Protein AF-0000000084372751 (afdb_homodimer)

Nearest PDB structures (foldseek):
  1y44-assembly1_A  TM=7.273E-01  e=3.756E-15  Bacillus subtilis
  4gcw-assembly1_A  TM=7.376E-01  e=7.370E-14  Bacillus subtilis subsp. subtilis str. 168
  9ey0-assembly1_E  TM=6.404E-01  e=5.253E-10  Homo sapiens
  9ey2-assembly1_E  TM=6.285E-01  e=7.263E-09  Homo sapiens
  9ey1-assembly1_E  TM=6.258E-01  e=6.851E-09  Homo sapiens

Sequence (546 aa):
MKLHFLGTGASEGIPNPFCRCEHCLKARELAEKNIRTHSSAIVDELMLIDVSPTFSYQLMRDNMDATLFESLLFTHTHPDHFNVGELFSRMEGYGFEINHPLHIFGNDRAINGCIEVLPGYSKERFAFHCLIPFITVERNGYKITPLLANHAKWELCYVYHIEKDGKAIFYGHDSGWFPELTWKWLENKPLDIVVFECTYGLNGQDRTNNHMSLETVFAAKEKLQQQGCLHQDTQIAVSHISHSGKLLHHELEAVCAPHNIRVAYDGLTIETNMKLHFLGTGASEGIPNPFCRCEHCLKARELAEKNIRTHSSAIVDELMLIDVSPTFSYQLMRDNMDATLFESLLFTHTHPDHFNVGELFSRMEGYGFEINHPLHIFGNDRAINGCIEVLPGYSKERFAFHCLIPFITVERNGYKITPLLANHAKWELCYVYHIEKDGKAIFYGHDSGWFPELTWKWLENKPLDIVVFECTYGLNGQDRTNNHMSLETVFAAKEKLQQQGCLHQDTQIAVSHISHSGKLLHHELEAVCAPHNIRVAYDGLTIETN

Foldseek 3Di:
DKKWWLFFAAQQWQPRPVDDPPLSVVCVVVPDQQGTAQTKMADPLAEIEFQAPCNVVSCVVQVRDCLRHAEYEYQDCPRRRQVLLVLLCQAPPRDPPRAAEYEYEYAPVNQVVNCVNNDPGDNRHYHYDHADAQDWDDDPQKTKHWHAAQADPPDRGTWIWIDGPLAIETRAPWHFQGDPVRLVSLQQAAHQEYEFEAAQEDDPDLTDGNHYHPNVVLVVVVSCVVRNHYDPNRAAEYGNYYVNNVAGQVRVCVVCVVVRYHYDGRGDMDDGD/DKKWWLFFAAQQWAPRPVDDPPLSVVCVVVPDQQGTAQTKMADPLAEIEFQAPCNVVSCVVQVRDCLRHAEYEYQDCPRRRQVLLVLLCQAPPRDPPRAAEYEYEYAPVNQVVNCVNNDPGDNRHYHYDHADAQDWDDDPQKTKHWHAAQADPPDRGTWIWIDGPLAIETRAEFHFQGDPVRLVSLQQAAHQEYEFEAAQEDDPDLTDGNHYHVNVVLVVVVSCVVRNHYDPNHAAEYGNYYCNNVAGQVRVCVVCVVVRYHYDGRGDMDDGD

Radius of gyration: 24.27 Å; Cα contacts (8 Å, |Δi|>4): 1368; chains: 2; bounding box: 49×75×51 Å

Secondary structure (DSSP, 8-state):
-EEEEEE-B-TT-BS-TT---HHHHHHHHH-GGG-B-B-EEEETTTEEE-B-TTHHHHHHHTT--GGG--EEE-----TTTB-GGGGGGGSBTTB-S--S-EEEEE-HHHHHHHHHHSTT--TTTEEEEEPPTT--EEETTEEEEEEE-SS-TTS--EEEEEEETTEEEEEE-S-SSPPHHHHHHHTT--EEEEEEEETT-S-S-SS-SSS--HHHHHHHHHHHHHTT-EEEEEEEEEEEE-GGG---HHHHHHHHGGGT-EE--TT-EEE--/-EEEEEE-B-TT-BS-TT--SHHHHHHHHH-GGG-B-B-EEEETTTEEE-B-TTHHHHHHHTT--GGG--EEE-----TTTB-GGGGGGGSBTTB-S--S-EEEEE-HHHHHHHHHHSTT--TTTEEEEEPPTT--EEETTEEEEEEE-SS-TTS--EEEEEEETTEEEEEE-S-SSPPHHHHHHHTT--EEEEEEEETT-S-S-SS-SSS--HHHHHHHHHHHHHTT-EEEEEEEEEEEE-GGG---HHHHHHHHGGGT-EE--TT-EEE--

Structure (mmCIF, N/CA/C/O backbone):
data_AF-0000000084372751-model_v1
#
loop_
_entity.id
_entity.type
_entity.pdbx_description
1 polymer 'Beta-lactamase superfamily I metal-dependent hydrolase'
#
loop_
_atom_site.group_PDB
_atom_site.id
_atom_site.type_symbol
_atom_site.label_atom_id
_atom_site.label_alt_id
_atom_site.label_comp_id
_atom_site.label_asym_id
_atom_site.label_entity_id
_atom_site.label_seq_id
_atom_site.pdbx_PDB_ins_code
_atom_site.Cartn_x
_atom_site.Cartn_y
_atom_site.Cartn_z
_atom_site.occupancy
_atom_site.B_iso_or_equiv
_atom_site.auth_seq_id
_atom_site.auth_comp_id
_atom_site.auth_asym_id
_atom_site.auth_atom_id
_atom_site.pdbx_PDB_model_num
ATOM 1 N N . MET A 1 1 ? -11.398 18.078 18.844 1 97.62 1 MET A N 1
ATOM 2 C CA . MET A 1 1 ? -10.992 17.219 17.734 1 97.62 1 MET A CA 1
ATOM 3 C C . MET A 1 1 ? -9.812 16.344 18.141 1 97.62 1 MET A C 1
ATOM 5 O O . MET A 1 1 ? -8.984 16.75 18.969 1 97.62 1 MET A O 1
ATOM 9 N N . LYS A 1 2 ? -9.875 15.141 17.609 1 98.12 2 LYS A N 1
ATOM 10 C CA . LYS A 1 2 ? -8.805 14.18 17.828 1 98.12 2 LYS A CA 1
ATOM 11 C C . LYS A 1 2 ? -8.039 13.906 16.531 1 98.12 2 LYS A C 1
ATOM 13 O O . LYS A 1 2 ? -8.633 13.57 15.508 1 98.12 2 LYS A O 1
ATOM 18 N N . LEU A 1 3 ? -6.703 14.164 16.609 1 98.56 3 LEU A N 1
ATOM 19 C CA . LEU A 1 3 ? -5.836 13.859 15.477 1 98.56 3 LEU A CA 1
ATOM 20 C C . LEU A 1 3 ? -5.055 12.57 15.727 1 98.56 3 LEU A C 1
ATOM 22 O O . LEU A 1 3 ? -4.309 12.477 16.703 1 98.56 3 LEU A O 1
ATOM 26 N N . HIS A 1 4 ? -5.285 11.625 14.883 1 98.62 4 HIS A N 1
ATOM 27 C CA . HIS A 1 4 ? -4.625 10.328 14.945 1 98.62 4 HIS A CA 1
ATOM 28 C C . HIS A 1 4 ? -3.646 10.148 13.789 1 98.62 4 HIS A C 1
ATOM 30 O O . HIS A 1 4 ? -4.051 10.117 12.625 1 98.62 4 HIS A O 1
ATOM 36 N N . PHE A 1 5 ? -2.334 10.07 14.133 1 98.69 5 PHE A N 1
ATOM 37 C CA . PHE A 1 5 ? -1.318 9.875 13.102 1 98.69 5 PHE A CA 1
ATOM 38 C C . PHE A 1 5 ? -1.262 8.414 12.672 1 98.69 5 PHE A C 1
ATOM 40 O O . PHE A 1 5 ? -0.755 7.562 13.406 1 98.69 5 PHE A O 1
ATOM 47 N N . LEU A 1 6 ? -1.707 8.141 11.445 1 97.56 6 LEU A N 1
ATOM 48 C CA . LEU A 1 6 ? -1.632 6.781 10.922 1 97.56 6 LEU A CA 1
ATOM 49 C C . LEU A 1 6 ? -0.207 6.438 10.508 1 97.56 6 LEU A C 1
ATOM 51 O O . LEU A 1 6 ? 0.286 5.348 10.805 1 97.56 6 LEU A O 1
ATOM 55 N N . GLY A 1 7 ? 0.394 7.309 9.859 1 97.62 7 GLY A N 1
ATOM 56 C CA . GLY A 1 7 ? 1.786 7.199 9.453 1 97.62 7 GLY A CA 1
ATOM 57 C C . GLY A 1 7 ? 2.555 8.5 9.586 1 97.62 7 GLY A C 1
ATOM 58 O O . GLY A 1 7 ? 1.973 9.578 9.484 1 97.62 7 GLY A O 1
ATOM 59 N N . THR A 1 8 ? 3.914 8.344 9.766 1 98.5 8 THR A N 1
ATOM 60 C CA . THR A 1 8 ? 4.691 9.539 10.078 1 98.5 8 THR A CA 1
ATOM 61 C C . THR A 1 8 ? 6.004 9.555 9.297 1 98.5 8 THR A C 1
ATOM 63 O O . THR A 1 8 ? 6.926 10.305 9.633 1 98.5 8 THR A O 1
ATOM 66 N N . GLY A 1 9 ? 6.117 8.711 8.297 1 96.88 9 GLY A N 1
ATOM 67 C CA . GLY A 1 9 ? 7.316 8.641 7.48 1 96.88 9 GLY A CA 1
ATOM 68 C C . GLY A 1 9 ? 7.211 9.422 6.188 1 96.88 9 GLY A C 1
ATOM 69 O O . GLY A 1 9 ? 6.105 9.695 5.707 1 96.88 9 GLY A O 1
ATOM 70 N N . ALA A 1 10 ? 8.367 9.836 5.738 1 95.69 10 ALA A N 1
ATOM 71 C CA . ALA A 1 10 ? 8.445 10.367 4.379 1 95.69 10 ALA A CA 1
ATOM 72 C C . ALA A 1 10 ? 8.227 9.266 3.348 1 95.69 10 ALA A C 1
ATOM 74 O O . ALA A 1 10 ? 7.801 8.156 3.693 1 95.69 10 ALA A O 1
ATOM 75 N N . SER A 1 11 ? 8.43 9.586 2.086 1 91.5 11 SER A N 1
ATOM 76 C CA . SER A 1 11 ? 7.996 8.742 0.978 1 91.5 11 SER A CA 1
ATOM 77 C C . SER A 1 11 ? 8.672 7.375 1.025 1 91.5 11 SER A C 1
ATOM 79 O O . SER A 1 11 ? 8.109 6.383 0.561 1 91.5 11 SER A O 1
ATOM 81 N N . GLU A 1 12 ? 9.867 7.32 1.612 1 89.81 12 GLU A N 1
ATOM 82 C CA . GLU A 1 12 ? 10.609 6.066 1.596 1 89.81 12 GLU A CA 1
ATOM 83 C C . GLU A 1 12 ? 10.211 5.168 2.76 1 89.81 12 GLU A C 1
ATOM 85 O O . GLU A 1 12 ? 10.531 3.977 2.773 1 89.81 12 GLU A O 1
ATOM 90 N N . GLY A 1 13 ? 9.453 5.727 3.721 1 92.19 13 GLY A N 1
ATOM 91 C CA . GLY A 1 13 ? 9.227 4.98 4.949 1 92.19 13 GLY A CA 1
ATOM 92 C C . GLY A 1 13 ? 10.508 4.711 5.723 1 92.19 13 GLY A C 1
ATOM 93 O O . GLY A 1 13 ? 11.609 4.891 5.199 1 92.19 13 GLY A O 1
ATOM 94 N N . ILE A 1 14 ? 10.297 4.379 6.973 1 94.56 14 ILE A N 1
ATOM 95 C CA . ILE A 1 14 ? 11.414 3.943 7.801 1 94.56 14 ILE A CA 1
ATOM 96 C C . ILE A 1 14 ? 11.055 2.635 8.508 1 94.56 14 ILE A C 1
ATOM 98 O O . ILE A 1 14 ? 10.156 2.602 9.344 1 94.56 14 ILE A O 1
ATOM 102 N N . PRO A 1 15 ? 11.773 1.546 8.305 1 93 15 PRO A N 1
ATOM 103 C CA . PRO A 1 15 ? 12.836 1.45 7.305 1 93 15 PRO A CA 1
ATOM 104 C C . PRO A 1 15 ? 12.312 1.467 5.871 1 93 15 PRO A C 1
ATOM 106 O O . PRO A 1 15 ? 11.188 1.025 5.621 1 93 15 PRO A O 1
ATOM 109 N N . ASN A 1 16 ? 13.062 2.047 5.027 1 92.56 16 ASN A N 1
ATOM 110 C CA . ASN A 1 16 ? 12.891 1.76 3.6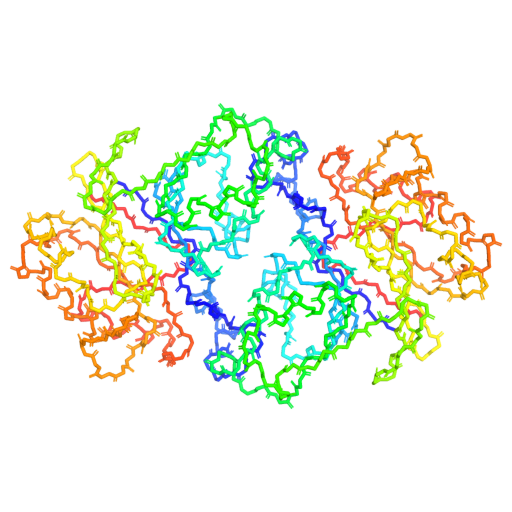09 1 92.56 16 ASN A CA 1
ATOM 111 C C . ASN A 1 16 ? 13.172 0.294 3.295 1 92.56 16 ASN A C 1
ATOM 113 O O . ASN A 1 16 ? 14.242 -0.223 3.631 1 92.56 16 ASN A O 1
ATOM 117 N N . PRO A 1 17 ? 12.242 -0.366 2.697 1 89.38 17 PRO A N 1
ATOM 118 C CA . PRO A 1 17 ? 12.367 -1.816 2.531 1 89.38 17 PRO A CA 1
ATOM 119 C C . PRO A 1 17 ? 13.625 -2.211 1.759 1 89.38 17 PRO A C 1
ATOM 121 O O . PRO A 1 17 ? 14.172 -3.295 1.978 1 89.38 17 PRO A O 1
ATOM 124 N N . PHE A 1 18 ? 14.133 -1.346 0.924 1 91.81 18 PHE A N 1
ATOM 125 C CA . PHE A 1 18 ? 15.242 -1.698 0.05 1 91.81 18 PHE A CA 1
ATOM 126 C C . PHE A 1 18 ? 16.547 -1.095 0.561 1 91.81 18 PHE A C 1
ATOM 128 O O . PHE A 1 18 ? 17.594 -1.236 -0.075 1 91.81 18 PHE A O 1
ATOM 135 N N . CYS A 1 19 ? 16.5 -0.455 1.675 1 92.56 19 CYS A N 1
ATOM 136 C CA . CYS A 1 19 ? 17.625 0.342 2.131 1 92.56 19 CYS A CA 1
ATOM 137 C C . CYS A 1 19 ? 18.375 -0.362 3.26 1 92.56 19 CYS A C 1
ATOM 139 O O . CYS A 1 19 ? 17.75 -0.981 4.125 1 92.56 19 CYS A O 1
ATOM 141 N N . ARG A 1 20 ? 19.688 -0.288 3.234 1 91.25 20 ARG A N 1
ATOM 142 C CA . ARG A 1 20 ? 20.516 -0.848 4.297 1 91.25 20 ARG A CA 1
ATOM 143 C C . ARG A 1 20 ? 21.375 0.229 4.941 1 91.25 20 ARG A C 1
ATOM 145 O O . ARG A 1 20 ? 22.469 -0.063 5.453 1 91.25 20 ARG A O 1
ATOM 152 N N . CYS A 1 21 ? 20.938 1.484 4.801 1 93.62 21 CYS A N 1
ATOM 153 C CA . CYS A 1 21 ? 21.688 2.523 5.5 1 93.62 21 CYS A CA 1
ATOM 154 C C . CYS A 1 21 ? 21.656 2.297 7.008 1 93.62 21 CYS A C 1
ATOM 156 O O . CYS A 1 21 ? 20.812 1.54 7.508 1 93.62 21 CYS A O 1
ATOM 158 N N . GLU A 1 22 ? 22.547 2.891 7.668 1 94.94 22 GLU A N 1
ATOM 159 C CA . GLU A 1 22 ? 22.688 2.707 9.109 1 94.94 22 GLU A CA 1
ATOM 160 C C . GLU A 1 22 ? 21.375 3.031 9.828 1 94.94 22 GLU A C 1
ATOM 162 O O . GLU A 1 22 ? 20.984 2.32 10.758 1 94.94 22 GLU A O 1
ATOM 167 N N . HIS A 1 23 ? 20.719 4.055 9.391 1 94.94 23 HIS A N 1
ATOM 168 C CA . HIS A 1 23 ? 19.484 4.484 10.039 1 94.94 23 HIS A CA 1
ATOM 169 C C . HIS A 1 23 ? 18.375 3.443 9.859 1 94.94 23 HIS A C 1
ATOM 171 O O . HIS A 1 23 ? 17.688 3.1 10.82 1 94.94 23 HIS A O 1
ATOM 177 N N . CYS A 1 24 ? 18.141 2.961 8.68 1 93.75 24 CYS A N 1
ATOM 178 C CA . CYS A 1 24 ? 17.141 1.937 8.422 1 93.75 24 CYS A CA 1
ATOM 179 C C . CYS A 1 24 ? 17.453 0.653 9.18 1 93.75 24 CYS A C 1
ATOM 181 O O . CYS A 1 24 ? 16.562 -0.001 9.711 1 93.75 24 CYS A O 1
ATOM 183 N N . LEU A 1 25 ? 18.734 0.33 9.234 1 92.94 25 LEU A N 1
ATOM 184 C CA . LEU A 1 25 ? 19.125 -0.867 9.969 1 92.94 25 LEU A CA 1
ATOM 185 C C . LEU A 1 25 ? 18.828 -0.718 11.461 1 92.94 25 LEU A C 1
ATOM 187 O O . LEU A 1 25 ? 18.312 -1.643 12.086 1 92.94 25 LEU A O 1
ATOM 191 N N . LYS A 1 26 ? 19.188 0.428 11.984 1 94.94 26 LYS A N 1
ATOM 192 C CA . LYS A 1 26 ? 18.891 0.69 13.391 1 94.94 26 LYS A CA 1
ATOM 193 C C . LYS A 1 26 ? 17.391 0.676 13.664 1 94.94 26 LYS A C 1
ATOM 195 O O . LYS A 1 26 ? 16.953 0.183 14.695 1 94.94 26 LYS A O 1
ATOM 200 N N . ALA A 1 27 ? 16.625 1.228 12.727 1 93.25 27 ALA A N 1
ATOM 201 C CA . ALA A 1 27 ? 15.172 1.239 12.875 1 93.25 27 ALA A CA 1
ATOM 202 C C . ALA A 1 27 ? 14.617 -0.181 12.93 1 93.25 27 ALA A C 1
ATOM 204 O O . ALA A 1 27 ? 13.695 -0.466 13.703 1 93.25 27 ALA A O 1
ATOM 205 N N . ARG A 1 28 ? 15.133 -1.102 12.062 1 89.31 28 ARG A N 1
ATOM 206 C CA . ARG A 1 28 ? 14.703 -2.496 12.07 1 89.31 28 ARG A CA 1
ATOM 207 C C . ARG A 1 28 ? 15.008 -3.158 13.406 1 89.31 28 ARG A C 1
ATOM 209 O O . ARG A 1 28 ? 14.227 -3.975 13.898 1 89.31 28 ARG A O 1
ATOM 216 N N . GLU A 1 29 ? 16.109 -2.764 13.984 1 91.56 29 GLU A N 1
ATOM 217 C CA . GLU A 1 29 ? 16.562 -3.357 15.242 1 91.56 29 GLU A CA 1
ATOM 218 C C . GLU A 1 29 ? 15.766 -2.809 16.422 1 91.56 29 GLU A C 1
ATOM 220 O O . GLU A 1 29 ? 15.289 -3.57 17.266 1 91.56 29 GLU A O 1
ATOM 225 N N . LEU A 1 30 ? 15.625 -1.529 16.5 1 93.5 30 LEU A N 1
ATOM 226 C CA . LEU A 1 30 ? 15.023 -0.863 17.641 1 93.5 30 LEU A CA 1
ATOM 227 C C . LEU A 1 30 ? 13.5 -0.929 17.578 1 93.5 30 LEU A C 1
ATOM 229 O O . LEU A 1 30 ? 12.828 -0.927 18.609 1 93.5 30 LEU A O 1
ATOM 233 N N . ALA A 1 31 ? 12.945 -0.952 16.344 1 91.56 31 ALA A N 1
ATOM 234 C CA . ALA A 1 31 ? 11.516 -1.067 16.062 1 91.56 31 ALA A CA 1
ATOM 235 C C . ALA A 1 31 ? 10.727 0.031 16.766 1 91.56 31 ALA A C 1
ATOM 237 O O . ALA A 1 31 ? 11.156 1.188 16.797 1 91.56 31 ALA A O 1
ATOM 238 N N . GLU A 1 32 ? 9.523 -0.212 17.156 1 92.94 32 GLU A N 1
ATOM 239 C CA . GLU A 1 32 ? 8.656 0.695 17.906 1 92.94 32 GLU A CA 1
ATOM 240 C C . GLU A 1 32 ? 8.531 2.043 17.203 1 92.94 32 GLU A C 1
ATOM 242 O O . GLU A 1 32 ? 8.203 2.1 16.016 1 92.94 32 GLU A O 1
ATOM 247 N N . LYS A 1 33 ? 8.891 3.154 17.875 1 96.94 33 LYS A N 1
ATOM 248 C CA . LYS A 1 33 ? 8.633 4.492 17.359 1 96.94 33 LYS A CA 1
ATOM 249 C C . LYS A 1 33 ? 9.57 4.82 16.203 1 96.94 33 LYS A C 1
ATOM 251 O O . LYS A 1 33 ? 9.359 5.797 15.477 1 96.94 33 LYS A O 1
ATOM 256 N N . ASN A 1 34 ? 10.547 3.977 15.984 1 96.5 34 ASN A N 1
ATOM 257 C CA . ASN A 1 34 ? 11.484 4.211 14.891 1 96.5 34 ASN A CA 1
ATOM 258 C C . ASN A 1 34 ? 10.961 3.646 13.57 1 96.5 34 ASN A C 1
ATOM 260 O O . ASN A 1 34 ? 11.492 3.949 12.5 1 96.5 34 ASN A O 1
ATOM 264 N N . ILE A 1 35 ? 9.961 2.807 13.656 1 94.94 35 ILE A N 1
ATOM 265 C CA . ILE A 1 35 ? 9.281 2.344 12.453 1 94.94 35 ILE A CA 1
ATOM 266 C C . ILE A 1 35 ? 8.234 3.373 12.023 1 94.94 35 ILE A C 1
ATOM 268 O O . ILE A 1 35 ? 7.348 3.727 12.805 1 94.94 35 ILE A O 1
ATOM 272 N N . ARG A 1 36 ? 8.406 3.859 10.82 1 96.56 36 ARG A N 1
ATOM 273 C CA . ARG A 1 36 ? 7.508 4.895 10.32 1 96.56 36 ARG A CA 1
ATOM 274 C C . ARG A 1 36 ? 6.941 4.52 8.961 1 96.56 36 ARG A C 1
ATOM 276 O O . ARG A 1 36 ? 7.691 4.359 7.992 1 96.56 36 ARG A O 1
ATOM 283 N N . THR A 1 37 ? 5.625 4.375 8.922 1 94.81 37 THR A N 1
ATOM 284 C CA . THR A 1 37 ? 4.941 4.152 7.652 1 94.81 37 THR A CA 1
ATOM 285 C C . THR A 1 37 ? 4.609 5.477 6.98 1 94.81 37 THR A C 1
ATOM 287 O O . THR A 1 37 ? 4.898 6.547 7.523 1 94.81 37 THR A O 1
ATOM 290 N N . HIS A 1 38 ? 4.09 5.426 5.766 1 94.44 38 HIS A N 1
ATOM 291 C CA . HIS A 1 38 ? 3.861 6.621 4.969 1 94.44 38 HIS A CA 1
ATOM 292 C C . HIS A 1 38 ? 2.854 7.551 5.637 1 94.44 38 HIS A C 1
ATOM 294 O O . HIS A 1 38 ? 1.864 7.09 6.211 1 94.44 38 HIS A O 1
ATOM 300 N N . S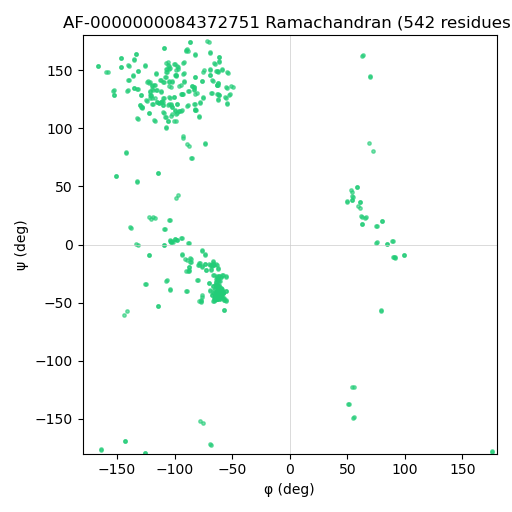ER A 1 39 ? 3.006 8.781 5.426 1 97.19 39 SER A N 1
ATOM 301 C CA . SER A 1 39 ? 2.279 9.812 6.156 1 97.19 39 SER A CA 1
ATOM 302 C C . SER A 1 39 ? 0.792 9.781 5.82 1 97.19 39 SER A C 1
ATOM 304 O O . SER A 1 39 ? 0.416 9.734 4.648 1 97.19 39 SER A O 1
ATOM 306 N N . SER A 1 40 ? -0.016 9.781 6.781 1 97.94 40 SER A N 1
ATOM 307 C CA . SER A 1 40 ? -1.472 9.883 6.773 1 97.94 40 SER A CA 1
ATOM 308 C C . SER A 1 40 ? -2.012 10.164 8.172 1 97.94 40 SER A C 1
ATOM 310 O O . SER A 1 40 ? -1.329 9.914 9.172 1 97.94 40 SER A O 1
ATOM 312 N N . ALA A 1 41 ? -3.152 10.789 8.312 1 98.5 41 ALA A N 1
ATOM 313 C CA . ALA A 1 41 ? -3.77 11.07 9.602 1 98.5 41 ALA A CA 1
ATOM 314 C C . ALA A 1 41 ? -5.289 11.031 9.508 1 98.5 41 ALA A C 1
ATOM 316 O O . ALA A 1 41 ? -5.848 11.078 8.406 1 98.5 41 ALA A O 1
ATOM 317 N N . ILE A 1 42 ? -5.902 10.883 10.617 1 98.38 42 ILE A N 1
ATOM 318 C CA . ILE A 1 42 ? -7.363 10.898 10.648 1 98.38 42 ILE A CA 1
ATOM 319 C C . ILE A 1 42 ? -7.844 11.812 11.781 1 98.38 42 ILE A C 1
ATOM 321 O O . ILE A 1 42 ? -7.273 11.812 12.875 1 98.38 42 ILE A O 1
ATOM 325 N N . VAL A 1 43 ? -8.812 12.664 11.453 1 98.56 43 VAL A N 1
ATOM 326 C CA . VAL A 1 43 ? -9.422 13.562 12.422 1 98.56 43 VAL A CA 1
ATOM 327 C C . VAL A 1 43 ? -10.734 12.953 12.93 1 98.56 43 VAL A C 1
ATOM 329 O O . VAL A 1 43 ? -11.633 12.656 12.133 1 98.56 43 VAL A O 1
ATOM 332 N N . ASP A 1 44 ? -10.891 12.719 14.188 1 98.06 44 ASP A N 1
ATOM 333 C CA . ASP A 1 44 ? -12.102 12.297 14.891 1 98.06 44 ASP A CA 1
ATOM 334 C C . ASP A 1 44 ? -12.586 10.945 14.391 1 98.06 44 ASP A C 1
ATOM 336 O O . ASP A 1 44 ? -13.789 10.688 14.344 1 98.06 44 ASP A O 1
ATOM 340 N N . GLU A 1 45 ? -11.68 10.141 13.828 1 95.56 45 GLU A N 1
ATOM 341 C CA . GLU A 1 45 ? -11.992 8.812 13.297 1 95.56 45 GLU A CA 1
ATOM 342 C C . GLU A 1 45 ? -12.992 8.906 12.141 1 95.56 45 GLU A C 1
ATOM 344 O O . GLU A 1 45 ? -13.625 7.91 11.781 1 95.56 45 GLU A O 1
ATOM 349 N N . LEU A 1 46 ? -13.133 10.141 11.547 1 97.31 46 LEU A N 1
ATOM 350 C CA . LEU A 1 46 ? -14.148 10.367 10.523 1 97.31 46 LEU A CA 1
ATOM 351 C C . LEU A 1 46 ? -13.516 10.93 9.25 1 97.31 46 LEU A C 1
ATOM 353 O O . LEU A 1 46 ? -14 10.672 8.148 1 97.31 46 LEU A O 1
ATOM 357 N N . MET A 1 47 ? -12.492 11.734 9.414 1 98.31 47 MET A N 1
ATOM 358 C CA . MET A 1 47 ? -11.906 12.461 8.289 1 98.31 47 MET A CA 1
ATOM 359 C C . MET A 1 47 ? -10.469 12.031 8.055 1 98.31 47 MET A C 1
ATOM 361 O O . MET A 1 47 ? -9.578 12.383 8.828 1 98.31 47 MET A O 1
ATOM 365 N N . LEU A 1 48 ? -10.305 11.289 7.004 1 98.31 48 LEU A N 1
ATOM 366 C CA . LEU A 1 48 ? -8.969 10.82 6.629 1 98.31 48 LEU A CA 1
ATOM 367 C C . LEU A 1 48 ? -8.227 11.883 5.836 1 98.31 48 LEU A C 1
ATOM 369 O O . LEU A 1 48 ? -8.812 12.555 4.98 1 98.31 48 LEU A O 1
ATOM 373 N N . ILE A 1 49 ? -6.945 12.109 6.164 1 98.69 49 ILE A N 1
ATOM 374 C CA . ILE A 1 49 ? -6.07 12.961 5.363 1 98.69 49 ILE A CA 1
ATOM 375 C C . ILE A 1 49 ? -5.051 12.102 4.621 1 98.69 49 ILE A C 1
ATOM 377 O O . ILE A 1 49 ? -4.168 11.5 5.238 1 98.69 49 ILE A O 1
ATOM 381 N N . ASP A 1 50 ? -5.191 12 3.332 1 97.94 50 ASP A N 1
ATOM 382 C CA . ASP A 1 50 ? -4.359 11.25 2.398 1 97.94 50 ASP A CA 1
ATOM 383 C C . ASP A 1 50 ? -4.539 9.742 2.594 1 97.94 50 ASP A C 1
ATOM 385 O O . ASP A 1 50 ? -4.754 9.281 3.715 1 97.94 50 ASP A O 1
ATOM 389 N N . VAL A 1 51 ? -4.477 9.039 1.518 1 94.94 51 VAL A N 1
ATOM 390 C CA . VAL A 1 51 ? -4.434 7.582 1.514 1 94.94 51 VAL A CA 1
ATOM 391 C C . VAL A 1 51 ? -3.027 7.102 1.169 1 94.94 51 VAL A C 1
ATOM 393 O O . VAL A 1 51 ? -2.615 7.152 0.007 1 94.94 51 VAL A O 1
ATOM 396 N N . SER A 1 52 ? -2.385 6.629 2.174 1 91.81 52 SER A N 1
ATOM 397 C CA . SER A 1 52 ? -1.007 6.195 1.978 1 91.81 52 SER A CA 1
ATOM 398 C C . SER A 1 52 ? -0.95 4.785 1.4 1 91.81 52 SER A C 1
ATOM 400 O O . SER A 1 52 ? -1.936 4.043 1.455 1 91.81 52 SER A O 1
ATOM 402 N N . PRO A 1 53 ? 0.234 4.391 0.853 1 85.75 53 PRO A N 1
ATOM 403 C CA . PRO A 1 53 ? 0.408 3.01 0.397 1 85.75 53 PRO A CA 1
ATOM 404 C C . PRO A 1 53 ? 0.316 1.996 1.537 1 85.75 53 PRO A C 1
ATOM 406 O O . PRO A 1 53 ? 0.095 0.807 1.295 1 85.75 53 PRO A O 1
ATOM 409 N N . THR A 1 54 ? 0.441 2.451 2.729 1 88.06 54 THR A N 1
ATOM 410 C CA . THR A 1 54 ? 0.43 1.555 3.877 1 88.06 54 THR A CA 1
ATOM 411 C C . THR A 1 54 ? -0.902 1.64 4.617 1 88.06 54 THR A C 1
ATOM 413 O O . THR A 1 54 ? -1.002 1.229 5.777 1 88.06 54 THR A O 1
ATOM 416 N N . PHE A 1 55 ? -1.952 2.123 3.916 1 90.19 55 PHE A N 1
ATOM 417 C CA . PHE A 1 55 ? -3.262 2.438 4.477 1 90.19 55 PHE A CA 1
ATOM 418 C C . PHE A 1 55 ? -3.859 1.22 5.168 1 90.19 55 PHE A C 1
ATOM 420 O O . PHE A 1 55 ? -4.211 1.282 6.352 1 90.19 55 PHE A O 1
ATOM 427 N N . SER A 1 56 ? -3.998 0.084 4.457 1 84.06 56 SER A N 1
ATOM 428 C CA . SER A 1 56 ? -4.629 -1.108 5.016 1 84.06 56 SER A CA 1
ATOM 429 C C . SER A 1 56 ? -3.891 -1.592 6.262 1 84.06 56 SER A C 1
ATOM 431 O O . SER A 1 56 ? -4.516 -2.002 7.242 1 84.06 56 SER A O 1
ATOM 433 N N . TYR A 1 57 ? -2.561 -1.495 6.199 1 83.5 57 TYR A N 1
ATOM 434 C CA . TYR A 1 57 ? -1.751 -1.875 7.352 1 83.5 57 TYR A CA 1
ATOM 435 C C . TYR A 1 57 ? -2.014 -0.948 8.531 1 83.5 57 TYR A C 1
ATOM 437 O O . TYR A 1 57 ? -2.15 -1.405 9.672 1 83.5 57 TYR A O 1
ATOM 445 N N . GLN A 1 58 ? -2.029 0.298 8.242 1 93.06 58 GLN A N 1
ATOM 446 C CA . GLN A 1 58 ? -2.236 1.299 9.281 1 93.06 58 GLN A CA 1
ATOM 447 C C . GLN A 1 58 ? -3.564 1.078 10 1 93.06 58 GLN A C 1
ATOM 449 O O . GLN A 1 58 ? -3.631 1.15 11.234 1 93.06 58 GLN A O 1
ATOM 454 N N . LEU A 1 59 ? -4.602 0.759 9.234 1 90.44 59 LEU A N 1
ATOM 455 C CA . LEU A 1 59 ? -5.922 0.503 9.805 1 90.44 59 LEU A CA 1
ATOM 456 C C . LEU A 1 59 ? -5.891 -0.712 10.727 1 90.44 59 LEU A C 1
ATOM 458 O O . LEU A 1 59 ? -6.441 -0.675 11.828 1 90.44 59 LEU A O 1
ATOM 462 N N . MET A 1 60 ? -5.266 -1.746 10.211 1 83.5 60 MET A N 1
ATOM 463 C CA . MET A 1 60 ? -5.184 -2.979 10.992 1 83.5 60 MET A CA 1
ATOM 464 C C . MET A 1 60 ? -4.367 -2.766 12.258 1 83.5 60 MET A C 1
ATOM 466 O O . MET A 1 60 ? -4.773 -3.189 13.344 1 83.5 60 MET A O 1
ATOM 470 N N . ARG A 1 61 ? -3.229 -2.096 12.125 1 86.69 61 ARG A N 1
ATOM 471 C CA . ARG A 1 61 ? -2.334 -1.837 13.25 1 86.69 61 ARG A CA 1
ATOM 472 C C . ARG A 1 61 ? -3.053 -1.072 14.352 1 86.69 61 ARG A C 1
ATOM 474 O O . ARG A 1 61 ? -2.906 -1.394 15.539 1 86.69 61 ARG A O 1
ATOM 481 N N . ASP A 1 62 ? -3.854 -0.097 13.961 1 93.81 62 ASP A N 1
ATOM 482 C CA . ASP A 1 62 ? -4.473 0.799 14.93 1 93.81 62 ASP A CA 1
ATOM 483 C C . ASP A 1 62 ? -5.914 0.386 15.219 1 93.81 62 ASP A C 1
ATOM 485 O O . ASP A 1 62 ? -6.648 1.102 15.906 1 93.81 62 ASP A O 1
ATOM 489 N N . ASN A 1 63 ? -6.348 -0.733 14.664 1 88.75 63 ASN A N 1
ATOM 490 C CA . ASN A 1 63 ? -7.711 -1.228 14.82 1 88.75 63 ASN A CA 1
ATOM 491 C C . ASN A 1 63 ? -8.742 -0.168 14.438 1 88.75 63 ASN A C 1
ATOM 493 O O . ASN A 1 63 ? -9.656 0.121 15.211 1 88.75 63 ASN A O 1
ATOM 497 N N . MET A 1 64 ? -8.523 0.444 13.336 1 91.12 64 MET A N 1
ATOM 498 C CA . MET A 1 64 ? -9.406 1.49 12.836 1 91.12 64 MET A CA 1
ATOM 499 C C . MET A 1 64 ? -10.461 0.907 11.898 1 91.12 64 MET A C 1
ATOM 501 O O . MET A 1 64 ? -10.18 -0.019 11.141 1 91.12 64 MET A O 1
ATOM 505 N N . ASP A 1 65 ? -11.648 1.515 11.922 1 89.81 65 ASP A N 1
ATOM 506 C CA . ASP A 1 65 ? -12.773 1.079 11.094 1 89.81 65 ASP A CA 1
ATOM 507 C C . ASP A 1 65 ? -13.031 2.061 9.953 1 89.81 65 ASP A C 1
ATOM 509 O O . ASP A 1 65 ? -13.75 3.047 10.125 1 89.81 65 ASP A O 1
ATOM 513 N N . ALA A 1 66 ? -12.578 1.739 8.758 1 93.44 66 ALA A N 1
ATOM 514 C CA . ALA A 1 66 ? -12.656 2.637 7.609 1 93.44 66 ALA A CA 1
ATOM 515 C C . ALA A 1 66 ? -14.102 2.793 7.141 1 93.44 66 ALA A C 1
ATOM 517 O O . ALA A 1 66 ? -14.406 3.693 6.355 1 93.44 66 ALA A O 1
ATOM 518 N N . THR A 1 67 ? -14.977 1.907 7.543 1 90.44 67 THR A N 1
ATOM 519 C CA . THR A 1 67 ? -16.375 2.01 7.137 1 90.44 67 THR A CA 1
ATOM 520 C C . THR A 1 67 ? -17.031 3.248 7.746 1 90.44 67 THR A C 1
ATOM 522 O O . THR A 1 67 ? -18.094 3.67 7.312 1 90.44 67 THR A O 1
ATOM 525 N N . LEU A 1 68 ? -16.359 3.828 8.758 1 92 68 LEU A N 1
ATOM 526 C CA . LEU A 1 68 ? -16.891 4.992 9.453 1 92 68 LEU A CA 1
ATOM 527 C C . LEU A 1 68 ? -16.438 6.285 8.781 1 92 68 LEU A C 1
ATOM 529 O O . LEU A 1 68 ? -16.969 7.359 9.07 1 92 68 LEU A O 1
ATOM 533 N N . PHE A 1 69 ? -15.445 6.227 7.883 1 95.94 69 PHE A N 1
ATOM 534 C CA . PHE A 1 69 ? -14.883 7.43 7.273 1 95.94 69 PHE A CA 1
ATOM 535 C C . PHE A 1 69 ? -15.938 8.172 6.461 1 95.94 69 PHE A C 1
ATOM 537 O O . PHE A 1 69 ? -16.641 7.566 5.648 1 95.94 69 PHE A O 1
ATOM 544 N N . GLU A 1 70 ? -16.016 9.438 6.738 1 97.12 70 GLU A N 1
ATOM 545 C CA . GLU A 1 70 ? -17 10.258 6.055 1 97.12 70 GLU A CA 1
ATOM 546 C C . GLU A 1 70 ? -16.344 11.18 5.031 1 97.12 70 GLU A C 1
ATOM 548 O O . GLU A 1 70 ? -16.969 11.547 4.027 1 97.12 70 GLU A O 1
ATOM 553 N N . SER A 1 71 ? -15.141 11.555 5.352 1 98.38 71 SER A N 1
ATOM 554 C CA . SER A 1 71 ? -14.43 12.508 4.5 1 98.38 71 SER A CA 1
ATOM 555 C C . SER A 1 71 ? -12.984 12.086 4.277 1 98.38 71 SER A C 1
ATOM 557 O O . SER A 1 71 ? -12.383 11.438 5.137 1 98.38 71 SER A O 1
ATOM 559 N N . LEU A 1 72 ? -12.523 12.367 3.131 1 98.56 72 LEU A N 1
ATOM 560 C CA . LEU A 1 72 ? -11.133 12.18 2.734 1 98.56 72 LEU A CA 1
ATOM 561 C C . LEU A 1 72 ? -10.555 13.453 2.139 1 98.56 72 LEU A C 1
ATOM 563 O O . LEU A 1 72 ? -11.094 13.992 1.169 1 98.56 72 LEU A O 1
ATOM 567 N N . LEU A 1 73 ? -9.508 14.008 2.771 1 98.81 73 LEU A N 1
ATOM 568 C CA . LEU A 1 73 ? -8.797 15.18 2.268 1 98.81 73 LEU A CA 1
ATOM 569 C C . LEU A 1 73 ? -7.477 14.781 1.627 1 98.81 73 LEU A C 1
ATOM 571 O O . LEU A 1 73 ? -6.625 14.172 2.279 1 98.81 73 LEU A O 1
ATOM 575 N N . PHE A 1 74 ? -7.289 15.086 0.351 1 98.56 74 PHE A N 1
ATOM 576 C CA . PHE A 1 74 ? -5.98 14.906 -0.271 1 98.56 74 PHE A CA 1
ATOM 577 C C . PHE A 1 74 ? -5.168 16.203 -0.198 1 98.56 74 PHE A C 1
ATOM 579 O O . PHE A 1 74 ? -5.656 17.266 -0.568 1 98.56 74 PHE A O 1
ATOM 586 N N . THR A 1 75 ? -3.951 16.078 0.282 1 98.62 75 THR A N 1
ATOM 587 C CA . THR A 1 75 ? -3.039 17.203 0.272 1 98.62 75 THR A CA 1
ATOM 588 C C . THR A 1 75 ? -2.457 17.422 -1.122 1 98.62 75 THR A C 1
ATOM 590 O O . THR A 1 75 ? -2.434 18.547 -1.624 1 98.62 75 THR A O 1
ATOM 593 N N . HIS A 1 76 ? -1.97 16.375 -1.713 1 97.69 76 HIS A N 1
ATOM 594 C CA . HIS A 1 76 ? -1.403 16.406 -3.057 1 97.69 76 HIS A CA 1
ATOM 595 C C . HIS A 1 76 ? -1.283 14.992 -3.631 1 97.69 76 HIS A C 1
ATOM 597 O O . HIS A 1 76 ? -1.701 14.023 -2.996 1 97.69 76 HIS A O 1
ATOM 603 N N . THR A 1 77 ? -0.678 14.906 -4.898 1 95.12 77 THR A N 1
ATOM 604 C CA . THR A 1 77 ? -0.874 13.656 -5.625 1 95.12 77 THR A CA 1
ATOM 605 C C . THR A 1 77 ? 0.419 12.852 -5.672 1 95.12 77 THR A C 1
ATOM 607 O O . THR A 1 77 ? 0.55 11.922 -6.477 1 95.12 77 THR A O 1
ATOM 610 N N . HIS A 1 78 ? 1.431 13.242 -4.828 1 92 78 HIS A N 1
ATOM 611 C CA . HIS A 1 78 ? 2.584 12.352 -4.754 1 92 78 HIS A CA 1
ATOM 612 C C . HIS A 1 78 ? 2.174 10.953 -4.289 1 92 78 HIS A C 1
ATOM 614 O O . HIS A 1 78 ? 1.259 10.812 -3.475 1 92 78 HIS A O 1
ATOM 620 N N . PRO A 1 79 ? 2.879 9.906 -4.711 1 86.56 79 PRO A N 1
ATOM 621 C CA . PRO A 1 79 ? 2.439 8.523 -4.52 1 86.56 79 PRO A CA 1
ATOM 622 C C . PRO A 1 79 ? 2.352 8.133 -3.047 1 86.56 79 PRO A C 1
ATOM 624 O O . PRO A 1 79 ? 1.531 7.285 -2.676 1 86.56 79 PRO A O 1
ATOM 627 N N . ASP A 1 80 ? 3.16 8.719 -2.246 1 90.31 80 ASP A N 1
ATOM 628 C CA . ASP A 1 80 ? 3.143 8.336 -0.836 1 90.31 80 ASP A CA 1
ATOM 629 C C . ASP A 1 80 ? 1.938 8.945 -0.119 1 90.31 80 ASP A C 1
ATOM 631 O O . ASP A 1 80 ? 1.625 8.562 1.011 1 90.31 80 ASP A O 1
ATOM 635 N N . HIS A 1 81 ? 1.158 9.789 -0.789 1 94.88 81 HIS A N 1
ATOM 636 C CA . HIS A 1 81 ? -0.019 10.422 -0.204 1 94.88 81 HIS A CA 1
ATOM 637 C C . HIS A 1 81 ? -1.275 10.102 -1.005 1 94.88 81 HIS A C 1
ATOM 639 O O . HIS A 1 81 ? -2.391 10.391 -0.564 1 94.88 81 HIS A O 1
ATOM 645 N N . PHE A 1 82 ? -1.155 9.523 -2.109 1 93.12 82 PHE A N 1
ATOM 646 C CA . PHE A 1 82 ? -2.227 9.469 -3.098 1 93.12 82 PHE A CA 1
ATOM 647 C C . PHE A 1 82 ? -2.408 8.055 -3.627 1 93.12 82 PHE A C 1
ATOM 649 O O . PHE A 1 82 ? -2.389 7.832 -4.84 1 93.12 82 PHE A O 1
ATOM 656 N N . ASN A 1 83 ? -2.594 7.145 -2.773 1 88.69 83 ASN A N 1
ATOM 657 C CA . ASN A 1 83 ? -2.871 5.762 -3.145 1 88.69 83 ASN A CA 1
ATOM 658 C C . ASN A 1 83 ? -4.359 5.535 -3.396 1 88.69 83 ASN A C 1
ATOM 660 O O . ASN A 1 83 ? -5.004 4.758 -2.688 1 88.69 83 ASN A O 1
ATOM 664 N N . VAL A 1 84 ? -4.867 5.992 -4.492 1 88.38 84 VAL A N 1
ATOM 665 C CA . VAL A 1 84 ? -6.297 6.043 -4.777 1 88.38 84 VAL A CA 1
ATOM 666 C C . VAL A 1 84 ? -6.789 4.664 -5.215 1 88.38 84 VAL A C 1
ATOM 668 O O . VAL A 1 84 ? -7.992 4.395 -5.199 1 88.38 84 VAL A O 1
ATOM 671 N N . GLY A 1 85 ? -5.875 3.812 -5.602 1 83.75 85 GLY A N 1
ATOM 672 C CA . GLY A 1 85 ? -6.262 2.449 -5.926 1 83.75 85 GLY A CA 1
ATOM 673 C C . GLY A 1 85 ? -6.996 1.753 -4.793 1 83.75 85 GLY A C 1
ATOM 674 O O . GLY A 1 85 ? -7.867 0.915 -5.031 1 83.75 85 GLY A O 1
ATOM 675 N N . GLU A 1 86 ? -6.707 2.164 -3.631 1 86.06 86 GLU A N 1
ATOM 676 C CA . GLU A 1 86 ? -7.352 1.589 -2.453 1 86.06 86 GLU A CA 1
ATOM 677 C C . GLU A 1 86 ? -8.844 1.911 -2.426 1 86.06 86 GLU A C 1
ATOM 679 O O . GLU A 1 86 ? -9.633 1.157 -1.859 1 86.06 86 GLU A O 1
ATOM 684 N N . LEU A 1 87 ? -9.172 2.98 -3.047 1 91.38 87 LEU A N 1
ATOM 685 C CA . LEU A 1 87 ? -10.562 3.42 -3.029 1 91.38 87 LEU A CA 1
ATOM 686 C C . LEU A 1 87 ? -11.43 2.533 -3.924 1 91.38 87 LEU A C 1
ATOM 688 O O . LEU A 1 87 ? -12.656 2.551 -3.822 1 91.38 87 LEU A O 1
ATOM 692 N N . PHE A 1 88 ? -10.797 1.79 -4.781 1 88.19 88 PHE A N 1
ATOM 693 C CA . PHE A 1 88 ? -11.523 0.844 -5.621 1 88.19 88 PHE A CA 1
ATOM 694 C C . PHE A 1 88 ? -12.273 -0.173 -4.77 1 88.19 88 PHE A C 1
ATOM 696 O O . PHE A 1 88 ? -13.336 -0.654 -5.164 1 88.19 88 PHE A O 1
ATOM 703 N N . SER A 1 89 ? -11.781 -0.416 -3.656 1 89.12 89 SER A N 1
ATOM 704 C CA . SER A 1 89 ? -12.375 -1.374 -2.732 1 89.12 89 SER A CA 1
ATOM 705 C C . SER A 1 89 ? -13.734 -0.893 -2.238 1 89.12 89 SER A C 1
ATOM 707 O O . SER A 1 89 ? -14.516 -1.676 -1.692 1 89.12 89 SER A O 1
ATOM 709 N N . ARG A 1 90 ? -13.992 0.33 -2.396 1 92.44 90 ARG A N 1
ATOM 710 C CA . ARG A 1 90 ? -15.266 0.897 -1.965 1 92.44 90 ARG A CA 1
ATOM 711 C C . ARG A 1 90 ? -16.281 0.917 -3.109 1 92.44 90 ARG A C 1
ATOM 713 O O . ARG A 1 90 ? -17.453 1.205 -2.9 1 92.44 90 ARG A O 1
ATOM 720 N N . MET A 1 91 ? -15.875 0.621 -4.293 1 92.56 91 MET A N 1
ATOM 721 C CA . MET A 1 91 ? -16.75 0.655 -5.457 1 92.56 91 MET A CA 1
ATOM 722 C C . MET A 1 91 ? -17.859 -0.395 -5.344 1 92.56 91 MET A C 1
ATOM 724 O O . MET A 1 91 ? -17.719 -1.362 -4.594 1 92.56 91 MET A O 1
ATOM 728 N N . GLU A 1 92 ? -18.938 -0.061 -6.074 1 91.44 92 GLU A N 1
ATOM 729 C CA . GLU A 1 92 ? -19.984 -1.066 -6.172 1 91.44 92 GLU A CA 1
ATOM 730 C C . GLU A 1 92 ? -19.438 -2.395 -6.688 1 91.44 92 GLU A C 1
ATOM 732 O O . GLU A 1 92 ? -18.641 -2.418 -7.617 1 91.44 92 GLU A O 1
ATOM 737 N N . GLY A 1 93 ? -19.875 -3.482 -5.996 1 88.62 93 GLY A N 1
ATOM 738 C CA . GLY A 1 93 ? -19.422 -4.801 -6.395 1 88.62 93 GLY A CA 1
ATOM 739 C C . GLY A 1 93 ? -18.156 -5.234 -5.672 1 88.62 93 GLY A C 1
ATOM 740 O O . GLY A 1 93 ? -17.797 -6.414 -5.691 1 88.62 93 GLY A O 1
ATOM 741 N N . TYR A 1 94 ? -17.547 -4.309 -4.992 1 89.31 94 TYR A N 1
ATOM 742 C CA . TYR A 1 94 ? -16.328 -4.625 -4.266 1 89.31 94 TYR A CA 1
ATOM 743 C C . TYR A 1 94 ? -16.531 -4.492 -2.762 1 89.31 94 TYR A C 1
ATOM 745 O O . TYR A 1 94 ? -16.156 -5.391 -1.999 1 89.31 94 TYR A O 1
ATOM 753 N N . GLY A 1 95 ? -17.016 -3.379 -2.398 1 90.81 95 GLY A N 1
ATOM 754 C CA . GLY A 1 95 ? -17.438 -3.191 -1.021 1 90.81 95 GLY A CA 1
ATOM 755 C C . GLY A 1 95 ? -18.922 -3.357 -0.831 1 90.81 95 GLY A C 1
ATOM 756 O O . GLY A 1 95 ? -19.719 -2.979 -1.7 1 90.81 95 GLY A O 1
ATOM 757 N N . PHE A 1 96 ? -19.281 -3.904 0.368 1 92.19 96 PHE A N 1
ATOM 758 C CA . PHE A 1 96 ? -20.703 -4.184 0.603 1 92.19 96 PHE A CA 1
ATOM 759 C C . PHE A 1 96 ? -21.172 -3.512 1.884 1 92.19 96 PHE A C 1
ATOM 761 O O . PHE A 1 96 ? -20.375 -3.193 2.764 1 92.19 96 PHE A O 1
ATOM 768 N N . GLU A 1 97 ? -22.453 -3.223 1.961 1 93 97 GLU A N 1
ATOM 769 C CA . GLU A 1 97 ? -23.125 -2.637 3.117 1 93 97 GLU A CA 1
ATOM 770 C C . GLU A 1 97 ? -22.547 -1.268 3.457 1 93 97 GLU A C 1
ATOM 772 O O . GLU A 1 97 ? -22.25 -0.988 4.621 1 93 97 GLU A O 1
ATOM 777 N N . ILE A 1 98 ? -22.203 -0.539 2.402 1 91.44 98 ILE A N 1
ATOM 778 C CA . ILE A 1 98 ? -21.766 0.846 2.543 1 91.44 98 ILE A CA 1
ATOM 779 C C . ILE A 1 98 ? -22.969 1.778 2.465 1 91.44 98 ILE A C 1
ATOM 781 O O . ILE A 1 98 ? -23.688 1.798 1.461 1 91.44 98 ILE A O 1
ATOM 785 N N . ASN A 1 99 ? -23.188 2.5 3.488 1 91.19 99 ASN A N 1
ATOM 786 C CA . ASN A 1 99 ? -24.469 3.199 3.609 1 91.19 99 ASN A CA 1
ATOM 787 C C . ASN A 1 99 ? -24.297 4.707 3.422 1 91.19 99 ASN A C 1
ATOM 789 O O . ASN A 1 99 ? -25.25 5.469 3.635 1 91.19 99 ASN A O 1
ATOM 793 N N . HIS A 1 100 ? -23.188 5.23 3.207 1 94.94 100 HIS A N 1
ATOM 794 C CA . HIS A 1 100 ? -22.969 6.645 2.934 1 94.94 100 HIS A CA 1
ATOM 795 C C . HIS A 1 100 ? -21.797 6.844 1.965 1 94.94 100 HIS A C 1
ATOM 797 O O . HIS A 1 100 ? -20.906 6.004 1.893 1 94.94 100 HIS A O 1
ATOM 803 N N . PRO A 1 101 ? -21.812 7.918 1.221 1 97.19 101 PRO A N 1
ATOM 804 C CA . PRO A 1 101 ? -20.688 8.195 0.341 1 97.19 101 PRO A CA 1
ATOM 805 C C . PRO A 1 101 ? -19.453 8.703 1.102 1 97.19 101 PRO A C 1
ATOM 807 O O . PRO A 1 101 ? -19.594 9.266 2.193 1 97.19 101 PRO A O 1
ATOM 810 N N . LEU A 1 102 ? -18.297 8.383 0.58 1 97.81 102 LEU A N 1
ATOM 811 C CA . LEU A 1 102 ? -17.062 9.055 1.006 1 97.81 102 LEU A CA 1
ATOM 812 C C . LEU A 1 102 ? -16.891 10.391 0.287 1 97.81 102 LEU A C 1
ATOM 814 O O . LEU A 1 102 ? -16.812 10.43 -0.943 1 97.81 102 LEU A O 1
ATOM 818 N N . HIS A 1 103 ? -16.922 11.477 1.028 1 98.5 103 HIS A N 1
ATOM 819 C CA . HIS A 1 103 ? -16.688 12.789 0.443 1 98.5 103 HIS A CA 1
ATOM 820 C C . HIS A 1 103 ? -15.195 13.062 0.293 1 98.5 103 HIS A C 1
ATOM 822 O O . HIS A 1 103 ? -14.469 13.109 1.286 1 98.5 103 HIS A O 1
ATOM 828 N N . ILE A 1 104 ? -14.773 13.188 -0.937 1 98.56 104 ILE A N 1
ATOM 829 C CA . ILE A 1 104 ? -13.352 13.328 -1.241 1 98.56 104 ILE A CA 1
ATOM 830 C C . ILE A 1 104 ? -13.055 14.773 -1.628 1 98.56 104 ILE A C 1
ATOM 832 O O . ILE A 1 104 ? -13.641 15.305 -2.574 1 98.56 104 ILE A O 1
ATOM 836 N N . PHE A 1 105 ? -12.172 15.414 -0.873 1 98.81 105 PHE A N 1
ATOM 837 C CA . PHE A 1 105 ? -11.773 16.797 -1.077 1 98.81 105 PHE A CA 1
ATOM 838 C C . PHE A 1 105 ? -10.32 16.891 -1.541 1 98.81 105 PHE A C 1
ATOM 840 O O . PHE A 1 105 ? -9.469 16.141 -1.065 1 98.81 105 PHE A O 1
ATOM 847 N N . GLY A 1 106 ? -9.969 17.719 -2.383 1 98.69 106 GLY A N 1
ATOM 848 C CA . GLY A 1 106 ? -8.609 17.938 -2.838 1 98.69 106 GLY A CA 1
ATOM 849 C C . GLY A 1 106 ? -8.508 18.953 -3.953 1 98.69 106 GLY A C 1
ATOM 850 O O . GLY A 1 106 ? -9.484 19.641 -4.266 1 98.69 106 GLY A O 1
ATOM 851 N N . ASN A 1 107 ? -7.316 19.188 -4.438 1 98.12 107 ASN A N 1
ATOM 852 C CA . ASN A 1 107 ? -7.125 20.031 -5.605 1 98.12 107 ASN A CA 1
ATOM 853 C C . ASN A 1 107 ? -7.633 19.375 -6.879 1 98.12 107 ASN A C 1
ATOM 855 O O . ASN A 1 107 ? -8.156 18.25 -6.836 1 98.12 107 ASN A O 1
ATOM 859 N N . ASP A 1 108 ? -7.602 20.109 -7.973 1 97.38 108 ASP A N 1
ATOM 860 C CA . ASP A 1 108 ? -8.156 19.609 -9.227 1 97.38 108 ASP A CA 1
ATOM 861 C C . ASP A 1 108 ? -7.406 18.359 -9.703 1 97.38 108 ASP A C 1
ATOM 863 O O . ASP A 1 108 ? -8.016 17.422 -10.219 1 97.38 108 ASP A O 1
ATOM 867 N N . ARG A 1 109 ? -6.113 18.312 -9.5 1 96.62 109 ARG A N 1
ATOM 868 C CA . ARG A 1 109 ? -5.324 17.156 -9.906 1 96.62 109 ARG A CA 1
ATOM 869 C C . ARG A 1 109 ? -5.734 15.914 -9.125 1 96.62 109 ARG A C 1
ATOM 871 O O . ARG A 1 109 ? -5.879 14.836 -9.703 1 96.62 109 ARG A O 1
ATOM 878 N N . ALA A 1 110 ? -5.891 16.109 -7.859 1 97.5 110 ALA A N 1
ATOM 879 C CA . ALA A 1 110 ? -6.273 14.992 -7.004 1 97.5 110 ALA A CA 1
ATOM 880 C C . ALA A 1 110 ? -7.668 14.484 -7.355 1 97.5 110 ALA A C 1
ATOM 882 O O . ALA A 1 110 ? -7.879 13.273 -7.48 1 97.5 110 ALA A O 1
ATOM 883 N N . ILE A 1 111 ? -8.602 15.383 -7.547 1 97.38 111 ILE A N 1
ATOM 884 C CA . ILE A 1 111 ? -9.977 14.992 -7.828 1 97.38 111 ILE A CA 1
ATOM 885 C C . ILE A 1 111 ? -10.047 14.273 -9.172 1 97.38 111 ILE A C 1
ATOM 887 O O . ILE A 1 111 ? -10.617 13.188 -9.273 1 97.38 111 ILE A O 1
ATOM 891 N N . ASN A 1 112 ? -9.43 14.844 -10.164 1 94.81 112 ASN A N 1
ATOM 892 C CA . ASN A 1 112 ? -9.43 14.203 -11.469 1 94.81 112 ASN A CA 1
ATOM 893 C C . ASN A 1 112 ? -8.688 12.867 -11.445 1 94.81 112 ASN A C 1
ATOM 895 O O . ASN A 1 112 ? -9.102 11.906 -12.102 1 94.81 112 ASN A O 1
ATOM 899 N N . GLY A 1 113 ? -7.594 12.852 -10.688 1 93.38 113 GLY A N 1
ATOM 900 C CA . GLY A 1 113 ? -6.883 11.594 -10.516 1 93.38 113 GLY A CA 1
ATOM 901 C C . GLY A 1 113 ? -7.742 10.5 -9.906 1 93.38 113 GLY A C 1
ATOM 902 O O . GLY A 1 113 ? -7.676 9.344 -10.328 1 93.38 113 GLY A O 1
ATOM 903 N N . CYS A 1 114 ? -8.547 10.797 -8.961 1 93.94 114 CYS A N 1
ATOM 904 C CA . CYS A 1 114 ? -9.477 9.844 -8.359 1 93.94 114 CYS A CA 1
ATOM 905 C C . CYS A 1 114 ? -10.5 9.359 -9.383 1 93.94 114 CYS A C 1
ATOM 907 O O . CYS A 1 114 ? -10.719 8.156 -9.523 1 93.94 114 CYS A O 1
ATOM 909 N N . ILE A 1 115 ? -11.055 10.297 -10.094 1 92.62 115 ILE A N 1
ATOM 910 C CA . ILE A 1 115 ? -12.102 9.977 -11.055 1 92.62 115 ILE A CA 1
ATOM 911 C C . ILE A 1 115 ? -11.555 9.047 -12.133 1 92.62 115 ILE A C 1
ATOM 913 O O . ILE A 1 115 ? -12.242 8.125 -12.578 1 92.62 115 ILE A O 1
ATOM 917 N N . GLU A 1 116 ? -10.344 9.281 -12.453 1 88.88 116 GLU A N 1
ATOM 918 C CA . GLU A 1 116 ? -9.703 8.461 -13.477 1 88.88 116 GLU A CA 1
ATOM 919 C C . GLU A 1 116 ? -9.531 7.023 -13.008 1 88.88 116 GLU A C 1
ATOM 921 O O . GLU A 1 116 ? -9.641 6.086 -13.797 1 88.88 116 GLU A O 1
ATOM 926 N N . VAL A 1 117 ? -9.266 6.859 -11.805 1 86.81 117 VAL A N 1
ATOM 927 C CA . VAL A 1 117 ? -8.969 5.543 -11.25 1 86.81 117 VAL A CA 1
ATOM 928 C C . VAL A 1 117 ? -10.266 4.852 -10.836 1 86.81 117 VAL A C 1
ATOM 930 O O . VAL A 1 117 ? -10.297 3.631 -10.648 1 86.81 117 VAL A O 1
ATOM 933 N N . LEU A 1 118 ? -11.312 5.555 -10.648 1 91.06 118 LEU A N 1
ATOM 934 C CA . LEU A 1 118 ? -12.602 5.027 -10.195 1 91.06 118 LEU A CA 1
ATOM 935 C C . LEU A 1 118 ? -13.656 5.172 -11.289 1 91.06 118 LEU A C 1
ATOM 937 O O . LEU A 1 118 ? -14.695 5.801 -11.07 1 91.06 118 LEU A O 1
ATOM 941 N N . PRO A 1 119 ? -13.352 4.5 -12.398 1 85.5 119 PRO A N 1
ATOM 942 C CA . PRO A 1 119 ? -14.352 4.633 -13.461 1 85.5 119 PRO A CA 1
ATOM 943 C C . PRO A 1 119 ? -15.711 4.059 -13.07 1 85.5 119 PRO A C 1
ATOM 945 O O . PRO A 1 119 ? -15.781 2.988 -12.461 1 85.5 119 PRO A O 1
ATOM 948 N N . GLY A 1 120 ? -16.797 4.828 -13.43 1 89.81 120 GLY A N 1
ATOM 949 C CA . GLY A 1 120 ? -18.141 4.363 -13.188 1 89.81 120 GLY A CA 1
ATOM 950 C C . GLY A 1 120 ? -18.562 4.441 -11.727 1 89.81 120 GLY A C 1
ATOM 951 O O . GLY A 1 120 ? -19.453 3.713 -11.289 1 89.81 120 GLY A O 1
ATOM 952 N N . TYR A 1 121 ? -17.828 5.184 -10.977 1 90.19 121 TYR A N 1
ATOM 953 C CA . TYR A 1 121 ? -18.219 5.34 -9.578 1 90.19 121 TYR A CA 1
ATOM 954 C C . TYR A 1 121 ? -19.656 5.82 -9.461 1 90.19 121 TYR A C 1
ATOM 956 O O . TYR A 1 121 ? -20.172 6.5 -10.352 1 90.19 121 TYR A O 1
ATOM 964 N N . SER A 1 122 ? -20.328 5.391 -8.367 1 94.25 122 SER A N 1
ATOM 965 C CA . SER A 1 122 ? -21.672 5.863 -8.086 1 94.25 122 SER A CA 1
ATOM 966 C C . SER A 1 122 ? -21.672 6.965 -7.031 1 94.25 122 SER A C 1
ATOM 968 O O . SER A 1 122 ? -20.766 7.023 -6.195 1 94.25 122 SER A O 1
ATOM 970 N N . LYS A 1 123 ? -22.719 7.812 -7.051 1 93.69 123 LYS A N 1
ATOM 971 C CA . LYS A 1 123 ? -22.859 8.891 -6.074 1 93.69 123 LYS A CA 1
ATOM 972 C C . LYS A 1 123 ? -23.109 8.336 -4.676 1 93.69 123 LYS A C 1
ATOM 974 O O . LYS A 1 123 ? -22.922 9.047 -3.68 1 93.69 123 LYS A O 1
ATOM 979 N N . GLU A 1 124 ? -23.531 7.098 -4.617 1 94.12 124 GLU A N 1
ATOM 980 C CA . GLU A 1 124 ? -23.766 6.438 -3.336 1 94.12 124 GLU A CA 1
ATOM 981 C C . GLU A 1 124 ? -22.438 6.031 -2.686 1 94.12 124 GLU A C 1
ATOM 983 O O . GLU A 1 124 ? -22.375 5.812 -1.474 1 94.12 124 GLU A O 1
ATOM 988 N N . ARG A 1 125 ? -21.359 5.957 -3.52 1 96.25 125 ARG A N 1
ATOM 989 C CA . ARG A 1 125 ? -20.078 5.492 -3.004 1 96.25 125 ARG A CA 1
ATOM 990 C C . ARG A 1 125 ? -19.109 6.656 -2.787 1 96.25 125 ARG A C 1
ATOM 992 O O . ARG A 1 125 ? -18.344 6.66 -1.825 1 96.25 125 ARG A O 1
ATOM 999 N N . PHE A 1 126 ? -19.188 7.625 -3.75 1 97.5 126 PHE A N 1
ATOM 1000 C CA . PHE A 1 126 ? -18.219 8.711 -3.686 1 97.5 126 PHE A CA 1
ATOM 1001 C C . PHE A 1 126 ? -18.875 10.047 -4.027 1 97.5 126 PHE A C 1
ATOM 1003 O O . PHE A 1 126 ? -19.766 10.102 -4.871 1 97.5 126 PHE A O 1
ATOM 1010 N N . ALA A 1 127 ? -18.531 11.094 -3.379 1 97.94 127 ALA A N 1
ATOM 1011 C CA . ALA A 1 127 ? -18.812 12.484 -3.713 1 97.94 127 ALA A CA 1
ATOM 1012 C C . ALA A 1 127 ? -17.531 13.312 -3.801 1 97.94 127 ALA A C 1
ATOM 1014 O O . ALA A 1 127 ? -16.75 13.352 -2.848 1 97.94 127 ALA A O 1
ATOM 1015 N N . PHE A 1 128 ? -17.281 13.961 -4.926 1 97.94 128 PHE A N 1
ATOM 1016 C CA . PHE A 1 128 ? -16.031 14.656 -5.18 1 97.94 128 PHE A CA 1
ATOM 1017 C C . PHE A 1 128 ? -16.203 16.156 -5.02 1 97.94 128 PHE A C 1
ATOM 1019 O O . PHE A 1 128 ? -17.219 16.719 -5.438 1 97.94 128 PHE A O 1
ATOM 1026 N N . HIS A 1 129 ? -15.25 16.75 -4.355 1 98.25 129 HIS A N 1
ATOM 1027 C CA . HIS A 1 129 ? -15.273 18.188 -4.098 1 98.25 129 HIS A CA 1
ATOM 1028 C C . HIS A 1 129 ? -13.93 18.828 -4.43 1 98.25 129 HIS A C 1
ATOM 1030 O O . HIS A 1 129 ? -12.953 18.641 -3.697 1 98.25 129 HIS A O 1
ATOM 1036 N N . CYS A 1 130 ? -13.93 19.578 -5.492 1 98.12 130 CYS A N 1
ATOM 1037 C CA . CYS A 1 130 ? -12.734 20.344 -5.828 1 98.12 130 CYS A CA 1
ATOM 1038 C C . CYS A 1 130 ? -12.617 21.594 -4.965 1 98.12 130 CYS A C 1
ATOM 1040 O O . CYS A 1 130 ? -13.516 22.438 -4.977 1 98.12 130 CYS A O 1
ATOM 1042 N N . LEU A 1 131 ? -11.523 21.688 -4.262 1 98.56 131 LEU A N 1
ATOM 1043 C CA . LEU A 1 131 ? -11.359 22.797 -3.326 1 98.56 131 LEU A CA 1
ATOM 1044 C C . LEU A 1 131 ? -10.594 23.953 -3.977 1 98.56 131 LEU A C 1
ATOM 1046 O O . LEU A 1 131 ? -9.625 23.719 -4.711 1 98.56 131 LEU A O 1
ATOM 1050 N N . ILE A 1 132 ? -11.062 25.141 -3.738 1 97.62 132 ILE A N 1
ATOM 1051 C CA . ILE A 1 132 ? -10.367 26.344 -4.141 1 97.62 132 ILE A CA 1
ATOM 1052 C C . ILE A 1 132 ? -9.508 26.859 -2.986 1 97.62 132 ILE A C 1
ATOM 1054 O O . ILE A 1 132 ? -9.984 26.984 -1.857 1 97.62 132 ILE A O 1
ATOM 1058 N N . PRO A 1 133 ? -8.234 27.125 -3.258 1 98.12 133 PRO A N 1
ATOM 1059 C CA . PRO A 1 133 ? -7.383 27.625 -2.174 1 98.12 133 PRO A CA 1
ATOM 1060 C C . PRO A 1 133 ? -8.008 28.781 -1.41 1 98.12 133 PRO A C 1
ATOM 1062 O O . PRO A 1 133 ? -8.617 29.672 -2.018 1 98.12 133 PRO A O 1
ATOM 1065 N N . PHE A 1 134 ? -7.938 28.75 -0.12 1 98.5 134 PHE A N 1
ATOM 1066 C CA . PHE A 1 134 ? -8.273 29.812 0.819 1 98.5 134 PHE A CA 1
ATOM 1067 C C . PHE A 1 134 ? -9.781 29.953 0.952 1 98.5 134 PHE A C 1
ATOM 1069 O O . PHE A 1 134 ? -10.258 30.844 1.657 1 98.5 134 PHE A O 1
ATOM 1076 N N . ILE A 1 135 ? -10.547 29.125 0.28 1 98.5 135 ILE A N 1
ATOM 1077 C CA . ILE A 1 135 ? -12 29.156 0.432 1 98.5 135 ILE A CA 1
ATOM 1078 C C . ILE A 1 135 ? -12.438 28.031 1.37 1 98.5 135 ILE A C 1
ATOM 1080 O O . ILE A 1 135 ? -12.117 26.859 1.143 1 98.5 135 ILE A O 1
ATOM 1084 N N . THR A 1 136 ? -13.18 28.422 2.359 1 98.69 136 THR A N 1
ATOM 1085 C CA . THR A 1 136 ? -13.641 27.469 3.369 1 98.69 136 THR A CA 1
ATOM 1086 C C . THR A 1 136 ? -14.883 26.734 2.891 1 98.69 136 THR A C 1
ATOM 1088 O O . THR A 1 136 ? -15.797 27.344 2.332 1 98.69 136 THR A O 1
ATOM 1091 N N . VAL A 1 137 ? -14.883 25.406 3.057 1 98.5 137 VAL A N 1
ATOM 1092 C CA . VAL A 1 137 ? -16.078 24.594 2.846 1 98.5 137 VAL A CA 1
ATOM 1093 C C . VAL A 1 137 ? -16.5 23.938 4.16 1 98.5 137 VAL A C 1
ATOM 1095 O O . VAL A 1 137 ? -15.664 23.688 5.023 1 98.5 137 VAL A O 1
ATOM 1098 N N . GLU A 1 138 ? -17.797 23.781 4.305 1 98 138 GLU A N 1
ATOM 1099 C CA . GLU A 1 138 ? -18.297 23.203 5.547 1 98 138 GLU A CA 1
ATOM 1100 C C . GLU A 1 138 ? -19.016 21.891 5.293 1 98 138 GLU A C 1
ATOM 1102 O O . GLU A 1 138 ? -19.75 21.75 4.316 1 98 138 GLU A O 1
ATOM 1107 N N . ARG A 1 139 ? -18.734 20.922 6.18 1 96.25 139 ARG A N 1
ATOM 1108 C CA . ARG A 1 139 ? -19.422 19.641 6.148 1 96.25 139 ARG A CA 1
ATOM 1109 C C . ARG A 1 139 ? -19.469 19 7.539 1 96.25 139 ARG A C 1
ATOM 1111 O O . ARG A 1 139 ? -18.422 18.828 8.172 1 96.25 139 ARG A O 1
ATOM 1118 N N . ASN A 1 140 ? -20.656 18.609 7.953 1 95.38 140 ASN A N 1
ATOM 1119 C CA . ASN A 1 140 ? -20.859 17.906 9.211 1 95.38 140 ASN A CA 1
ATOM 1120 C C . ASN A 1 140 ? -20.172 18.609 10.375 1 95.38 140 ASN A C 1
ATOM 1122 O O . ASN A 1 140 ? -19.5 17.969 11.188 1 95.38 140 ASN A O 1
ATOM 1126 N N . GLY A 1 141 ? -20.156 19.891 10.391 1 97.44 141 GLY A N 1
ATOM 1127 C CA . GLY A 1 141 ? -19.625 20.688 11.492 1 97.44 141 GLY A CA 1
ATOM 1128 C C . GLY A 1 141 ? -18.156 21.047 11.328 1 97.44 141 GLY A C 1
ATOM 1129 O O . GLY A 1 141 ? -17.625 21.844 12.094 1 97.44 141 GLY A O 1
ATOM 1130 N N . TYR A 1 142 ? -17.516 20.422 10.375 1 98.5 142 TYR A N 1
ATOM 1131 C CA . TYR A 1 142 ? -16.125 20.766 10.086 1 98.5 142 TYR A CA 1
ATOM 1132 C C . TYR A 1 142 ? -16.047 21.922 9.094 1 98.5 142 TYR A C 1
ATOM 1134 O O . TYR A 1 142 ? -16.781 21.953 8.102 1 98.5 142 TYR A O 1
ATOM 1142 N N . LYS A 1 143 ? -15.234 22.891 9.414 1 98.75 143 LYS A N 1
ATOM 1143 C CA . LYS A 1 143 ? -14.805 23.891 8.445 1 98.75 143 LYS A CA 1
ATOM 1144 C C . LYS A 1 143 ? -13.414 23.562 7.902 1 98.75 143 LYS A C 1
ATOM 1146 O O . LYS A 1 143 ? -12.438 23.547 8.656 1 98.75 143 LYS A O 1
ATOM 1151 N N . ILE A 1 144 ? -13.391 23.281 6.637 1 98.81 144 ILE A N 1
ATOM 1152 C CA . ILE A 1 144 ? -12.164 22.859 5.977 1 98.81 144 ILE A CA 1
ATOM 1153 C C . ILE A 1 144 ? -11.664 23.953 5.039 1 98.81 144 ILE A C 1
ATOM 1155 O O . ILE A 1 144 ? -12.375 24.359 4.117 1 98.81 144 ILE A O 1
ATOM 1159 N N . THR A 1 145 ? -10.461 24.453 5.258 1 98.88 145 THR A N 1
ATOM 1160 C CA . THR A 1 145 ? -9.859 25.453 4.387 1 98.88 145 THR A CA 1
ATOM 1161 C C . THR A 1 145 ? -8.531 24.953 3.824 1 98.88 145 THR A C 1
ATOM 1163 O O . THR A 1 145 ? -7.574 24.75 4.574 1 98.88 145 THR A O 1
ATOM 1166 N N . PRO A 1 146 ? -8.531 24.734 2.508 1 98.81 146 PRO A N 1
ATOM 1167 C CA . PRO A 1 146 ? -7.23 24.422 1.904 1 98.81 146 PRO A CA 1
ATOM 1168 C C . PRO A 1 146 ? -6.34 25.656 1.762 1 98.81 146 PRO A C 1
ATOM 1170 O O . PRO A 1 146 ? -6.789 26.688 1.273 1 98.81 146 PRO A O 1
ATOM 1173 N N . LEU A 1 147 ? -5.145 25.594 2.268 1 98.75 147 LEU A N 1
ATOM 1174 C CA . LEU A 1 147 ? -4.125 26.609 2.039 1 98.75 147 LEU A CA 1
ATOM 1175 C C . LEU A 1 147 ? -3.014 26.078 1.142 1 98.75 147 LEU A C 1
ATOM 1177 O O . LEU A 1 147 ? -2.939 24.859 0.894 1 98.75 147 LEU A O 1
ATOM 1181 N N . LEU A 1 148 ? -2.182 26.938 0.692 1 98.12 148 LEU A N 1
ATOM 1182 C CA . LEU A 1 148 ? -1.175 26.516 -0.277 1 98.12 148 LEU A CA 1
ATOM 1183 C C . LEU A 1 148 ? 0.114 26.094 0.425 1 98.12 148 LEU A C 1
ATOM 1185 O O . LEU A 1 148 ? 0.531 26.734 1.395 1 98.12 148 LEU A O 1
ATOM 1189 N N . ALA A 1 149 ? 0.712 25.047 -0.082 1 98.44 149 ALA A N 1
ATOM 1190 C CA . ALA A 1 149 ? 2.037 24.594 0.338 1 98.44 149 ALA A CA 1
ATOM 1191 C C . ALA A 1 149 ? 3.094 24.953 -0.704 1 98.44 149 ALA A C 1
ATOM 1193 O O . ALA A 1 149 ? 2.777 25.141 -1.882 1 98.44 149 ALA A O 1
ATOM 1194 N N . ASN A 1 150 ? 4.316 25.156 -0.258 1 97.88 150 ASN A N 1
ATOM 1195 C CA . ASN A 1 150 ? 5.504 25.203 -1.103 1 97.88 150 ASN A CA 1
ATOM 1196 C C . ASN A 1 150 ? 6.102 23.797 -1.3 1 97.88 150 ASN A C 1
ATOM 1198 O O . ASN A 1 150 ? 7.062 23.438 -0.625 1 97.88 150 ASN A O 1
ATOM 1202 N N . HIS A 1 151 ? 5.648 22.953 -2.27 1 96.31 151 HIS A N 1
ATOM 1203 C CA . HIS A 1 151 ? 6.059 21.562 -2.27 1 96.31 151 HIS A CA 1
ATOM 1204 C C . HIS A 1 151 ? 6.309 21.062 -3.689 1 96.31 151 HIS A C 1
ATOM 1206 O O . HIS A 1 151 ? 7.395 20.562 -3.994 1 96.31 151 HIS A O 1
ATOM 1212 N N . ALA A 1 152 ? 5.277 21.141 -4.633 1 91.19 152 ALA A N 1
ATOM 1213 C CA . ALA A 1 152 ? 5.418 20.703 -6.02 1 91.19 152 ALA A CA 1
ATOM 1214 C C . ALA A 1 152 ? 5.16 21.859 -6.988 1 91.19 152 ALA A C 1
ATOM 1216 O O . ALA A 1 152 ? 4.098 22.484 -6.949 1 91.19 152 ALA A O 1
ATOM 1217 N N . LYS A 1 153 ? 6.086 22.062 -7.883 1 87.06 153 LYS A N 1
ATOM 1218 C CA . LYS A 1 153 ? 6.098 23.25 -8.75 1 87.06 153 LYS A CA 1
ATOM 1219 C C . LYS A 1 153 ? 4.848 23.297 -9.625 1 87.06 153 LYS A C 1
ATOM 1221 O O . LYS A 1 153 ? 4.301 24.375 -9.875 1 87.06 153 LYS A O 1
ATOM 1226 N N . TRP A 1 154 ? 4.32 22.172 -9.984 1 89.44 154 TRP A N 1
ATOM 1227 C CA . TRP A 1 154 ? 3.256 22.188 -10.984 1 89.44 154 TRP A CA 1
ATOM 1228 C C . TRP A 1 154 ? 1.961 21.625 -10.406 1 89.44 154 TRP A C 1
ATOM 1230 O O . TRP A 1 154 ? 1.095 21.156 -11.148 1 89.44 154 TRP A O 1
ATOM 1240 N N . GLU A 1 155 ? 1.861 21.703 -9.094 1 94.56 155 GLU A N 1
ATOM 1241 C CA . GLU A 1 155 ? 0.646 21.281 -8.398 1 94.56 155 GLU A CA 1
ATOM 1242 C C . GLU A 1 155 ? 0.329 22.219 -7.234 1 94.56 155 GLU A C 1
ATOM 1244 O O . GLU A 1 155 ? 1.227 22.625 -6.492 1 94.56 155 GLU A O 1
ATOM 1249 N N . LEU A 1 156 ? -0.901 22.625 -7.172 1 95.88 156 LEU A N 1
ATOM 1250 C CA . LEU A 1 156 ? -1.336 23.344 -5.973 1 95.88 156 LEU A CA 1
ATOM 1251 C C . LEU A 1 156 ? -1.479 22.375 -4.793 1 95.88 156 LEU A C 1
ATOM 1253 O O . LEU A 1 156 ? -2.564 21.859 -4.547 1 95.88 156 LEU A O 1
ATOM 1257 N N . CYS A 1 157 ? -0.414 22.188 -4.125 1 98.19 157 CYS A N 1
ATOM 1258 C CA . CYS A 1 157 ? -0.419 21.328 -2.949 1 98.19 157 CYS A CA 1
ATOM 1259 C C . CYS A 1 157 ? -1.051 22.031 -1.756 1 98.19 157 CYS A C 1
ATOM 1261 O O . CYS A 1 157 ? -0.848 23.219 -1.561 1 98.19 157 CYS A O 1
ATOM 1263 N N . TYR A 1 158 ? -1.789 21.281 -1.021 1 98.69 158 TYR A N 1
ATOM 1264 C CA . TYR A 1 158 ? -2.568 21.906 0.039 1 98.69 158 TYR A CA 1
ATOM 1265 C C . TYR A 1 158 ? -2.018 21.531 1.412 1 98.69 158 TYR A C 1
ATOM 1267 O O . TYR A 1 158 ? -1.574 20.406 1.628 1 98.69 158 TYR A O 1
ATOM 1275 N N . VAL A 1 159 ? -1.985 22.5 2.316 1 98.75 159 VAL A N 1
ATOM 1276 C CA . VAL A 1 159 ? -2.057 22.297 3.76 1 98.75 159 VAL A CA 1
ATOM 1277 C C . VAL A 1 159 ? -3.441 22.703 4.27 1 98.75 159 VAL A C 1
ATOM 1279 O O . VAL A 1 159 ? -4.156 23.453 3.609 1 98.75 159 VAL A O 1
ATOM 1282 N N . TYR A 1 160 ? -3.863 22.125 5.379 1 98.88 160 TYR A N 1
ATOM 1283 C CA . TYR A 1 160 ? -5.273 22.281 5.727 1 98.88 160 TYR A CA 1
ATOM 1284 C C . TYR A 1 160 ? -5.43 22.969 7.074 1 98.88 160 TYR A C 1
ATOM 1286 O O . TYR A 1 160 ? -4.703 22.672 8.023 1 98.88 160 TYR A O 1
ATOM 1294 N N . HIS A 1 161 ? -6.293 23.922 7.133 1 98.88 161 HIS A N 1
ATOM 1295 C CA . HIS A 1 161 ? -6.883 24.438 8.359 1 98.88 161 HIS A CA 1
ATOM 1296 C C . HIS A 1 161 ? -8.258 23.844 8.609 1 98.88 161 HIS A C 1
ATOM 1298 O O . HIS A 1 161 ? -9.18 24.016 7.805 1 98.88 161 HIS A O 1
ATOM 1304 N N . ILE A 1 162 ? -8.414 23.031 9.648 1 98.81 162 ILE A N 1
ATOM 1305 C CA . ILE A 1 162 ? -9.648 22.328 9.969 1 98.81 162 ILE A CA 1
ATOM 1306 C C . ILE A 1 162 ? -10.195 22.828 11.305 1 98.81 162 ILE A C 1
ATOM 1308 O O . ILE A 1 162 ? -9.508 22.75 12.328 1 98.81 162 ILE A O 1
ATOM 1312 N N . GLU A 1 163 ? -11.398 23.297 11.258 1 98.56 163 GLU A N 1
ATOM 1313 C CA . GLU A 1 163 ? -12.023 23.844 12.453 1 98.56 163 GLU A CA 1
ATOM 1314 C C . GLU A 1 163 ? -13.312 23.109 12.789 1 98.56 163 GLU A C 1
ATOM 1316 O O . GLU A 1 163 ? -14.086 22.766 11.898 1 98.56 163 GLU A O 1
ATOM 1321 N N . LYS A 1 164 ? -13.516 22.875 14.023 1 98.12 164 LYS A N 1
ATOM 1322 C CA . LYS A 1 164 ? -14.773 22.359 14.555 1 98.12 164 LYS A CA 1
ATOM 1323 C C . LYS A 1 164 ? -14.969 22.781 16.016 1 98.12 164 LYS A C 1
ATOM 1325 O O . LYS A 1 164 ? -14.047 22.656 16.828 1 98.12 164 LYS A O 1
ATOM 1330 N N . ASP A 1 165 ? -16.156 23.281 16.312 1 97.31 165 ASP A N 1
ATOM 1331 C CA . ASP A 1 165 ? -16.562 23.625 17.672 1 97.31 165 ASP A CA 1
ATOM 1332 C C . ASP A 1 165 ? -15.555 24.562 18.328 1 97.31 165 ASP A C 1
ATOM 1334 O O . ASP A 1 165 ? -15.156 24.359 19.484 1 97.31 165 ASP A O 1
ATOM 1338 N N . GLY A 1 166 ? -15.008 25.484 17.594 1 96.75 166 GLY A N 1
ATOM 1339 C CA . GLY A 1 166 ? -14.148 26.547 18.109 1 96.75 166 GLY A CA 1
ATOM 1340 C C . GLY A 1 166 ? -12.695 26.125 18.25 1 96.75 166 GLY A C 1
ATOM 1341 O O . GLY A 1 166 ? -11.859 26.891 18.719 1 96.75 166 GLY A O 1
ATOM 1342 N N . LYS A 1 167 ? -12.398 24.891 17.891 1 98.44 167 LYS A N 1
ATOM 1343 C CA . LYS A 1 167 ? -11.023 24.391 17.906 1 98.44 167 LYS A CA 1
ATOM 1344 C C . LYS A 1 167 ? -10.469 24.25 16.484 1 98.44 167 LYS A C 1
ATOM 1346 O O . LYS A 1 167 ? -11.227 24.047 15.539 1 98.44 167 LYS A O 1
ATOM 1351 N N . ALA A 1 168 ? -9.125 24.406 16.391 1 98.62 168 ALA A N 1
ATOM 1352 C CA . ALA A 1 168 ? -8.547 24.406 15.055 1 98.62 168 ALA A CA 1
ATOM 1353 C C . ALA A 1 168 ? -7.293 23.547 14.984 1 98.62 168 ALA A C 1
ATOM 1355 O O . ALA A 1 168 ? -6.473 23.562 15.906 1 98.62 168 ALA A O 1
ATOM 1356 N N . ILE A 1 169 ? -7.203 22.734 13.938 1 98.81 169 ILE A N 1
ATOM 1357 C CA . ILE A 1 169 ? -6.016 21.969 13.578 1 98.81 169 ILE A CA 1
ATOM 1358 C C . ILE A 1 169 ? -5.402 22.547 12.297 1 98.81 169 ILE A C 1
ATOM 1360 O O . ILE A 1 169 ? -6.105 22.766 11.312 1 98.81 169 ILE A O 1
ATOM 1364 N N . PHE A 1 170 ? -4.172 22.938 12.359 1 98.88 170 PHE A N 1
ATOM 1365 C CA . PHE A 1 170 ? -3.408 23.234 11.148 1 98.88 170 PHE A CA 1
ATOM 1366 C C . PHE A 1 170 ? -2.516 22.062 10.766 1 98.88 170 PHE A C 1
ATOM 1368 O O . PHE A 1 170 ? -1.535 21.781 11.453 1 98.88 170 PHE A O 1
ATOM 1375 N N . TYR A 1 171 ? -2.896 21.328 9.711 1 98.75 171 TYR A N 1
ATOM 1376 C CA . TYR A 1 171 ? -2.131 20.203 9.18 1 98.75 171 TYR A CA 1
ATOM 1377 C C . TYR A 1 171 ? -1.192 20.672 8.07 1 98.75 171 TYR A C 1
ATOM 1379 O O . TYR A 1 171 ? -1.559 20.656 6.891 1 98.75 171 TYR A O 1
ATOM 1387 N N . GLY A 1 172 ? 0.015 20.984 8.414 1 97.31 172 GLY A N 1
ATOM 1388 C CA . GLY A 1 172 ? 0.968 21.641 7.531 1 97.31 172 GLY A CA 1
ATOM 1389 C C . GLY A 1 172 ? 1.939 20.688 6.879 1 97.31 172 GLY A C 1
ATOM 1390 O O . GLY A 1 172 ? 3.145 20.938 6.84 1 97.31 172 GLY A O 1
ATOM 1391 N N . HIS A 1 173 ? 1.35 19.406 6.445 1 88 173 HIS A N 1
ATOM 1392 C CA . HIS A 1 173 ? 2.184 18.328 5.906 1 88 173 HIS A CA 1
ATOM 1393 C C . HIS A 1 173 ? 2.525 18.578 4.441 1 88 173 HIS A C 1
ATOM 1395 O O . HIS A 1 173 ? 1.642 18.875 3.635 1 88 173 HIS A O 1
ATOM 1401 N N . ASP A 1 174 ? 3.693 18.484 4.109 1 93.5 174 ASP A N 1
ATOM 1402 C CA . ASP A 1 174 ? 4.59 18.531 2.959 1 93.5 174 ASP A CA 1
ATOM 1403 C C . ASP A 1 174 ? 4.676 19.938 2.391 1 93.5 174 ASP A C 1
ATOM 1405 O O . ASP A 1 174 ? 3.871 20.328 1.54 1 93.5 174 ASP A O 1
ATOM 1409 N N . SER A 1 175 ? 5.508 20.688 2.881 1 97.38 175 SER A N 1
ATOM 1410 C CA . SER A 1 175 ? 5.797 22.031 2.406 1 97.38 175 SER A CA 1
ATOM 1411 C C . SER A 1 175 ? 7.188 22.484 2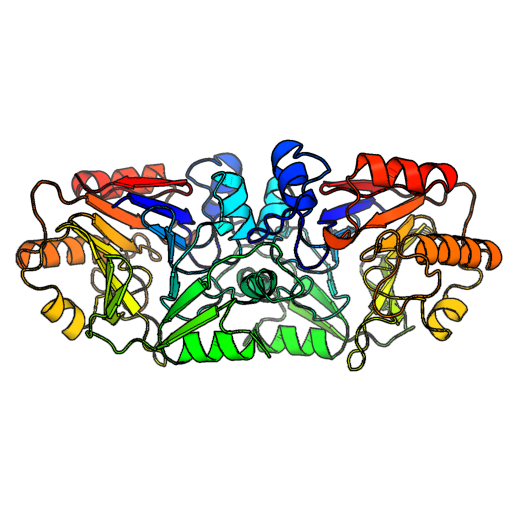.84 1 97.38 175 SER A C 1
ATOM 1413 O O . SER A 1 175 ? 7.703 22.031 3.861 1 97.38 175 SER A O 1
ATOM 1415 N N . GLY A 1 176 ? 7.824 23.281 2.072 1 97.44 176 GLY A N 1
ATOM 1416 C CA . GLY A 1 176 ? 8.875 24.125 2.627 1 97.44 176 GLY A CA 1
ATOM 1417 C C . GLY A 1 176 ? 8.344 25.297 3.432 1 97.44 176 GLY A C 1
ATOM 1418 O O . GLY A 1 176 ? 7.281 25.203 4.051 1 97.44 176 GLY A O 1
ATOM 1419 N N . TRP A 1 177 ? 9.125 26.328 3.498 1 98.31 177 TRP A N 1
ATOM 1420 C CA . TRP A 1 177 ? 8.57 27.547 4.059 1 98.31 177 TRP A CA 1
ATOM 1421 C C . TRP A 1 177 ? 7.262 27.922 3.365 1 98.31 177 TRP A C 1
ATOM 1423 O O . TRP A 1 177 ? 7.184 27.938 2.135 1 98.31 177 TRP A O 1
ATOM 1433 N N . PHE A 1 178 ? 6.246 28.172 4.137 1 98.31 178 PHE A N 1
ATOM 1434 C CA . PHE A 1 178 ? 4.926 28.359 3.549 1 98.31 178 PHE A CA 1
ATOM 1435 C C . PHE A 1 178 ? 4.914 29.594 2.646 1 98.31 178 PHE A C 1
ATOM 1437 O O . PHE A 1 178 ? 5.656 30.547 2.881 1 98.31 178 PHE A O 1
ATOM 1444 N N . PRO A 1 179 ? 4.078 29.562 1.587 1 97.62 179 PRO A N 1
ATOM 1445 C CA . PRO A 1 179 ? 3.895 30.75 0.757 1 97.62 179 PRO A CA 1
ATOM 1446 C C . PRO A 1 179 ? 3.326 31.922 1.539 1 97.62 179 PRO A C 1
ATOM 1448 O O . PRO A 1 179 ? 2.6 31.734 2.518 1 97.62 179 PRO A O 1
ATOM 1451 N N . GLU A 1 180 ? 3.551 33.062 1.032 1 97.94 180 GLU A N 1
ATOM 1452 C CA . GLU A 1 180 ? 3.15 34.312 1.712 1 97.94 180 GLU A CA 1
ATOM 1453 C C . GLU A 1 180 ? 1.642 34.344 1.938 1 97.94 180 GLU A C 1
ATOM 1455 O O . GLU A 1 180 ? 1.178 34.781 2.99 1 97.94 180 GLU A O 1
ATOM 1460 N N . LEU A 1 181 ? 0.882 33.906 0.986 1 98 181 LEU 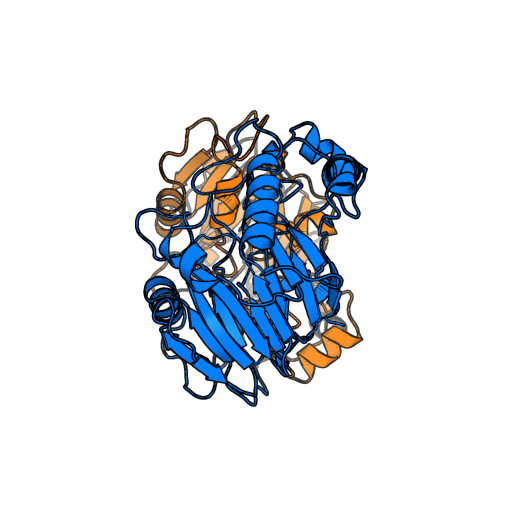A N 1
ATOM 1461 C CA . LEU A 1 181 ? -0.571 33.938 1.113 1 98 181 LEU A CA 1
ATOM 1462 C C . LEU A 1 181 ? -1.033 33.031 2.248 1 98 181 LEU A C 1
ATOM 1464 O O . LEU A 1 181 ? -2.027 33.312 2.918 1 98 181 LEU A O 1
ATOM 1468 N N . THR A 1 182 ? -0.353 31.938 2.422 1 98.62 182 THR A N 1
ATOM 1469 C CA . THR A 1 182 ? -0.667 31.016 3.516 1 98.62 182 THR A CA 1
ATOM 1470 C C . THR A 1 182 ? -0.347 31.656 4.863 1 98.62 182 THR A C 1
ATOM 1472 O O . THR A 1 182 ? -1.168 31.625 5.781 1 98.62 182 THR A O 1
ATOM 1475 N N . TRP A 1 183 ? 0.79 32.312 4.961 1 98.56 183 TRP A N 1
ATOM 1476 C CA . TRP A 1 183 ? 1.156 33 6.184 1 98.56 183 TRP A CA 1
ATOM 1477 C C . TRP A 1 183 ? 0.144 34.094 6.504 1 98.56 183 TRP A C 1
ATOM 1479 O O . TRP A 1 183 ? -0.312 34.219 7.645 1 98.56 183 TRP A O 1
ATOM 1489 N N . LYS A 1 184 ? -0.185 34.812 5.516 1 98.56 184 LYS A N 1
ATOM 1490 C CA . LYS A 1 184 ? -1.13 35.938 5.707 1 98.56 184 LYS A CA 1
ATOM 1491 C C . LYS A 1 184 ? -2.488 35.406 6.168 1 98.56 184 LYS A C 1
ATOM 1493 O O . LYS A 1 184 ? -3.119 36 7.047 1 98.56 184 LYS A O 1
ATOM 1498 N N . TRP A 1 185 ? -2.92 34.344 5.578 1 98.62 185 TRP A N 1
ATOM 1499 C CA . TRP A 1 185 ? -4.223 33.781 5.922 1 98.62 185 TRP A CA 1
ATOM 1500 C C . TRP A 1 185 ? -4.246 33.312 7.375 1 98.62 185 TRP A C 1
ATOM 1502 O O . TRP A 1 185 ? -5.27 33.438 8.055 1 98.62 185 TRP A O 1
ATOM 1512 N N . LEU A 1 186 ? -3.158 32.812 7.898 1 98.62 186 LEU A N 1
ATOM 1513 C CA . LEU A 1 186 ? -3.068 32.219 9.234 1 98.62 186 LEU A CA 1
ATOM 1514 C C . LEU A 1 186 ? -2.98 33.312 10.297 1 98.62 186 LEU A C 1
ATOM 1516 O O . LEU A 1 186 ? -3.215 33.031 11.484 1 98.62 186 LEU A O 1
ATOM 1520 N N . GLU A 1 187 ? -2.68 34.5 9.844 1 98.31 187 GLU A N 1
ATOM 1521 C CA . GLU A 1 187 ? -2.42 35.562 10.797 1 98.31 187 GLU A CA 1
ATOM 1522 C C . GLU A 1 187 ? -3.596 35.75 11.75 1 98.31 187 GLU A C 1
ATOM 1524 O O . GLU A 1 187 ? -4.746 35.844 11.32 1 98.31 187 GLU A O 1
ATOM 1529 N N . ASN A 1 188 ? -3.281 35.719 13.039 1 97.81 188 ASN A N 1
ATOM 1530 C CA . ASN A 1 188 ? -4.203 35.969 14.141 1 97.81 188 ASN A CA 1
ATOM 1531 C C . ASN A 1 188 ? -5.285 34.906 14.227 1 97.81 188 ASN A C 1
ATOM 1533 O O . ASN A 1 188 ? -6.391 35.156 14.711 1 97.81 188 ASN A O 1
ATOM 1537 N N . LYS A 1 189 ? -5.07 33.75 13.711 1 97.44 189 LYS A N 1
ATOM 1538 C CA . LYS A 1 189 ? -5.965 32.625 13.859 1 97.44 189 LYS A CA 1
ATOM 1539 C C . LYS A 1 189 ? -5.434 31.641 14.898 1 97.44 189 LYS A C 1
ATOM 1541 O O . LYS A 1 189 ? -4.434 30.953 14.664 1 97.44 189 LYS A O 1
ATOM 1546 N N . PRO A 1 190 ? -6.145 31.578 15.977 1 97.69 190 PRO A N 1
ATOM 1547 C CA . PRO A 1 190 ? -5.66 30.672 17.016 1 97.69 190 PRO A CA 1
ATOM 1548 C C . PRO A 1 190 ? -5.656 29.203 16.562 1 97.69 190 PRO A C 1
ATOM 1550 O O . PRO A 1 190 ? -6.602 28.766 15.906 1 97.69 190 PRO A O 1
ATOM 1553 N N . LEU A 1 191 ? -4.645 28.5 16.859 1 98.69 191 LEU A N 1
ATOM 1554 C CA . LEU A 1 191 ? -4.469 27.109 16.484 1 98.69 191 LEU A CA 1
ATOM 1555 C C . LEU A 1 191 ? -4.301 26.234 17.734 1 98.69 191 LEU A C 1
ATOM 1557 O O . LEU A 1 191 ? -3.488 26.547 18.609 1 98.69 191 LEU A O 1
ATOM 1561 N N . ASP A 1 192 ? -5.086 25.172 17.812 1 98.81 192 ASP A N 1
ATOM 1562 C CA . ASP A 1 192 ? -5.012 24.266 18.953 1 98.81 192 ASP A CA 1
ATOM 1563 C C . ASP A 1 192 ? -3.992 23.156 18.703 1 98.81 192 ASP A C 1
ATOM 1565 O O . ASP A 1 192 ? -3.293 22.719 19.625 1 98.81 192 ASP A O 1
ATOM 1569 N N . ILE A 1 193 ? -3.912 22.609 17.516 1 98.81 193 ILE A N 1
ATOM 1570 C CA . ILE A 1 193 ? -2.93 21.609 17.109 1 98.81 193 ILE A CA 1
ATOM 1571 C C . ILE A 1 193 ? -2.264 22.047 15.812 1 98.81 193 ILE A C 1
ATOM 1573 O O . ILE A 1 193 ? -2.939 22.469 14.867 1 98.81 193 ILE A O 1
ATOM 1577 N N . VAL A 1 194 ? -0.962 22.047 15.789 1 98.81 194 VAL A N 1
ATOM 1578 C CA . VAL A 1 194 ? -0.173 22.344 14.594 1 98.81 194 VAL A CA 1
ATOM 1579 C C . VAL A 1 194 ? 0.717 21.156 14.266 1 98.81 194 VAL A C 1
ATOM 1581 O O . VAL A 1 194 ? 1.437 20.641 15.125 1 98.81 194 VAL A O 1
ATOM 1584 N N . VAL A 1 195 ? 0.607 20.688 13.039 1 98.81 195 VAL A N 1
ATOM 1585 C CA . VAL A 1 195 ? 1.485 19.625 12.57 1 98.81 195 VAL A CA 1
ATOM 1586 C C . VAL A 1 195 ? 2.402 20.156 11.469 1 98.81 195 VAL A C 1
ATOM 1588 O O . VAL A 1 195 ? 1.932 20.688 10.461 1 98.81 195 VAL A O 1
ATOM 1591 N N . PHE A 1 196 ? 3.68 20.062 11.656 1 98.5 196 PHE A N 1
ATOM 1592 C CA . PHE A 1 196 ? 4.68 20.344 10.633 1 98.5 196 PHE A CA 1
ATOM 1593 C C . PHE A 1 196 ? 5.316 19.047 10.141 1 98.5 196 PHE A C 1
ATOM 1595 O O . PHE A 1 196 ? 5.254 18.016 10.828 1 98.5 196 PHE A O 1
ATOM 1602 N N . GLU A 1 197 ? 5.844 19.109 8.93 1 97.69 197 GLU A N 1
ATOM 1603 C CA . GLU A 1 197 ? 6.723 18.031 8.484 1 97.69 197 GLU A CA 1
ATOM 1604 C C . GLU A 1 197 ? 8.172 18.297 8.875 1 97.69 197 GLU A C 1
ATOM 1606 O O . GLU A 1 197 ? 8.508 19.422 9.289 1 97.69 197 GLU A O 1
ATOM 1611 N N . CYS A 1 198 ? 9 17.281 8.766 1 96 198 CYS A N 1
ATOM 1612 C CA . CYS A 1 198 ? 10.43 17.453 8.961 1 96 198 CYS A CA 1
ATOM 1613 C C . CYS A 1 198 ? 11.219 16.438 8.141 1 96 198 CYS A C 1
ATOM 1615 O O . CYS A 1 198 ? 12.023 15.68 8.68 1 96 198 CYS A O 1
ATOM 1617 N N . THR A 1 199 ? 11.023 16.484 6.898 1 96.62 199 THR A N 1
ATOM 1618 C CA . THR A 1 199 ? 11.625 15.531 5.977 1 96.62 199 THR A CA 1
ATOM 1619 C C . THR A 1 199 ? 13.148 15.664 5.973 1 96.62 199 THR A C 1
ATOM 1621 O O . THR A 1 199 ? 13.867 14.664 5.965 1 96.62 199 THR A O 1
ATOM 1624 N N . TYR A 1 200 ? 13.664 16.953 6.121 1 95.81 200 TYR A N 1
ATOM 1625 C CA . TYR A 1 200 ? 15.078 17.203 5.883 1 95.81 200 TYR A CA 1
ATOM 1626 C C . TYR A 1 200 ? 15.875 17.125 7.18 1 95.81 200 TYR A C 1
ATOM 1628 O O . TYR A 1 200 ? 17.078 17.375 7.191 1 95.81 200 TYR A O 1
ATOM 1636 N N . GLY A 1 201 ? 15.195 16.734 8.297 1 96.44 201 GLY A N 1
ATOM 1637 C CA . GLY A 1 201 ? 15.938 16.703 9.547 1 96.44 201 GLY A CA 1
ATOM 1638 C C . GLY A 1 201 ? 16.672 17.984 9.844 1 96.44 201 GLY A C 1
ATOM 1639 O O . GLY A 1 201 ? 16.094 19.078 9.773 1 96.44 201 GLY A O 1
ATOM 1640 N N . LEU A 1 202 ? 17.922 17.734 10.312 1 97.19 202 LEU A N 1
ATOM 1641 C CA . LEU A 1 202 ? 18.797 18.875 10.508 1 97.19 202 LEU A CA 1
ATOM 1642 C C . LEU A 1 202 ? 19.688 19.109 9.289 1 97.19 202 LEU A C 1
ATOM 1644 O O . LEU A 1 202 ? 20.438 18.219 8.883 1 97.19 202 LEU A O 1
ATOM 1648 N N . ASN A 1 203 ? 19.484 20.219 8.641 1 95.94 203 ASN A N 1
ATOM 1649 C CA . ASN A 1 203 ? 20.312 20.469 7.473 1 95.94 203 ASN A CA 1
ATOM 1650 C C . ASN A 1 203 ? 20.906 21.875 7.488 1 95.94 203 ASN A C 1
ATOM 1652 O O . ASN A 1 203 ? 21.5 22.312 6.504 1 95.94 203 ASN A O 1
ATOM 1656 N N . GLY A 1 204 ? 20.578 22.641 8.531 1 96 204 GLY A N 1
ATOM 1657 C CA . GLY A 1 204 ? 21.172 23.953 8.75 1 96 204 GLY A CA 1
ATOM 1658 C C . GLY A 1 204 ? 20.422 25.078 8.078 1 96 204 GLY A C 1
ATOM 1659 O O . GLY A 1 204 ? 20.828 26.234 8.133 1 96 204 GLY A O 1
ATOM 1660 N N . GLN A 1 205 ? 19.312 24.766 7.449 1 97.19 205 GLN A N 1
ATOM 1661 C CA . GLN A 1 205 ? 18.547 25.781 6.723 1 97.19 205 GLN A CA 1
ATOM 1662 C C . GLN A 1 205 ? 17.203 26.047 7.41 1 97.19 205 GLN A C 1
ATOM 1664 O O . GLN A 1 205 ? 16.469 25.109 7.738 1 97.19 205 GLN A O 1
ATOM 1669 N N . ASP A 1 206 ? 16.906 27.281 7.59 1 97.25 206 ASP A N 1
ATOM 1670 C CA . ASP A 1 206 ? 15.68 27.625 8.305 1 97.25 206 ASP A CA 1
ATOM 1671 C C . ASP A 1 206 ? 14.594 28.078 7.332 1 97.25 206 ASP A C 1
ATOM 1673 O O . ASP A 1 206 ? 13.508 28.469 7.754 1 97.25 206 ASP A O 1
ATOM 1677 N N . ARG A 1 207 ? 14.914 28.047 6.039 1 97.62 207 ARG A N 1
ATOM 1678 C CA . ARG A 1 207 ? 13.953 28.328 4.98 1 97.62 207 ARG A CA 1
ATOM 1679 C C . ARG A 1 207 ? 14.164 27.422 3.779 1 97.62 207 ARG A C 1
ATOM 1681 O O . ARG A 1 207 ? 14.711 27.844 2.76 1 97.62 207 ARG A O 1
ATOM 1688 N N . THR A 1 208 ? 13.672 26.281 3.971 1 97.12 208 THR A N 1
ATOM 1689 C CA . THR A 1 208 ? 13.836 25.312 2.9 1 97.12 208 THR A CA 1
ATOM 1690 C C . THR A 1 208 ? 12.641 25.344 1.951 1 97.12 208 THR A C 1
ATOM 1692 O O . THR A 1 208 ? 11.586 25.891 2.285 1 97.12 208 THR A O 1
ATOM 1695 N N . ASN A 1 209 ? 12.828 24.891 0.732 1 96.19 209 ASN A N 1
ATOM 1696 C CA . ASN A 1 209 ? 11.773 24.672 -0.245 1 96.19 209 ASN A CA 1
ATOM 1697 C C . ASN A 1 209 ? 11.367 23.203 -0.302 1 96.19 209 ASN A C 1
ATOM 1699 O O . ASN A 1 209 ? 12.172 22.312 0.003 1 96.19 209 ASN A O 1
ATOM 1703 N N . ASN A 1 210 ? 10.133 22.906 -0.633 1 96.25 210 ASN A N 1
ATOM 1704 C CA . ASN A 1 210 ? 9.578 21.578 -0.904 1 96.25 210 ASN A CA 1
ATOM 1705 C C . ASN A 1 210 ? 9.266 20.828 0.386 1 96.25 210 ASN A C 1
ATOM 1707 O O . ASN A 1 210 ? 8.141 20.375 0.587 1 96.25 210 ASN A O 1
ATOM 1711 N N . HIS A 1 211 ? 10.312 20.719 1.18 1 97.88 211 HIS A N 1
ATOM 1712 C CA . HIS A 1 211 ? 10.133 20.109 2.496 1 97.88 211 HIS A CA 1
ATOM 1713 C C . HIS A 1 211 ? 10.82 20.938 3.578 1 97.88 211 HIS A C 1
ATOM 1715 O O . HIS A 1 211 ? 11.641 21.812 3.275 1 97.88 211 HIS A O 1
ATOM 1721 N N . MET A 1 212 ? 10.484 20.703 4.793 1 98.12 212 MET A N 1
ATOM 1722 C CA . MET A 1 212 ? 11.047 21.469 5.906 1 98.12 212 MET A CA 1
ATOM 1723 C C . MET A 1 212 ? 12.18 20.688 6.578 1 98.12 212 MET A C 1
ATOM 1725 O O . MET A 1 212 ? 12.156 19.469 6.613 1 98.12 212 MET A O 1
ATOM 1729 N N . SER A 1 213 ? 13.148 21.438 7.027 1 98.06 213 SER A N 1
ATOM 1730 C CA . SER A 1 213 ? 14.094 20.984 8.039 1 98.06 213 SER A CA 1
ATOM 1731 C C . SER A 1 213 ? 13.602 21.312 9.445 1 98.06 213 SER A C 1
ATOM 1733 O O . SER A 1 213 ? 12.617 22.047 9.609 1 98.06 213 SER A O 1
ATOM 1735 N N . LEU A 1 214 ? 14.25 20.719 10.445 1 98.31 214 LEU A N 1
ATOM 1736 C CA . LEU A 1 214 ? 13.906 21.078 11.812 1 98.31 214 LEU A CA 1
ATOM 1737 C C . LEU A 1 214 ? 14.133 22.562 12.055 1 98.31 214 LEU A C 1
ATOM 1739 O O . LEU A 1 214 ? 13.344 23.219 12.75 1 98.31 214 LEU A O 1
ATOM 1743 N N . GLU A 1 215 ? 15.164 23.109 11.477 1 98.5 215 GLU A N 1
ATOM 1744 C CA . GLU A 1 215 ? 15.398 24.531 11.594 1 98.5 215 GLU A CA 1
ATOM 1745 C C . GLU A 1 215 ? 14.258 25.344 10.977 1 98.5 215 GLU A C 1
ATOM 1747 O O . GLU A 1 215 ? 13.844 26.359 11.531 1 98.5 215 GLU A O 1
ATOM 1752 N N . THR A 1 216 ? 13.773 24.875 9.828 1 98.62 216 THR A N 1
ATOM 1753 C CA . THR A 1 216 ? 12.625 25.516 9.203 1 98.62 216 THR A CA 1
ATOM 1754 C C . THR A 1 216 ? 11.391 25.406 10.094 1 98.62 216 THR A C 1
ATOM 1756 O O . THR A 1 216 ? 10.609 26.344 10.211 1 98.62 216 THR A O 1
ATOM 1759 N N . VAL A 1 217 ? 11.188 24.266 10.742 1 98.62 217 VAL A N 1
ATOM 1760 C CA . VAL A 1 217 ? 10.07 24.047 11.656 1 98.62 217 VAL A CA 1
ATOM 1761 C C . VAL A 1 217 ? 10.148 25.031 12.82 1 98.62 217 VAL A C 1
ATOM 1763 O O . VAL A 1 217 ? 9.141 25.641 13.195 1 98.62 217 VAL A O 1
ATOM 1766 N N . PHE A 1 218 ? 11.367 25.188 13.375 1 98.69 218 PHE A N 1
ATOM 1767 C CA . PHE A 1 218 ? 11.547 26.109 14.492 1 98.69 218 PHE A CA 1
ATOM 1768 C C . PHE A 1 218 ? 11.234 27.547 14.078 1 98.69 218 PHE A C 1
ATOM 1770 O O . PHE A 1 218 ? 10.57 28.281 14.812 1 98.69 218 PHE A O 1
ATOM 1777 N N . ALA A 1 219 ? 11.648 27.859 12.914 1 98.69 219 ALA A N 1
ATOM 1778 C CA . ALA A 1 219 ? 11.367 29.203 12.383 1 98.69 219 ALA A CA 1
ATOM 1779 C C . ALA A 1 219 ? 9.867 29.391 12.148 1 98.69 219 ALA A C 1
ATOM 1781 O O . ALA A 1 219 ? 9.328 30.469 12.422 1 98.69 219 ALA A O 1
ATOM 1782 N N . ALA A 1 220 ? 9.25 28.391 11.633 1 98.69 220 ALA A N 1
ATOM 1783 C CA . ALA A 1 220 ? 7.816 28.469 11.367 1 98.69 220 ALA A CA 1
ATOM 1784 C C . ALA A 1 220 ? 7.027 28.625 12.664 1 98.69 220 ALA A C 1
ATOM 1786 O O . ALA A 1 220 ? 6.066 29.391 12.719 1 98.69 220 ALA A O 1
ATOM 1787 N N . LYS A 1 221 ? 7.422 27.859 13.664 1 98.56 221 LYS A N 1
ATOM 1788 C CA . LYS A 1 221 ? 6.793 28 14.969 1 98.56 221 LYS A CA 1
ATOM 1789 C C . LYS A 1 221 ? 6.914 29.438 15.484 1 98.56 221 LYS A C 1
ATOM 1791 O O . LYS A 1 221 ? 5.941 30 15.992 1 98.56 221 LYS A O 1
ATOM 1796 N N . GLU A 1 222 ? 8.07 29.953 15.367 1 98.44 222 GLU A N 1
ATOM 1797 C CA . GLU A 1 222 ? 8.305 31.328 15.805 1 98.44 222 GLU A CA 1
ATOM 1798 C C . GLU A 1 222 ? 7.414 32.312 15.039 1 98.44 222 GLU A C 1
ATOM 1800 O O . GLU A 1 222 ? 6.848 33.219 15.633 1 98.44 222 GLU A O 1
ATOM 1805 N N . LYS A 1 223 ? 7.324 32.125 13.766 1 98.56 223 LYS A N 1
ATOM 1806 C CA . LYS A 1 223 ? 6.477 32.969 12.938 1 98.56 223 LYS A CA 1
ATOM 1807 C C . LYS A 1 223 ? 5.016 32.875 13.375 1 98.56 223 LYS A C 1
ATOM 1809 O O . LYS A 1 223 ? 4.332 33.906 13.477 1 98.56 223 LYS A O 1
ATOM 1814 N N . LEU A 1 224 ? 4.539 31.672 13.625 1 98.69 224 LEU A N 1
ATOM 1815 C CA . LEU A 1 224 ? 3.17 31.5 14.094 1 98.69 224 LEU A CA 1
ATOM 1816 C C . LEU A 1 224 ? 2.957 32.219 15.43 1 98.69 224 LEU A C 1
ATOM 1818 O O . LEU A 1 224 ? 1.893 32.781 15.664 1 98.69 224 LEU A O 1
ATOM 1822 N N . GLN A 1 225 ? 3.947 32.094 16.266 1 98.19 225 GLN A N 1
ATOM 1823 C CA . GLN A 1 225 ? 3.877 32.781 17.547 1 98.19 225 GLN A CA 1
ATOM 1824 C C . GLN A 1 225 ? 3.775 34.281 17.359 1 98.19 225 GLN A C 1
ATOM 1826 O O . GLN A 1 225 ? 2.922 34.938 17.953 1 98.19 225 GLN A O 1
ATOM 1831 N N . GLN A 1 226 ? 4.594 34.812 16.516 1 98.25 226 GLN A N 1
ATOM 1832 C CA . GLN A 1 226 ? 4.621 36.25 16.234 1 98.25 226 GLN A CA 1
ATOM 1833 C C . GLN A 1 226 ? 3.297 36.719 15.641 1 98.25 226 GLN A C 1
ATOM 1835 O O . GLN A 1 226 ? 2.865 37.844 15.883 1 98.25 226 GLN A O 1
ATOM 1840 N N . GLN A 1 227 ? 2.668 35.844 14.945 1 98.38 227 GLN A N 1
ATOM 1841 C CA . GLN A 1 227 ? 1.449 36.188 14.227 1 98.38 227 GLN A CA 1
ATOM 1842 C C . GLN A 1 227 ? 0.217 36 15.102 1 98.38 227 GLN A C 1
ATOM 1844 O O . GLN A 1 227 ? -0.91 36.25 14.664 1 98.38 227 GLN A O 1
ATOM 1849 N N . GLY A 1 228 ? 0.423 35.594 16.328 1 98.06 228 GLY A N 1
ATOM 1850 C CA . GLY A 1 228 ? -0.681 35.469 17.266 1 98.06 228 GLY A CA 1
ATOM 1851 C C . GLY A 1 228 ? -1.482 34.188 17.078 1 98.06 228 GLY A C 1
ATOM 1852 O O . GLY A 1 228 ? -2.645 34.094 17.484 1 98.06 228 GLY A O 1
ATOM 1853 N N . CYS A 1 229 ? -0.887 33.188 16.438 1 98.44 229 CYS A N 1
ATOM 1854 C CA . CYS A 1 229 ? -1.606 31.969 16.109 1 98.44 229 CYS A CA 1
ATOM 1855 C C . CYS A 1 229 ? -1.522 30.969 17.266 1 98.44 229 CYS A C 1
ATOM 1857 O O . CYS A 1 229 ? -2.34 30.047 17.344 1 98.44 229 CYS A O 1
ATOM 1859 N N . LEU A 1 230 ? -0.479 31.125 18.125 1 98.38 230 LEU A N 1
ATOM 1860 C CA . LEU A 1 230 ? -0.242 30.125 19.172 1 98.38 230 LEU A CA 1
ATOM 1861 C C . LEU A 1 230 ? -0.732 30.641 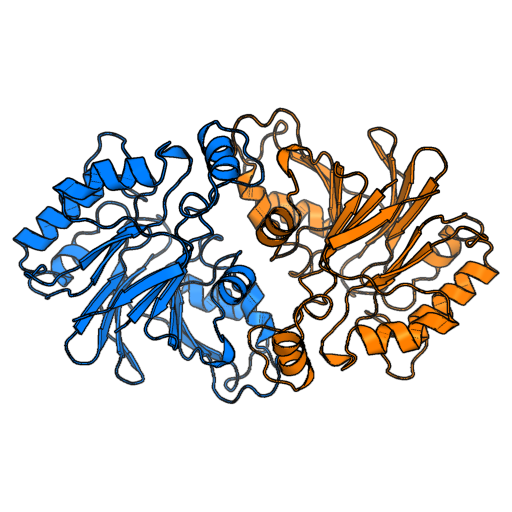20.516 1 98.38 230 LEU A C 1
ATOM 1863 O O . LEU A 1 230 ? -0.595 31.812 20.828 1 98.38 230 LEU A O 1
ATOM 1867 N N . HIS A 1 231 ? -1.312 29.781 21.281 1 97.25 231 HIS A N 1
ATOM 1868 C CA . HIS A 1 231 ? -1.707 30.062 22.656 1 97.25 231 HIS A CA 1
ATOM 1869 C C . HIS A 1 231 ? -1.13 29.031 23.609 1 97.25 231 HIS A C 1
ATOM 1871 O O . HIS A 1 231 ? -0.438 28.109 23.188 1 97.25 231 HIS A O 1
ATOM 1877 N N . GLN A 1 232 ? -1.4 29.141 24.859 1 95 232 GLN A N 1
ATOM 1878 C CA . GLN A 1 232 ? -0.747 28.375 25.906 1 95 232 GLN A CA 1
ATOM 1879 C C . GLN A 1 232 ? -1.025 26.875 25.75 1 95 232 GLN A C 1
ATOM 1881 O O . GLN A 1 232 ? -0.184 26.047 26.094 1 95 232 GLN A O 1
ATOM 1886 N N . ASP A 1 233 ? -2.164 26.531 25.156 1 96.62 233 ASP A N 1
ATOM 1887 C CA . ASP A 1 233 ? -2.58 25.141 25.078 1 96.62 233 ASP A CA 1
ATOM 1888 C C . ASP A 1 233 ? -2.297 24.547 23.703 1 96.62 233 ASP A C 1
ATOM 1890 O O . ASP A 1 233 ? -2.65 23.406 23.422 1 96.62 233 ASP A O 1
ATOM 1894 N N . THR A 1 234 ? -1.685 25.391 22.844 1 98.44 234 THR A N 1
ATOM 1895 C CA . THR A 1 234 ? -1.366 24.906 21.516 1 98.44 234 THR A CA 1
ATOM 1896 C C . THR A 1 234 ? -0.396 23.719 21.578 1 98.44 234 THR A C 1
ATOM 1898 O O . THR A 1 234 ? 0.603 23.781 22.297 1 98.44 234 THR A O 1
ATOM 1901 N N . GLN A 1 235 ? -0.741 22.656 20.906 1 98.69 235 GLN A N 1
ATOM 1902 C CA . GLN A 1 235 ? 0.138 21.5 20.766 1 98.69 235 GLN A CA 1
ATOM 1903 C C . GLN A 1 235 ? 0.75 21.438 19.359 1 98.69 235 GLN A C 1
ATOM 1905 O O . GLN A 1 235 ? 0.037 21.531 18.359 1 98.69 235 GLN A O 1
ATOM 1910 N N . ILE A 1 236 ? 2.062 21.344 19.281 1 98.69 236 ILE A N 1
ATOM 1911 C CA . ILE A 1 236 ? 2.775 21.297 18.016 1 98.69 236 ILE A CA 1
ATOM 1912 C C . ILE A 1 236 ? 3.48 19.953 17.875 1 98.69 236 ILE A C 1
ATOM 1914 O O . ILE A 1 236 ? 4.102 19.469 18.812 1 98.69 236 ILE A O 1
ATOM 1918 N N . ALA A 1 237 ? 3.35 19.312 16.703 1 98.75 237 ALA A N 1
ATOM 1919 C CA . ALA A 1 237 ? 4.016 18.047 16.422 1 98.75 237 ALA A CA 1
ATOM 1920 C C . ALA A 1 237 ? 4.719 18.078 15.07 1 98.75 237 ALA A C 1
ATOM 1922 O O . ALA A 1 237 ? 4.285 18.797 14.164 1 98.75 237 ALA A O 1
ATOM 1923 N N . VAL A 1 238 ? 5.809 17.328 14.977 1 98.69 238 VAL A N 1
ATOM 1924 C CA . VAL A 1 238 ? 6.457 17.125 13.688 1 98.69 238 VAL A CA 1
ATOM 1925 C C . VAL A 1 238 ? 6.223 15.688 13.219 1 98.69 238 VAL A C 1
ATOM 1927 O O . VAL A 1 238 ? 6.164 14.758 14.031 1 98.69 238 VAL A O 1
ATOM 1930 N N . SER A 1 239 ? 6.066 15.539 11.922 1 98.38 239 SER A N 1
ATOM 1931 C CA . SER A 1 239 ? 5.848 14.258 11.25 1 98.38 239 SER A CA 1
ATOM 1932 C C . SER A 1 239 ? 6.559 14.211 9.906 1 98.38 239 SER A C 1
ATOM 1934 O O . SER A 1 239 ? 7.492 14.977 9.664 1 98.38 239 SER A O 1
ATOM 1936 N N . HIS A 1 240 ? 6.289 13.203 9.07 1 98.38 240 HIS A N 1
ATOM 1937 C CA . HIS A 1 240 ? 6.867 13.039 7.738 1 98.38 240 HIS A CA 1
ATOM 1938 C C . HIS A 1 240 ? 8.391 12.961 7.805 1 98.38 240 HIS A C 1
ATOM 1940 O O . HIS A 1 240 ? 9.078 13.734 7.137 1 98.38 240 HIS A O 1
ATOM 1946 N N . ILE A 1 241 ? 8.875 12.172 8.617 1 97.94 241 ILE A N 1
ATOM 1947 C CA . ILE A 1 241 ? 10.289 12.039 8.945 1 97.94 241 ILE A CA 1
ATOM 1948 C C . ILE A 1 241 ? 10.977 11.117 7.938 1 97.94 241 ILE A C 1
ATOM 1950 O O . ILE A 1 241 ? 10.438 10.062 7.594 1 97.94 241 ILE A O 1
ATOM 1954 N N . SER A 1 242 ? 12.133 11.5 7.492 1 96.62 242 SER A N 1
ATOM 1955 C CA . SER A 1 242 ? 12.891 10.734 6.504 1 96.62 242 SER A CA 1
ATOM 1956 C C . SER A 1 242 ? 14.086 10.039 7.145 1 96.62 242 SER A C 1
ATOM 1958 O O . SER A 1 242 ? 14.688 10.562 8.078 1 96.62 242 SER A O 1
ATOM 1960 N N . HIS A 1 243 ? 14.445 8.867 6.586 1 95.31 243 HIS A N 1
ATOM 1961 C CA . HIS A 1 243 ? 15.664 8.195 7.035 1 95.31 243 HIS A CA 1
ATOM 1962 C C . HIS A 1 243 ? 16.906 9.008 6.668 1 95.31 243 HIS A C 1
ATOM 1964 O O . HIS A 1 243 ? 17.969 8.836 7.27 1 95.31 243 HIS A O 1
ATOM 1970 N N . SER A 1 244 ? 16.781 9.93 5.766 1 93.5 244 SER A N 1
ATOM 1971 C CA . SER A 1 244 ? 17.906 10.758 5.332 1 93.5 244 SER A CA 1
ATOM 1972 C C . SER A 1 244 ? 18.281 11.773 6.398 1 93.5 244 SER A C 1
ATOM 1974 O O . SER A 1 244 ? 19.375 12.352 6.359 1 93.5 244 SER A O 1
ATOM 1976 N N . GLY A 1 245 ? 17.328 12.062 7.281 1 93.81 245 GLY A N 1
ATOM 1977 C CA . GLY A 1 245 ? 17.641 12.945 8.398 1 93.81 245 GLY A CA 1
ATOM 1978 C C . GLY A 1 245 ? 18.594 12.32 9.398 1 93.81 245 GLY A C 1
ATOM 1979 O O . GLY A 1 245 ? 19.234 13.023 10.188 1 93.81 245 GLY A O 1
ATOM 1980 N N . LYS A 1 246 ? 18.703 11 9.43 1 94.25 246 LYS A N 1
ATOM 1981 C CA . LYS A 1 246 ? 19.641 10.219 10.219 1 94.25 246 LYS A CA 1
ATOM 1982 C C . LYS A 1 246 ? 19.469 10.484 11.711 1 94.25 246 LYS A C 1
ATOM 1984 O O . LYS A 1 246 ? 20.438 10.625 12.438 1 94.25 246 LYS A O 1
ATOM 1989 N N . LEU A 1 247 ? 18.266 10.742 12.094 1 96.81 247 LEU A N 1
ATOM 1990 C CA . LEU A 1 247 ? 17.938 10.914 13.508 1 96.81 247 LEU A CA 1
ATOM 1991 C C . LEU A 1 247 ? 16.906 9.883 13.953 1 96.81 247 LEU A C 1
ATOM 1993 O O . LEU A 1 247 ? 15.82 9.797 13.375 1 96.81 247 LEU A O 1
ATOM 1997 N N . LEU A 1 248 ? 17.297 9.109 14.914 1 97.38 248 LEU A N 1
ATOM 1998 C CA . LEU A 1 248 ? 16.344 8.195 15.523 1 97.38 248 LEU A CA 1
ATOM 1999 C C . LEU A 1 248 ? 15.289 8.969 16.328 1 97.38 248 LEU A C 1
ATOM 2001 O O . LEU A 1 248 ? 15.477 10.156 16.609 1 97.38 248 LEU A O 1
ATOM 2005 N N . HIS A 1 249 ? 14.227 8.289 16.656 1 98.38 249 HIS A N 1
ATOM 2006 C CA . HIS A 1 249 ? 13.102 8.961 17.297 1 98.38 249 HIS A CA 1
ATOM 2007 C C . HIS A 1 249 ? 13.547 9.695 18.547 1 98.38 249 HIS A C 1
ATOM 2009 O O . HIS A 1 249 ? 13.203 10.867 18.75 1 98.38 249 HIS A O 1
ATOM 2015 N N . HIS A 1 250 ? 14.328 9.008 19.422 1 98.19 250 HIS A N 1
ATOM 2016 C CA . HIS A 1 250 ? 14.742 9.625 20.672 1 98.19 250 HIS A CA 1
ATOM 2017 C C . HIS A 1 250 ? 15.641 10.828 20.422 1 98.19 250 HIS A C 1
ATOM 2019 O O . HIS A 1 250 ? 15.633 11.789 21.203 1 98.19 250 HIS A O 1
ATOM 2025 N N . GLU A 1 251 ? 16.406 10.758 19.359 1 98.31 251 GLU A N 1
ATOM 2026 C CA . GLU A 1 251 ? 17.25 11.891 19 1 98.31 251 GLU A CA 1
ATOM 2027 C C . GLU A 1 251 ? 16.422 13.078 18.516 1 98.31 251 GLU A C 1
ATOM 2029 O O . GLU A 1 251 ? 16.734 14.227 18.828 1 98.31 251 GLU A O 1
ATOM 2034 N N . LEU A 1 252 ? 15.406 12.75 17.766 1 98.56 252 LEU A N 1
ATOM 2035 C CA . LEU A 1 252 ? 14.477 13.789 17.328 1 98.56 252 LEU A CA 1
ATOM 2036 C C . LEU A 1 252 ? 13.797 14.438 18.531 1 98.56 252 LEU A C 1
ATOM 2038 O O . LEU A 1 252 ? 13.648 15.664 18.578 1 98.56 252 LEU A O 1
ATOM 2042 N N . GLU A 1 253 ? 13.383 13.625 19.484 1 98.62 253 GLU A N 1
ATOM 2043 C CA . GLU A 1 253 ? 12.75 14.148 20.703 1 98.62 253 GLU A CA 1
ATOM 2044 C C . GLU A 1 253 ? 13.688 15.086 21.453 1 98.62 253 GLU A C 1
ATOM 2046 O O . GLU A 1 253 ? 13.258 16.125 21.953 1 98.62 253 GLU A O 1
ATOM 2051 N N . ALA A 1 254 ? 14.906 14.695 21.484 1 98.56 254 ALA A N 1
ATOM 2052 C CA . ALA A 1 254 ? 15.891 15.508 22.188 1 98.56 254 ALA A CA 1
ATOM 2053 C C . ALA A 1 254 ? 16.047 16.875 21.531 1 98.56 254 ALA A C 1
ATOM 2055 O O . ALA A 1 254 ? 16.172 17.891 22.219 1 98.56 254 ALA A O 1
ATOM 2056 N N . VAL A 1 255 ? 16.078 16.875 20.219 1 98.31 255 VAL A N 1
ATOM 2057 C CA . VAL A 1 255 ? 16.266 18.109 19.469 1 98.31 255 VAL A CA 1
ATOM 2058 C C . VAL A 1 255 ? 15.016 18.984 19.594 1 98.31 255 VAL A C 1
ATOM 2060 O O . VAL A 1 255 ? 15.117 20.203 19.656 1 98.31 255 VAL A O 1
ATOM 2063 N N . CYS A 1 256 ? 13.844 18.406 19.688 1 98.56 256 CYS A N 1
ATOM 2064 C CA . CYS A 1 256 ? 12.57 19.109 19.641 1 98.56 256 CYS A CA 1
ATOM 2065 C C . CYS A 1 256 ? 12.133 19.562 21.031 1 98.56 256 CYS A C 1
ATOM 2067 O O . CYS A 1 256 ? 11.344 20.484 21.172 1 98.56 256 CYS A O 1
ATOM 2069 N N . ALA A 1 257 ? 12.617 18.938 22.062 1 98.06 257 ALA A N 1
ATOM 2070 C CA . ALA A 1 257 ? 12.156 19.125 23.438 1 98.06 257 ALA A CA 1
ATOM 2071 C C . ALA A 1 257 ? 12.273 20.594 23.859 1 98.06 257 ALA A C 1
ATOM 2073 O O . ALA A 1 257 ? 11.32 21.156 24.391 1 98.06 257 ALA A O 1
ATOM 2074 N N . PRO A 1 258 ? 13.398 21.234 23.625 1 97.94 258 PRO A N 1
ATOM 2075 C CA . PRO A 1 258 ? 13.523 22.641 24.047 1 97.94 258 PRO A CA 1
ATOM 2076 C C . PRO A 1 258 ? 12.508 23.547 23.344 1 97.94 258 PRO A C 1
ATOM 2078 O O . PRO A 1 258 ? 12.273 24.672 23.797 1 97.94 258 PRO A O 1
ATOM 2081 N N . HIS A 1 259 ? 12 23.141 22.266 1 97.88 259 HIS A N 1
ATOM 2082 C CA . HIS A 1 259 ? 11.055 23.938 21.5 1 97.88 259 HIS A CA 1
ATOM 2083 C C . HIS A 1 259 ? 9.617 23.531 21.797 1 97.88 259 HIS A C 1
ATOM 2085 O O . HIS A 1 259 ? 8.688 24.047 21.156 1 97.88 259 HIS A O 1
ATOM 2091 N N . ASN A 1 260 ? 9.391 22.641 22.703 1 97.88 260 ASN A N 1
ATOM 2092 C CA . ASN A 1 260 ? 8.07 22.141 23.062 1 97.88 260 ASN A CA 1
ATOM 2093 C C . ASN A 1 260 ? 7.332 21.594 21.844 1 97.88 260 ASN A C 1
ATOM 2095 O O . ASN A 1 260 ? 6.176 21.953 21.609 1 97.88 260 ASN A O 1
ATOM 2099 N N . ILE A 1 261 ? 8.008 20.922 21.016 1 98.62 261 ILE A N 1
ATOM 2100 C CA . ILE A 1 261 ? 7.461 20.25 19.828 1 98.62 261 ILE A CA 1
ATOM 2101 C C . ILE A 1 261 ? 7.492 18.734 20.031 1 98.62 261 ILE A C 1
ATOM 2103 O O . ILE A 1 261 ? 8.523 18.172 20.406 1 98.62 261 ILE A O 1
ATOM 2107 N N . ARG A 1 262 ? 6.395 18.172 19.859 1 98.44 262 ARG A N 1
ATOM 2108 C CA . ARG A 1 262 ? 6.309 16.719 19.953 1 98.44 262 ARG A CA 1
ATOM 2109 C C . ARG A 1 262 ? 6.742 16.062 18.641 1 98.44 262 ARG A C 1
ATOM 2111 O O . ARG A 1 262 ? 6.461 16.578 17.562 1 98.44 262 ARG A O 1
ATOM 2118 N N . VAL A 1 263 ? 7.402 14.914 18.75 1 98.75 263 VAL A N 1
ATOM 2119 C CA . VAL A 1 263 ? 7.719 14.102 17.578 1 98.75 263 VAL A CA 1
ATOM 2120 C C . VAL A 1 263 ? 6.66 13.016 17.391 1 98.75 263 VAL A C 1
ATOM 2122 O O . VAL A 1 263 ? 6.508 12.141 18.25 1 98.75 263 VAL A O 1
ATOM 2125 N N . ALA A 1 264 ? 5.941 13.094 16.328 1 98.75 264 ALA A N 1
ATOM 2126 C CA . ALA A 1 264 ? 4.883 12.125 16.078 1 98.75 264 ALA A CA 1
ATOM 2127 C C . ALA A 1 264 ? 5.461 10.742 15.781 1 98.75 264 ALA A C 1
ATOM 2129 O O . ALA A 1 264 ? 6.609 10.625 15.344 1 98.75 264 ALA A O 1
ATOM 2130 N N . TYR A 1 265 ? 4.773 9.758 16.109 1 98.69 265 TYR A N 1
ATOM 2131 C CA . TYR A 1 265 ? 5.051 8.375 15.734 1 98.69 265 TYR A CA 1
ATOM 2132 C C . TYR A 1 265 ? 3.779 7.672 15.273 1 98.69 265 TYR A C 1
ATOM 2134 O O . TYR A 1 265 ? 2.672 8.164 15.5 1 98.69 265 TYR A O 1
ATOM 2142 N N . ASP A 1 266 ? 3.926 6.621 14.531 1 98.12 266 ASP A N 1
ATOM 2143 C CA . ASP A 1 266 ? 2.768 5.891 14.023 1 98.12 266 ASP A CA 1
ATOM 2144 C C . ASP A 1 266 ? 1.836 5.48 15.164 1 98.12 266 ASP A C 1
ATOM 2146 O O . ASP A 1 266 ? 2.262 4.828 16.125 1 98.12 266 ASP A O 1
ATOM 2150 N N . GLY A 1 267 ? 0.58 5.926 15.102 1 97.94 267 GLY A N 1
ATOM 2151 C CA . GLY A 1 267 ? -0.404 5.562 16.109 1 97.94 267 GLY A CA 1
ATOM 2152 C C . GLY A 1 267 ? -0.614 6.641 17.156 1 97.94 267 GLY A C 1
ATOM 2153 O O . GLY A 1 267 ? -1.538 6.551 17.969 1 97.94 267 GLY A O 1
ATOM 2154 N N . LEU A 1 268 ? 0.185 7.66 17.172 1 98.38 268 LEU A N 1
ATOM 2155 C CA . LEU A 1 268 ? 0.036 8.742 18.141 1 98.38 268 LEU A CA 1
ATOM 2156 C C . LEU A 1 268 ? -1.307 9.445 17.969 1 98.38 268 LEU A C 1
ATOM 2158 O O . LEU A 1 268 ? -1.744 9.688 16.844 1 98.38 268 LEU A O 1
ATOM 2162 N N . THR A 1 269 ? -1.928 9.766 19.078 1 98.38 269 THR A N 1
ATOM 2163 C CA . THR A 1 269 ? -3.139 10.586 19.062 1 98.38 269 THR A CA 1
ATOM 2164 C C . THR A 1 269 ? -2.943 11.852 19.891 1 98.38 269 THR A C 1
ATOM 2166 O O . THR A 1 269 ? -2.379 11.805 20.984 1 98.38 269 THR A O 1
ATOM 2169 N N . ILE A 1 270 ? -3.32 12.969 19.297 1 98.38 270 ILE A N 1
ATOM 2170 C CA . ILE A 1 270 ? -3.352 14.266 19.969 1 98.38 270 ILE A CA 1
ATOM 2171 C C . ILE A 1 270 ? -4.773 14.82 19.953 1 98.38 270 ILE A C 1
ATOM 2173 O O . ILE A 1 270 ? -5.473 14.734 18.938 1 98.38 270 ILE A O 1
ATOM 2177 N N . GLU A 1 271 ? -5.238 15.359 21.047 1 98 271 GLU A N 1
ATOM 2178 C CA . GLU A 1 271 ? -6.598 15.875 21.141 1 98 271 GLU A CA 1
ATOM 2179 C C . GLU A 1 271 ? -6.602 17.344 21.547 1 98 271 GLU A C 1
ATOM 2181 O O . GLU A 1 271 ? -5.809 17.766 22.406 1 98 271 GLU A O 1
ATOM 2186 N N . THR A 1 272 ? -7.5 18.078 20.938 1 96.19 272 THR A N 1
ATOM 2187 C CA . THR A 1 272 ? -7.668 19.469 21.359 1 96.19 272 THR A CA 1
ATOM 2188 C C . THR A 1 272 ? -8.242 19.531 22.766 1 96.19 272 THR A C 1
ATOM 2190 O O . THR A 1 272 ? -9.047 18.688 23.156 1 96.19 272 THR A O 1
ATOM 2193 N N . ASN A 1 273 ? -7.828 20.438 23.609 1 85.88 273 ASN A N 1
ATOM 2194 C CA . ASN A 1 273 ? -8.281 20.625 24.984 1 85.88 273 ASN A CA 1
ATOM 2195 C C . ASN A 1 273 ? -9.672 21.25 25.047 1 85.88 273 ASN A C 1
ATOM 2197 O O . ASN A 1 273 ? -10.031 22.047 24.188 1 85.88 273 ASN A O 1
ATOM 2201 N N . MET B 1 1 ? 13.195 -25.484 -3.949 1 97.62 1 MET B N 1
ATOM 2202 C CA . MET B 1 1 ? 12.68 -24.109 -3.924 1 97.62 1 MET B CA 1
ATOM 2203 C C . MET B 1 1 ? 11.656 -23.938 -2.809 1 97.62 1 MET B C 1
ATOM 2205 O O . MET B 1 1 ? 10.945 -24.891 -2.461 1 97.62 1 MET B O 1
ATOM 2209 N N . LYS B 1 2 ? 11.719 -22.75 -2.24 1 98.12 2 LYS B N 1
ATOM 2210 C CA . LYS B 1 2 ? 10.773 -22.375 -1.193 1 98.12 2 LYS B CA 1
ATOM 2211 C C . LYS B 1 2 ? 9.828 -21.281 -1.676 1 98.12 2 LYS B C 1
ATOM 2213 O O . LYS B 1 2 ? 10.281 -20.234 -2.17 1 98.12 2 LYS B O 1
ATOM 2218 N N . LEU B 1 3 ? 8.508 -21.609 -1.606 1 98.56 3 LEU B N 1
ATOM 2219 C CA . LEU B 1 3 ? 7.496 -20.625 -1.943 1 98.56 3 LEU B CA 1
ATOM 2220 C C . LEU B 1 3 ? 6.863 -20.047 -0.683 1 98.56 3 LEU B C 1
ATOM 2222 O O . LEU B 1 3 ? 6.285 -20.781 0.122 1 98.56 3 LEU B O 1
ATOM 2226 N N . HIS B 1 4 ? 7.031 -18.766 -0.533 1 98.69 4 HIS B N 1
ATOM 2227 C CA . HIS B 1 4 ? 6.492 -18.016 0.604 1 98.69 4 HIS B CA 1
ATOM 2228 C C . HIS B 1 4 ? 5.355 -17.109 0.177 1 98.69 4 HIS B C 1
ATOM 2230 O O . HIS B 1 4 ? 5.562 -16.172 -0.6 1 98.69 4 HIS B O 1
ATOM 2236 N N . PHE B 1 5 ? 4.125 -17.422 0.663 1 98.69 5 PHE B N 1
ATOM 2237 C CA . PHE B 1 5 ? 2.973 -16.578 0.333 1 98.69 5 PHE B CA 1
ATOM 2238 C C . PHE B 1 5 ? 2.959 -15.32 1.181 1 98.69 5 PHE B C 1
ATOM 2240 O O . PHE B 1 5 ? 2.645 -15.367 2.371 1 98.69 5 PHE B O 1
ATOM 2247 N N . LEU B 1 6 ? 3.219 -14.172 0.542 1 97.62 6 LEU B N 1
ATOM 2248 C CA . LEU B 1 6 ? 3.164 -12.906 1.259 1 97.62 6 LEU B CA 1
ATOM 2249 C C . LEU B 1 6 ? 1.721 -12.477 1.492 1 97.62 6 LEU B C 1
ATOM 2251 O O . LEU B 1 6 ? 1.37 -12.031 2.588 1 97.62 6 LEU B O 1
ATOM 2255 N N . GLY B 1 7 ? 0.953 -12.609 0.524 1 97.69 7 GLY B N 1
ATOM 2256 C CA . GLY B 1 7 ? -0.474 -12.336 0.584 1 97.69 7 GLY B CA 1
ATOM 2257 C C . GLY B 1 7 ? -1.307 -13.336 -0.192 1 97.69 7 GLY B C 1
ATOM 2258 O O . GLY B 1 7 ? -0.836 -13.914 -1.174 1 97.69 7 GLY B O 1
ATOM 2259 N N . THR B 1 8 ? -2.617 -13.469 0.256 1 98.5 8 THR B N 1
ATOM 2260 C CA . THR B 1 8 ? -3.42 -14.539 -0.326 1 98.5 8 THR B CA 1
ATOM 2261 C C . THR B 1 8 ? -4.84 -14.055 -0.608 1 98.5 8 THR B C 1
ATOM 2263 O O . THR B 1 8 ? -5.75 -14.867 -0.807 1 98.5 8 THR B O 1
ATOM 2266 N N . GLY B 1 9 ? -5.035 -12.75 -0.593 1 97 9 GLY B N 1
ATOM 2267 C CA . GLY B 1 9 ? -6.348 -12.18 -0.852 1 97 9 GLY B CA 1
ATOM 2268 C C . GLY B 1 9 ? -6.52 -11.703 -2.281 1 97 9 GLY B C 1
ATOM 2269 O O . GLY B 1 9 ? -5.535 -11.43 -2.971 1 97 9 GLY B O 1
ATOM 2270 N N . ALA B 1 10 ? -7.773 -11.711 -2.682 1 95.81 10 ALA B N 1
ATOM 2271 C CA . ALA B 1 10 ? -8.109 -11.031 -3.928 1 95.81 10 ALA B CA 1
ATOM 2272 C C . ALA B 1 10 ? -7.977 -9.516 -3.773 1 95.81 10 ALA B C 1
ATOM 2274 O O . ALA B 1 10 ? -7.41 -9.031 -2.791 1 95.81 10 ALA B O 1
ATOM 2275 N N . SER B 1 11 ? -8.406 -8.781 -4.773 1 91.5 11 SER B N 1
ATOM 2276 C CA . SER B 1 11 ? -8.094 -7.359 -4.902 1 91.5 11 SER B CA 1
ATOM 2277 C C . SER B 1 11 ? -8.641 -6.566 -3.721 1 91.5 11 SER B C 1
ATOM 2279 O O . SER B 1 11 ? -8.086 -5.531 -3.35 1 91.5 11 SER B O 1
ATOM 2281 N N . GLU B 1 12 ? -9.719 -7.074 -3.111 1 89.75 12 GLU B N 1
ATOM 2282 C CA . GLU B 1 12 ? -10.359 -6.309 -2.047 1 89.75 12 GLU B CA 1
ATOM 2283 C C . GLU B 1 12 ? -9.688 -6.574 -0.699 1 89.75 12 GLU B C 1
ATOM 2285 O O . GLU B 1 12 ? -9.898 -5.828 0.26 1 89.75 12 GLU B O 1
ATOM 2290 N N . GLY B 1 13 ? -8.844 -7.613 -0.64 1 92.25 13 GLY B N 1
ATOM 2291 C CA . GLY B 1 13 ? -8.367 -8.047 0.664 1 92.25 13 GLY B CA 1
ATOM 2292 C C . GLY B 1 13 ? -9.469 -8.562 1.564 1 92.25 13 GLY B C 1
ATOM 2293 O O . GLY B 1 13 ? -10.656 -8.359 1.278 1 92.25 13 GLY B O 1
ATOM 2294 N N . ILE B 1 14 ? -9.039 -9.273 2.57 1 94.62 14 ILE B N 1
ATOM 2295 C CA . ILE B 1 14 ? -9.969 -9.703 3.607 1 94.62 14 ILE B CA 1
ATOM 2296 C C . ILE B 1 14 ? -9.398 -9.367 4.984 1 94.62 14 ILE B C 1
ATOM 2298 O O . ILE B 1 14 ? -8.375 -9.906 5.391 1 94.62 14 ILE B O 1
ATOM 2302 N N . PRO B 1 15 ? -10.062 -8.562 5.809 1 92.94 15 PRO B N 1
ATOM 2303 C CA . PRO B 1 15 ? -11.273 -7.828 5.426 1 92.94 15 PRO B CA 1
ATOM 2304 C C . PRO B 1 15 ? -10.984 -6.711 4.422 1 92.94 15 PRO B C 1
ATOM 2306 O O . PRO B 1 15 ? -9.891 -6.148 4.4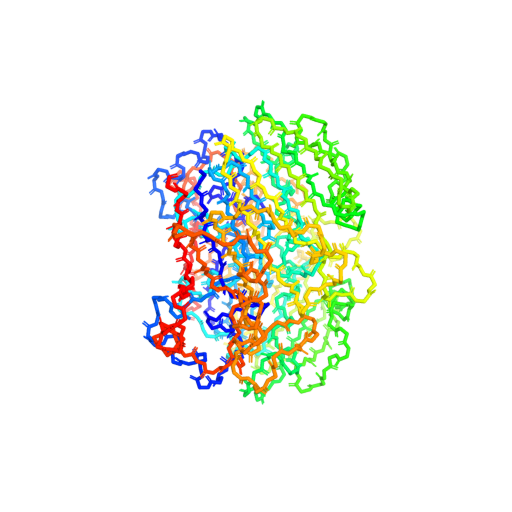18 1 92.94 15 PRO B O 1
ATOM 2309 N N . ASN B 1 16 ? -11.906 -6.508 3.57 1 92.56 16 ASN B N 1
ATOM 2310 C CA . ASN B 1 16 ? -11.938 -5.23 2.867 1 92.56 16 ASN B CA 1
ATOM 2311 C C . ASN B 1 16 ? -12.148 -4.066 3.83 1 92.56 16 ASN B C 1
ATOM 2313 O O . ASN B 1 16 ? -13.102 -4.066 4.617 1 92.56 16 ASN B O 1
ATOM 2317 N N . PRO B 1 17 ? -11.281 -3.115 3.803 1 89.44 17 PRO B N 1
ATOM 2318 C CA . PRO B 1 17 ? -11.32 -2.064 4.82 1 89.44 17 PRO B CA 1
ATOM 2319 C C . PRO B 1 17 ? -12.648 -1.317 4.855 1 89.44 17 PRO B C 1
ATOM 2321 O O . PRO B 1 17 ? -13.055 -0.828 5.91 1 89.44 17 PRO B O 1
ATOM 2324 N N . PHE B 1 18 ? -13.359 -1.272 3.758 1 91.94 18 PHE B N 1
ATOM 2325 C CA . PHE B 1 18 ? -14.57 -0.463 3.67 1 91.94 18 PHE B CA 1
ATOM 2326 C C . PHE B 1 18 ? -15.812 -1.339 3.748 1 91.94 18 PHE B C 1
ATOM 2328 O O . PHE B 1 18 ? -16.938 -0.841 3.639 1 91.94 18 PHE B O 1
ATOM 2335 N N . CYS B 1 19 ? -15.633 -2.6 3.938 1 92.56 19 CYS B N 1
ATOM 2336 C CA . CYS B 1 19 ? -16.734 -3.545 3.809 1 92.56 19 CYS B CA 1
ATOM 2337 C C . CYS B 1 19 ? -17.219 -4.008 5.176 1 92.56 19 CYS B C 1
ATOM 2339 O O . CYS B 1 19 ? -16.422 -4.223 6.086 1 92.56 19 CYS B O 1
ATOM 2341 N N . ARG B 1 20 ? -18.531 -4.145 5.32 1 91.25 20 ARG B N 1
ATOM 2342 C CA . ARG B 1 20 ? -19.109 -4.656 6.551 1 91.25 20 ARG B CA 1
ATOM 2343 C C . ARG B 1 20 ? -19.953 -5.898 6.285 1 91.25 20 ARG B C 1
ATOM 2345 O O . ARG B 1 20 ? -20.922 -6.176 7.004 1 91.25 20 ARG B O 1
ATOM 2352 N N . CYS B 1 21 ? -19.641 -6.566 5.164 1 93.56 21 CYS B N 1
ATOM 2353 C CA . CYS B 1 21 ? -20.344 -7.824 4.941 1 93.56 21 CYS B CA 1
ATOM 2354 C C . CYS B 1 21 ? -20.047 -8.82 6.055 1 93.56 21 CYS B C 1
ATOM 2356 O O . CYS B 1 21 ? -19.094 -8.648 6.805 1 93.56 21 CYS B O 1
ATOM 2358 N N . GLU B 1 22 ? -20.859 -9.773 6.168 1 95 22 GLU B N 1
ATOM 2359 C CA . GLU B 1 22 ? -20.734 -10.766 7.238 1 95 22 GLU B CA 1
ATOM 2360 C C . GLU B 1 22 ? -19.359 -11.422 7.23 1 95 22 GLU B C 1
ATOM 2362 O O . GLU B 1 22 ? -18.766 -11.633 8.289 1 95 22 GLU B O 1
ATOM 2367 N N . HIS B 1 23 ? -18.859 -11.711 6.059 1 95 23 HIS B N 1
ATOM 2368 C CA . HIS B 1 23 ? -17.562 -12.375 5.93 1 95 23 HIS B CA 1
ATOM 2369 C C . HIS B 1 23 ? -16.438 -11.484 6.434 1 95 23 HIS B C 1
ATOM 2371 O O . HIS B 1 23 ? -15.57 -11.945 7.184 1 95 23 HIS B O 1
ATOM 2377 N N . CYS B 1 24 ? -16.375 -10.25 6.023 1 93.75 24 CYS B N 1
ATOM 2378 C CA . CYS B 1 24 ? -15.344 -9.312 6.473 1 93.75 24 CYS B CA 1
ATOM 2379 C C . CYS B 1 24 ? -15.438 -9.086 7.977 1 93.75 24 CYS B C 1
ATOM 2381 O O . CYS B 1 24 ? -14.414 -9 8.656 1 93.75 24 CYS B O 1
ATOM 2383 N N . LEU B 1 25 ? -16.656 -9.023 8.469 1 92.88 25 LEU B N 1
ATOM 2384 C CA . LEU B 1 25 ? -16.844 -8.836 9.906 1 92.88 25 LEU B CA 1
ATOM 2385 C C . LEU B 1 25 ? -16.312 -10.047 10.68 1 92.88 25 LEU B C 1
ATOM 2387 O O . LEU B 1 25 ? -15.625 -9.883 11.695 1 92.88 25 LEU B O 1
ATOM 2391 N N . LYS B 1 26 ? -16.656 -11.211 10.203 1 95 26 LYS B N 1
ATOM 2392 C CA . LYS B 1 26 ? -16.156 -12.43 10.836 1 95 26 LYS B CA 1
ATOM 2393 C C . LYS B 1 26 ? -14.633 -12.5 10.766 1 95 26 LYS B C 1
ATOM 2395 O O . LYS B 1 26 ? -13.984 -12.938 11.719 1 95 26 LYS B O 1
ATOM 2400 N N . ALA B 1 27 ? -14.07 -12.094 9.625 1 93.25 27 ALA B N 1
ATOM 2401 C CA . ALA B 1 27 ? -12.617 -12.094 9.469 1 93.25 27 ALA B CA 1
ATOM 2402 C C . ALA B 1 27 ? -11.953 -11.18 10.492 1 93.25 27 ALA B C 1
ATOM 2404 O O . ALA B 1 27 ? -10.906 -11.516 11.039 1 93.25 27 ALA B O 1
ATOM 2405 N N . ARG B 1 28 ? -12.539 -9.969 10.734 1 89.44 28 ARG B N 1
ATOM 2406 C CA . ARG B 1 28 ? -12.008 -9.039 11.727 1 89.44 28 ARG B CA 1
ATOM 2407 C C . ARG B 1 28 ? -12.031 -9.656 13.125 1 89.44 28 ARG B C 1
ATOM 2409 O O . ARG B 1 28 ? -11.117 -9.438 13.922 1 89.44 28 ARG B O 1
ATOM 2416 N N . GLU B 1 29 ? -13.062 -10.43 13.367 1 91.62 29 GLU B N 1
ATOM 2417 C CA . GLU B 1 29 ? -13.242 -11.039 14.688 1 91.62 29 GLU B CA 1
ATOM 2418 C C . GLU B 1 29 ? -12.305 -12.227 14.875 1 91.62 29 GLU B C 1
ATOM 2420 O O . GLU B 1 29 ? -11.633 -12.336 15.906 1 91.62 29 GLU B O 1
ATOM 2425 N N . LEU B 1 30 ? -12.242 -13.109 13.93 1 93.56 30 LEU B N 1
ATOM 2426 C CA . LEU B 1 30 ? -11.508 -14.367 14.039 1 93.56 30 LEU B CA 1
ATOM 2427 C C . LEU B 1 30 ? -10.023 -14.148 13.797 1 93.56 30 LEU B C 1
ATOM 2429 O O . LEU B 1 30 ? -9.188 -14.883 14.328 1 93.56 30 LEU B O 1
ATOM 2433 N N . ALA B 1 31 ? -9.68 -13.148 12.953 1 91.69 31 ALA B N 1
ATOM 2434 C CA . ALA B 1 31 ? -8.312 -12.75 12.625 1 91.69 31 ALA B CA 1
ATOM 2435 C C . ALA B 1 31 ? -7.504 -13.93 12.109 1 91.69 31 ALA B C 1
ATOM 2437 O O . ALA B 1 31 ? -8.008 -14.742 11.32 1 91.69 31 ALA B O 1
ATOM 2438 N N . GLU B 1 32 ? -6.234 -13.969 12.32 1 93.06 32 GLU B N 1
ATOM 2439 C CA . GLU B 1 32 ? -5.332 -15.062 11.961 1 93.06 32 GLU B CA 1
ATOM 2440 C C . GLU B 1 32 ? -5.43 -15.383 10.469 1 93.06 32 GLU B C 1
ATOM 2442 O O . GLU B 1 32 ? -5.305 -14.5 9.625 1 93.06 32 GLU B O 1
ATOM 2447 N N . LYS B 1 33 ? -5.766 -16.656 10.125 1 97 33 LYS B N 1
ATOM 2448 C CA . LYS B 1 33 ? -5.707 -17.094 8.734 1 97 33 LYS B CA 1
ATOM 2449 C C . LYS B 1 33 ? -6.848 -16.5 7.914 1 97 33 LYS B C 1
ATOM 2451 O O . LYS B 1 33 ? -6.836 -16.578 6.684 1 97 33 LYS B O 1
ATOM 2456 N N . ASN B 1 34 ? -7.766 -15.859 8.586 1 96.5 34 ASN B N 1
ATOM 2457 C CA . ASN B 1 34 ? -8.891 -15.25 7.879 1 96.5 34 ASN B CA 1
ATOM 2458 C C . ASN B 1 34 ? -8.547 -13.844 7.391 1 96.5 34 ASN B C 1
ATOM 2460 O O . ASN B 1 34 ? -9.273 -13.273 6.578 1 96.5 34 ASN B O 1
ATOM 2464 N N . ILE B 1 35 ? -7.496 -13.297 7.918 1 94.94 35 ILE B N 1
ATOM 2465 C CA . ILE B 1 35 ? -6.984 -12.039 7.398 1 94.94 35 ILE B CA 1
ATOM 2466 C C . ILE B 1 35 ? -6.109 -12.297 6.176 1 94.94 35 ILE B C 1
ATOM 2468 O O . ILE B 1 35 ? -5.137 -13.055 6.25 1 94.94 35 ILE B O 1
ATOM 2472 N N . ARG B 1 36 ? -6.512 -11.711 5.074 1 96.62 36 ARG B N 1
ATOM 2473 C CA . ARG B 1 36 ? -5.789 -11.938 3.828 1 96.62 36 ARG B CA 1
ATOM 2474 C C . ARG B 1 36 ? -5.434 -10.609 3.158 1 96.62 36 ARG B C 1
ATOM 2476 O O . ARG B 1 36 ? -6.316 -9.836 2.789 1 96.62 36 ARG B O 1
ATOM 2483 N N . THR B 1 37 ? -4.121 -10.383 3.023 1 94.88 37 THR B N 1
ATOM 2484 C CA . THR B 1 37 ? -3.645 -9.227 2.279 1 94.88 37 THR B CA 1
ATOM 2485 C C . THR B 1 37 ? -3.531 -9.547 0.792 1 94.88 37 THR B C 1
ATOM 2487 O O . THR B 1 37 ? -3.807 -10.672 0.372 1 94.88 37 THR B O 1
ATOM 2490 N N . HIS B 1 38 ? -3.213 -8.547 -0.017 1 94.56 38 HIS B N 1
ATOM 2491 C CA . HIS B 1 38 ? -3.211 -8.695 -1.468 1 94.56 38 HIS B CA 1
ATOM 2492 C C . HIS B 1 38 ? -2.182 -9.734 -1.912 1 94.56 38 HIS B C 1
ATOM 2494 O O . HIS B 1 38 ? -1.077 -9.789 -1.366 1 94.56 38 HIS B O 1
ATOM 2500 N N . SER B 1 39 ? -2.455 -10.383 -2.945 1 97.19 39 SER B N 1
ATOM 2501 C CA . SER B 1 39 ? -1.699 -11.555 -3.383 1 97.19 39 SER B CA 1
ATOM 2502 C C . SER B 1 39 ? -0.292 -11.164 -3.826 1 97.19 39 SER B C 1
ATOM 2504 O O . SER B 1 39 ? -0.117 -10.227 -4.602 1 97.19 39 SER B O 1
ATOM 2506 N N . S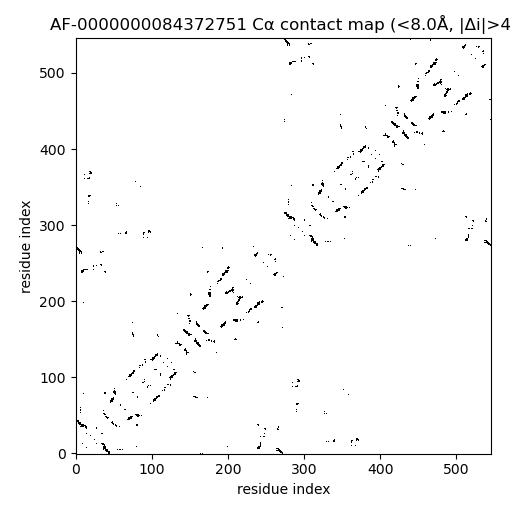ER B 1 40 ? 0.655 -11.828 -3.35 1 97.94 40 SER B N 1
ATOM 2507 C CA . SER B 1 40 ? 2.076 -11.781 -3.674 1 97.94 40 SER B CA 1
ATOM 2508 C C . SER B 1 40 ? 2.818 -12.977 -3.096 1 97.94 40 SER B C 1
ATOM 2510 O O . SER B 1 40 ? 2.33 -13.625 -2.168 1 97.94 40 SER B O 1
ATOM 2512 N N . ALA B 1 41 ? 3.918 -13.398 -3.682 1 98.5 41 ALA B N 1
ATOM 2513 C CA . ALA B 1 41 ? 4.719 -14.508 -3.18 1 98.5 41 ALA B CA 1
ATOM 2514 C C . ALA B 1 41 ? 6.199 -14.297 -3.465 1 98.5 41 ALA B C 1
ATOM 2516 O O . ALA B 1 41 ? 6.562 -13.445 -4.285 1 98.5 41 ALA B O 1
ATOM 2517 N N . ILE B 1 42 ? 6.996 -14.992 -2.748 1 98.38 42 ILE B N 1
ATOM 2518 C CA . ILE B 1 42 ? 8.438 -14.914 -2.982 1 98.38 42 ILE B CA 1
ATOM 2519 C C . ILE B 1 42 ? 9.023 -16.328 -3.049 1 98.38 42 ILE B C 1
ATOM 2521 O O . ILE B 1 42 ? 8.641 -17.203 -2.264 1 98.38 42 ILE B O 1
ATOM 2525 N N . VAL B 1 43 ? 9.852 -16.547 -4.059 1 98.56 43 VAL B N 1
ATOM 2526 C CA . VAL B 1 43 ? 10.547 -17.828 -4.23 1 98.56 43 VAL B CA 1
ATOM 2527 C C . VAL B 1 43 ? 11.961 -17.719 -3.672 1 98.56 43 VAL B C 1
ATOM 2529 O O . VAL B 1 43 ? 12.734 -16.859 -4.086 1 98.56 43 VAL B O 1
ATOM 2532 N N . ASP B 1 44 ? 12.344 -18.5 -2.725 1 98.06 44 ASP B N 1
ATOM 2533 C CA . ASP B 1 44 ? 13.68 -18.688 -2.16 1 98.06 44 ASP B CA 1
ATOM 2534 C C . ASP B 1 44 ? 14.18 -17.391 -1.521 1 98.06 44 ASP B C 1
ATOM 2536 O O . ASP B 1 44 ? 15.375 -17.094 -1.558 1 98.06 44 ASP B O 1
ATOM 2540 N N . GLU B 1 45 ? 13.258 -16.5 -1.119 1 95.56 45 GLU B N 1
ATOM 2541 C CA . GLU B 1 45 ? 13.578 -15.227 -0.5 1 95.56 45 GLU B CA 1
ATOM 2542 C C . GLU B 1 45 ? 14.359 -14.328 -1.459 1 95.56 45 GLU B C 1
ATOM 2544 O O . GLU B 1 45 ? 15.008 -13.367 -1.033 1 95.56 45 GLU B O 1
ATOM 2549 N N . LEU B 1 46 ? 14.312 -14.664 -2.799 1 97.25 46 LEU B N 1
ATOM 2550 C CA . LEU B 1 46 ? 15.117 -13.961 -3.783 1 97.25 46 LEU B CA 1
ATOM 2551 C C . LEU B 1 46 ? 14.25 -13.406 -4.906 1 97.25 46 LEU B C 1
ATOM 2553 O O . LEU B 1 46 ? 14.57 -12.367 -5.492 1 97.25 46 LEU B O 1
ATOM 2557 N N . MET B 1 47 ? 13.211 -14.117 -5.238 1 98.31 47 MET B N 1
ATOM 2558 C CA . MET B 1 47 ? 12.398 -13.781 -6.402 1 98.31 47 MET B CA 1
ATOM 2559 C C . MET B 1 47 ? 10.969 -13.438 -5.988 1 98.31 47 MET B C 1
ATOM 2561 O O . MET B 1 47 ? 10.195 -14.32 -5.613 1 98.31 47 MET B O 1
ATOM 2565 N N . LEU B 1 48 ? 10.695 -12.172 -6.066 1 98.31 48 LEU B N 1
ATOM 2566 C CA . LEU B 1 48 ? 9.359 -11.688 -5.727 1 98.31 48 LEU B CA 1
ATOM 2567 C C . LEU B 1 48 ? 8.414 -11.828 -6.914 1 98.31 48 LEU B C 1
ATOM 2569 O O . LEU B 1 48 ? 8.797 -11.562 -8.055 1 98.31 48 LEU B O 1
ATOM 2573 N N . ILE B 1 49 ? 7.184 -12.32 -6.652 1 98.69 49 ILE B N 1
ATOM 2574 C CA . ILE B 1 49 ? 6.129 -12.328 -7.66 1 98.69 49 ILE B CA 1
ATOM 2575 C C . ILE B 1 49 ? 5.07 -11.289 -7.309 1 98.69 49 ILE B C 1
ATOM 2577 O O . ILE B 1 49 ? 4.352 -11.438 -6.316 1 98.69 49 ILE B O 1
ATOM 2581 N N . ASP B 1 50 ? 5.004 -10.234 -8.062 1 97.94 50 ASP B N 1
ATOM 2582 C CA . ASP B 1 50 ? 4.09 -9.102 -7.938 1 97.94 50 ASP B CA 1
ATOM 2583 C C . ASP B 1 50 ? 4.41 -8.266 -6.703 1 97.94 50 ASP B C 1
ATOM 2585 O O . ASP B 1 50 ? 4.836 -8.805 -5.676 1 97.94 50 ASP B O 1
ATOM 2589 N N . VAL B 1 51 ? 4.234 -7 -6.84 1 94.88 51 VAL B N 1
ATOM 2590 C CA . VAL B 1 51 ? 4.309 -6.059 -5.727 1 94.88 51 VAL B CA 1
ATOM 2591 C C . VAL B 1 51 ? 2.902 -5.598 -5.348 1 94.88 51 VAL B C 1
ATOM 2593 O O . VAL B 1 51 ? 2.297 -4.785 -6.051 1 94.88 51 VAL B O 1
ATOM 2596 N N . SER B 1 52 ? 2.471 -6.102 -4.254 1 91.81 52 SER B N 1
ATOM 2597 C CA . SER B 1 52 ? 1.117 -5.777 -3.818 1 91.81 52 SER B CA 1
ATOM 2598 C C . SER B 1 52 ? 1.076 -4.43 -3.1 1 91.81 52 SER B C 1
ATOM 2600 O O . SER B 1 52 ? 2.111 -3.922 -2.668 1 91.81 52 SER B O 1
ATOM 2602 N N . PRO B 1 53 ? -0.145 -3.844 -2.949 1 85.69 53 PRO B N 1
ATOM 2603 C CA . PRO B 1 53 ? -0.282 -2.619 -2.158 1 85.69 53 PRO B CA 1
ATOM 2604 C C . PRO B 1 53 ? 0.077 -2.822 -0.688 1 85.69 53 PRO B C 1
ATOM 2606 O O . PRO B 1 53 ? 0.344 -1.854 0.026 1 85.69 53 PRO B O 1
ATOM 2609 N N . THR B 1 54 ? 0.11 -4.035 -0.26 1 87.81 54 THR B N 1
ATOM 2610 C CA . THR B 1 54 ? 0.385 -4.332 1.142 1 87.81 54 THR B CA 1
ATOM 2611 C C . THR B 1 54 ? 1.81 -4.848 1.317 1 87.81 54 THR B C 1
ATOM 2613 O O . THR B 1 54 ? 2.133 -5.457 2.34 1 87.81 54 THR B O 1
ATOM 2616 N N . PHE B 1 55 ? 2.688 -4.543 0.332 1 90.12 55 PHE B N 1
ATOM 2617 C CA . PHE B 1 55 ? 4.043 -5.074 0.224 1 90.12 55 PHE B CA 1
ATOM 2618 C C . PHE B 1 55 ? 4.844 -4.77 1.483 1 90.12 55 PHE B C 1
ATOM 2620 O O . PHE B 1 55 ? 5.375 -5.676 2.123 1 90.12 55 PHE B O 1
ATOM 2627 N N . SER B 1 56 ? 4.953 -3.48 1.873 1 83.94 56 SER B N 1
ATOM 2628 C CA . SER B 1 56 ? 5.758 -3.086 3.025 1 83.94 56 SER B CA 1
ATOM 2629 C C . SER B 1 56 ? 5.277 -3.773 4.297 1 83.94 56 SER B C 1
ATOM 2631 O O . SER B 1 56 ? 6.086 -4.207 5.121 1 83.94 56 SER B O 1
ATOM 2633 N N . TYR B 1 57 ? 3.951 -3.891 4.402 1 83.56 57 TYR B N 1
ATOM 2634 C CA . TYR B 1 57 ? 3.373 -4.578 5.555 1 83.56 57 TYR B CA 1
ATOM 2635 C C . TYR B 1 57 ? 3.748 -6.055 5.551 1 83.56 57 TYR B C 1
ATOM 2637 O O . TYR B 1 57 ? 4.109 -6.613 6.59 1 83.56 57 TYR B O 1
ATOM 2645 N N . GLN B 1 58 ? 3.615 -6.641 4.422 1 93 58 GLN B N 1
ATOM 2646 C CA . GLN B 1 58 ? 3.908 -8.062 4.289 1 93 58 GLN B CA 1
ATOM 2647 C C . GLN B 1 58 ? 5.348 -8.367 4.691 1 93 58 GLN B C 1
ATOM 2649 O O . GLN B 1 58 ? 5.605 -9.344 5.398 1 93 58 GLN B O 1
ATOM 2654 N N . LEU B 1 59 ? 6.273 -7.512 4.273 1 90.38 59 LEU B N 1
ATOM 2655 C CA . LEU B 1 59 ? 7.684 -7.68 4.609 1 90.38 59 LEU B CA 1
ATOM 2656 C C . LEU B 1 59 ? 7.898 -7.59 6.117 1 90.38 59 LEU B C 1
ATOM 2658 O O . LEU B 1 59 ? 8.609 -8.406 6.695 1 90.38 59 LEU B O 1
ATOM 2662 N N . MET B 1 60 ? 7.285 -6.566 6.672 1 83.38 60 MET B N 1
ATOM 2663 C CA . MET B 1 60 ? 7.43 -6.363 8.109 1 83.38 60 MET B CA 1
ATOM 2664 C C . MET B 1 60 ? 6.82 -7.523 8.891 1 83.38 60 MET B C 1
ATOM 2666 O O . MET B 1 60 ? 7.43 -8.039 9.828 1 83.38 60 MET B O 1
ATOM 2670 N N . ARG B 1 61 ? 5.629 -7.941 8.484 1 86.69 61 ARG B N 1
ATOM 2671 C CA . ARG B 1 61 ? 4.914 -9.023 9.148 1 86.69 61 ARG B CA 1
ATOM 2672 C C . ARG B 1 61 ? 5.746 -10.305 9.148 1 86.69 61 ARG B C 1
ATOM 2674 O O . ARG B 1 61 ? 5.82 -11 10.164 1 86.69 61 ARG B O 1
ATOM 2681 N N . ASP B 1 62 ? 6.387 -10.578 8.031 1 93.75 62 ASP B N 1
ATOM 2682 C CA . ASP B 1 62 ? 7.086 -11.852 7.863 1 93.75 62 ASP B CA 1
ATOM 2683 C C . ASP B 1 62 ? 8.586 -11.695 8.117 1 93.75 62 ASP B C 1
ATOM 2685 O O . ASP B 1 62 ? 9.359 -12.625 7.883 1 93.75 62 ASP B O 1
ATOM 2689 N N . ASN B 1 63 ? 9 -10.508 8.539 1 88.69 63 ASN B N 1
ATOM 2690 C CA . ASN B 1 63 ? 10.406 -10.211 8.789 1 88.69 63 ASN B CA 1
ATOM 2691 C C . ASN B 1 63 ? 11.273 -10.523 7.574 1 88.69 63 ASN B C 1
ATOM 2693 O O . ASN B 1 63 ? 12.281 -11.234 7.691 1 88.69 63 ASN B O 1
ATOM 2697 N N . MET B 1 64 ? 10.82 -10.117 6.453 1 91.19 64 MET B N 1
ATOM 2698 C CA . MET B 1 64 ? 11.531 -10.344 5.195 1 91.19 64 MET B CA 1
ATOM 2699 C C . MET B 1 64 ? 12.453 -9.172 4.871 1 91.19 64 MET B C 1
ATOM 2701 O O . MET B 1 64 ? 12.117 -8.016 5.137 1 91.19 64 MET B O 1
ATOM 2705 N N . ASP B 1 65 ? 13.578 -9.477 4.227 1 90.12 65 ASP B N 1
ATOM 2706 C CA . ASP B 1 65 ? 14.586 -8.484 3.852 1 90.12 65 ASP B CA 1
ATOM 2707 C C . ASP B 1 65 ? 14.57 -8.234 2.346 1 90.12 65 ASP B C 1
ATOM 2709 O O . ASP B 1 65 ? 15.219 -8.945 1.583 1 90.12 65 ASP B O 1
ATOM 2713 N N . ALA B 1 66 ? 13.953 -7.156 1.908 1 93.5 66 ALA B N 1
ATOM 2714 C CA . ALA B 1 66 ? 13.773 -6.852 0.491 1 93.5 66 ALA B CA 1
ATOM 2715 C C . ALA B 1 66 ? 15.102 -6.496 -0.168 1 93.5 66 ALA B C 1
ATOM 2717 O O . ALA B 1 66 ? 15.203 -6.457 -1.396 1 93.5 66 ALA B O 1
ATOM 2718 N N . THR B 1 67 ? 16.109 -6.152 0.613 1 90.69 67 THR B N 1
ATOM 2719 C CA . THR B 1 67 ? 17.406 -5.805 0.044 1 90.69 67 THR B CA 1
ATOM 2720 C C . THR B 1 67 ? 18.047 -7.023 -0.615 1 90.69 67 THR B C 1
ATOM 2722 O O . THR B 1 67 ? 19 -6.887 -1.39 1 90.69 67 THR B O 1
ATOM 2725 N N . LEU B 1 68 ? 17.5 -8.211 -0.308 1 92.12 68 LEU B N 1
ATOM 2726 C CA . LEU B 1 68 ? 18.062 -9.453 -0.843 1 92.12 68 LEU B CA 1
ATOM 2727 C C . LEU B 1 68 ? 17.391 -9.82 -2.168 1 92.12 68 LEU B C 1
ATOM 2729 O O . LEU B 1 68 ? 17.891 -10.688 -2.891 1 92.12 68 LEU B O 1
ATOM 2733 N N . PHE B 1 69 ? 16.281 -9.18 -2.525 1 95.94 69 PHE B N 1
ATOM 2734 C CA . PHE B 1 69 ? 15.531 -9.539 -3.725 1 95.94 69 PHE B CA 1
ATOM 2735 C C . PHE B 1 69 ? 16.375 -9.32 -4.973 1 95.94 69 PHE B C 1
ATOM 2737 O O . PHE B 1 69 ? 16.969 -8.25 -5.145 1 95.94 69 PHE B O 1
ATOM 2744 N N . GLU B 1 70 ? 16.406 -10.344 -5.773 1 97.06 70 GLU B N 1
ATOM 2745 C CA . GLU B 1 70 ? 17.203 -10.273 -6.996 1 97.06 70 GLU B CA 1
ATOM 2746 C C . GLU B 1 70 ? 16.312 -10.141 -8.227 1 97.06 70 GLU B C 1
ATOM 2748 O O . GLU B 1 70 ? 16.719 -9.562 -9.234 1 97.06 70 GLU B O 1
ATOM 2753 N N . SER B 1 71 ? 15.148 -10.719 -8.102 1 98.38 71 SER B N 1
ATOM 2754 C CA . SER B 1 71 ? 14.242 -10.742 -9.25 1 98.38 71 SER B CA 1
ATOM 2755 C C . SER B 1 71 ? 12.82 -10.406 -8.828 1 98.38 71 SER B C 1
ATOM 2757 O O . SER B 1 71 ? 12.414 -10.695 -7.695 1 98.38 71 SER B O 1
ATOM 2759 N N . LEU B 1 72 ? 12.156 -9.758 -9.688 1 98.56 72 LEU B N 1
ATOM 2760 C CA . LEU B 1 72 ? 10.734 -9.438 -9.562 1 98.56 72 LEU B CA 1
ATOM 2761 C C . LEU B 1 72 ? 9.969 -9.859 -10.812 1 98.56 72 LEU B C 1
ATOM 2763 O O . LEU B 1 72 ? 10.297 -9.422 -11.914 1 98.56 72 LEU B O 1
ATOM 2767 N N . LEU B 1 73 ? 9.008 -10.773 -10.656 1 98.81 73 LEU B N 1
ATOM 2768 C CA . LEU B 1 73 ? 8.133 -11.195 -11.742 1 98.81 73 LEU B CA 1
ATOM 2769 C C . LEU B 1 73 ? 6.758 -10.555 -11.625 1 98.81 73 LEU B C 1
ATOM 2771 O O . LEU B 1 73 ? 6.078 -10.719 -10.609 1 98.81 73 LEU B O 1
ATOM 2775 N N . PHE B 1 74 ? 6.336 -9.797 -12.633 1 98.56 74 PHE B N 1
ATOM 2776 C CA . PHE B 1 74 ? 4.961 -9.312 -12.672 1 98.56 74 PHE B CA 1
ATOM 2777 C C . PHE B 1 74 ? 4.074 -10.266 -13.469 1 98.56 74 PHE B C 1
ATOM 2779 O O . PHE B 1 74 ? 4.41 -10.641 -14.594 1 98.56 74 PHE B O 1
ATOM 2786 N N . THR B 1 75 ? 2.965 -10.633 -12.875 1 98.62 75 THR B N 1
ATOM 2787 C CA . THR B 1 75 ? 1.979 -11.438 -13.594 1 98.62 75 THR B CA 1
ATOM 2788 C C . THR B 1 75 ? 1.159 -10.562 -14.539 1 98.62 75 THR B C 1
ATOM 2790 O O . THR B 1 75 ? 0.964 -10.914 -15.703 1 98.62 75 THR B O 1
ATOM 2793 N N . HIS B 1 76 ? 0.669 -9.477 -14.039 1 97.69 76 HIS B N 1
ATOM 2794 C CA . HIS B 1 76 ? -0.112 -8.516 -14.812 1 97.69 76 HIS B CA 1
ATOM 2795 C C . HIS B 1 76 ? -0.212 -7.18 -14.086 1 97.69 76 HIS B C 1
ATOM 2797 O O . HIS B 1 76 ? 0.389 -7 -13.023 1 97.69 76 HIS B O 1
ATOM 2803 N N . THR B 1 77 ? -1.017 -6.215 -14.711 1 95.12 77 THR B N 1
ATOM 2804 C CA . THR B 1 77 ? -0.844 -4.84 -14.25 1 95.12 77 THR B CA 1
ATOM 2805 C C . THR B 1 77 ? -2.062 -4.379 -13.453 1 95.12 77 THR B C 1
ATOM 2807 O O . THR B 1 77 ? -2.256 -3.178 -13.25 1 95.12 77 THR B O 1
ATOM 2810 N N . HIS B 1 78 ? -2.945 -5.348 -13.055 1 92 78 HIS B N 1
ATOM 2811 C CA . HIS B 1 78 ? -3.996 -4.91 -12.141 1 92 78 HIS B CA 1
ATOM 2812 C C . HIS B 1 78 ? -3.41 -4.32 -10.859 1 92 78 HIS B C 1
ATOM 2814 O O . HIS B 1 78 ? -2.361 -4.77 -10.391 1 92 78 HIS B O 1
ATOM 2820 N N . PRO B 1 79 ? -4.098 -3.383 -10.219 1 86.56 79 PRO B N 1
ATOM 2821 C CA . PRO B 1 79 ? -3.527 -2.594 -9.117 1 86.56 79 PRO B CA 1
ATOM 2822 C C . PRO B 1 79 ? -3.162 -3.447 -7.906 1 86.56 79 PRO B C 1
ATOM 2824 O O . PRO B 1 79 ? -2.23 -3.113 -7.172 1 86.56 79 PRO B O 1
ATOM 2827 N N . ASP B 1 80 ? -3.867 -4.5 -7.707 1 90.31 80 ASP B N 1
ATOM 2828 C CA . ASP B 1 80 ? -3.582 -5.316 -6.531 1 90.31 80 ASP B CA 1
ATOM 2829 C C . ASP B 1 80 ? -2.328 -6.16 -6.742 1 90.31 80 ASP B C 1
ATOM 2831 O O . ASP B 1 80 ? -1.807 -6.754 -5.793 1 90.31 80 ASP B O 1
ATOM 2835 N N . HIS B 1 81 ? -1.736 -6.141 -7.93 1 94.88 81 HIS B N 1
ATOM 2836 C CA . HIS B 1 81 ? -0.533 -6.906 -8.242 1 94.88 81 HIS B CA 1
ATOM 2837 C C . HIS B 1 81 ? 0.595 -5.992 -8.711 1 94.88 81 HIS B C 1
ATOM 2839 O O . HIS B 1 81 ? 1.739 -6.43 -8.844 1 94.88 81 HIS B O 1
ATOM 2845 N N . PHE B 1 82 ? 0.338 -4.789 -8.945 1 93.06 82 PHE B N 1
ATOM 2846 C CA . PHE B 1 82 ? 1.231 -3.926 -9.711 1 93.06 82 PHE B CA 1
ATOM 2847 C C . PHE B 1 82 ? 1.438 -2.596 -8.992 1 93.06 82 PHE B C 1
ATOM 2849 O O . PHE B 1 82 ? 1.24 -1.532 -9.586 1 93.06 82 PHE B O 1
ATOM 2856 N N . ASN B 1 83 ? 1.831 -2.641 -7.793 1 88.5 83 ASN B N 1
ATOM 2857 C CA . ASN B 1 83 ? 2.152 -1.447 -7.02 1 88.5 83 ASN B CA 1
ATOM 2858 C C . ASN B 1 83 ? 3.592 -0.995 -7.258 1 88.5 83 ASN B C 1
ATOM 2860 O O . ASN B 1 83 ? 4.402 -0.98 -6.332 1 88.5 83 ASN B O 1
ATOM 2864 N N . VAL B 1 84 ? 3.867 -0.418 -8.383 1 88.25 84 VAL B N 1
ATOM 2865 C CA . VAL B 1 84 ? 5.219 -0.118 -8.836 1 88.25 84 VAL B CA 1
ATOM 2866 C C . VAL B 1 84 ? 5.738 1.137 -8.141 1 88.25 84 VAL B C 1
ATOM 2868 O O . VAL B 1 84 ? 6.941 1.396 -8.125 1 88.25 84 VAL B O 1
ATOM 2871 N N . GLY B 1 85 ? 4.84 1.921 -7.578 1 83.56 85 GLY B N 1
ATOM 2872 C CA . GLY B 1 85 ? 5.273 3.072 -6.805 1 83.56 85 GLY B CA 1
ATOM 2873 C C . GLY B 1 85 ? 6.234 2.711 -5.684 1 83.56 85 GLY B C 1
ATOM 2874 O O . GLY B 1 85 ? 7.117 3.5 -5.34 1 83.56 85 GLY B O 1
ATOM 2875 N N . GLU B 1 86 ? 6.105 1.533 -5.234 1 85.69 86 GLU B N 1
ATOM 2876 C CA . GLU B 1 86 ? 6.977 1.054 -4.164 1 85.69 86 GLU B CA 1
ATOM 2877 C C . GLU B 1 86 ? 8.422 0.938 -4.641 1 85.69 86 GLU B C 1
ATOM 2879 O O . GLU B 1 86 ? 9.359 1.053 -3.842 1 85.69 86 GLU B O 1
ATOM 2884 N N . LEU B 1 87 ? 8.562 0.748 -5.895 1 91.25 87 LEU B N 1
ATOM 2885 C CA . LEU B 1 87 ? 9.898 0.559 -6.449 1 91.25 87 LEU B CA 1
ATOM 2886 C C . LEU B 1 87 ? 10.664 1.876 -6.48 1 91.25 87 LEU B C 1
ATOM 2888 O O . LEU B 1 87 ? 11.891 1.883 -6.629 1 91.25 87 LEU B O 1
ATOM 2892 N N . PHE B 1 88 ? 9.961 2.957 -6.355 1 88 88 PHE B N 1
ATOM 2893 C CA . PHE B 1 88 ? 10.609 4.266 -6.289 1 88 88 PHE B CA 1
ATOM 2894 C C . PHE B 1 88 ? 11.562 4.336 -5.109 1 88 88 PHE B C 1
ATOM 2896 O O . PHE B 1 88 ? 12.586 5.023 -5.172 1 88 88 PHE B O 1
ATOM 2903 N N . SER B 1 89 ? 11.281 3.609 -4.129 1 88.81 89 SER B N 1
ATOM 2904 C CA . SER B 1 89 ? 12.094 3.58 -2.918 1 88.81 89 SER B CA 1
ATOM 2905 C C . SER B 1 89 ? 13.477 2.994 -3.191 1 88.81 89 SER B C 1
ATOM 2907 O O . SER B 1 89 ? 14.391 3.15 -2.383 1 88.81 89 SER B O 1
ATOM 2909 N N . ARG B 1 90 ? 13.602 2.336 -4.258 1 92.31 90 ARG B N 1
ATOM 2910 C CA . ARG B 1 90 ? 14.875 1.731 -4.621 1 92.31 90 ARG B CA 1
ATOM 2911 C C . ARG B 1 90 ? 15.68 2.658 -5.523 1 92.31 90 ARG B C 1
ATOM 2913 O O . ARG B 1 90 ? 16.859 2.393 -5.809 1 92.31 90 ARG B O 1
ATOM 2920 N N . MET B 1 91 ? 15.133 3.721 -5.98 1 92.38 91 MET B N 1
ATOM 2921 C CA . MET B 1 91 ? 15.805 4.648 -6.887 1 92.38 91 MET B CA 1
ATOM 2922 C C . MET B 1 91 ? 16.984 5.328 -6.195 1 92.38 91 MET B C 1
ATOM 2924 O O . MET B 1 91 ? 17.047 5.367 -4.965 1 92.38 91 MET B O 1
ATOM 2928 N N . GLU B 1 92 ? 17.891 5.762 -7.086 1 91.25 92 GLU B N 1
ATOM 2929 C CA . GLU B 1 92 ? 18.984 6.57 -6.555 1 91.25 92 GLU B CA 1
ATOM 2930 C C . GLU B 1 92 ? 18.453 7.773 -5.785 1 91.25 92 GLU B C 1
ATOM 2932 O O . GLU B 1 92 ? 17.516 8.43 -6.215 1 91.25 92 GLU B O 1
ATOM 2937 N N . GLY B 1 93 ? 19.094 7.996 -4.598 1 88.44 93 GLY B N 1
ATOM 2938 C CA . GLY B 1 93 ? 18.672 9.109 -3.77 1 88.44 93 GLY B CA 1
ATOM 2939 C C . GLY B 1 93 ? 17.578 8.742 -2.775 1 88.44 93 GLY B C 1
ATOM 2940 O O . GLY B 1 93 ? 17.328 9.484 -1.827 1 88.44 93 GLY B O 1
ATOM 2941 N N . TYR B 1 94 ? 17.031 7.578 -2.959 1 89.19 94 TYR B N 1
ATOM 2942 C CA . TYR B 1 94 ? 15.977 7.133 -2.059 1 89.19 94 TYR B CA 1
ATOM 2943 C C . TYR B 1 94 ? 16.422 5.922 -1.249 1 89.19 94 TYR B C 1
ATOM 2945 O O . TYR B 1 94 ? 16.266 5.891 -0.027 1 89.19 94 TYR B O 1
ATOM 2953 N N . GLY B 1 95 ? 16.875 4.961 -1.953 1 90.69 95 GLY B N 1
ATOM 2954 C CA . GLY B 1 95 ? 17.5 3.826 -1.304 1 90.69 95 GLY B CA 1
ATOM 2955 C C . GLY B 1 95 ? 19.016 3.906 -1.306 1 90.69 95 GLY B C 1
ATOM 2956 O O . GLY B 1 95 ? 19.609 4.383 -2.273 1 90.69 95 GLY B O 1
ATOM 2957 N N . PHE B 1 96 ? 19.609 3.371 -0.191 1 92.19 96 PHE B N 1
ATOM 2958 C CA . PHE B 1 96 ? 21.062 3.48 -0.066 1 92.19 96 PHE B CA 1
ATOM 2959 C C . PHE B 1 96 ? 21.688 2.111 0.152 1 92.19 96 PHE B C 1
ATOM 2961 O O . PHE B 1 96 ? 21.016 1.179 0.605 1 92.19 96 PHE B O 1
ATOM 2968 N N . GLU B 1 97 ? 22.938 1.963 -0.234 1 93 97 GLU B N 1
ATOM 2969 C CA . GLU B 1 97 ? 23.75 0.758 -0.063 1 93 97 GLU B CA 1
ATOM 2970 C C . GLU B 1 97 ? 23.125 -0.43 -0.792 1 93 97 GLU B C 1
ATOM 2972 O O . GLU B 1 97 ? 23.016 -1.521 -0.227 1 93 97 GLU B O 1
ATOM 2977 N N . ILE B 1 98 ? 22.547 -0.123 -1.94 1 91.25 98 ILE B N 1
ATOM 2978 C CA . ILE B 1 98 ? 22.031 -1.158 -2.832 1 91.25 98 ILE B CA 1
ATOM 2979 C C . ILE B 1 98 ? 23.141 -1.612 -3.785 1 91.25 98 ILE B C 1
ATOM 2981 O O . ILE B 1 98 ? 23.688 -0.806 -4.543 1 91.25 98 ILE B O 1
ATOM 2985 N N . ASN B 1 99 ? 23.469 -2.844 -3.732 1 90.94 99 ASN B N 1
ATOM 2986 C CA . ASN B 1 99 ? 24.688 -3.291 -4.395 1 90.94 99 ASN B CA 1
ATOM 2987 C C . ASN B 1 99 ? 24.375 -4.137 -5.629 1 90.94 99 ASN B C 1
ATOM 2989 O O . ASN B 1 99 ? 25.281 -4.738 -6.211 1 90.94 99 ASN B O 1
ATOM 2993 N N . HIS B 1 100 ? 23.203 -4.395 -5.977 1 94.94 100 HIS B N 1
ATOM 2994 C CA . HIS B 1 100 ? 22.828 -5.117 -7.188 1 94.94 100 HIS B CA 1
ATOM 2995 C C . HIS B 1 100 ? 21.516 -4.598 -7.754 1 94.94 100 HIS B C 1
ATOM 2997 O O . HIS B 1 100 ? 20.672 -4.074 -7.016 1 94.94 100 HIS B O 1
ATOM 3003 N N . PRO B 1 101 ? 21.328 -4.723 -9.047 1 97.19 101 PRO B N 1
ATOM 3004 C CA . PRO B 1 101 ? 20.031 -4.32 -9.617 1 97.19 101 PRO B CA 1
ATOM 3005 C C . PRO B 1 101 ? 18.922 -5.32 -9.32 1 97.19 101 PRO B C 1
ATOM 3007 O O . PRO B 1 101 ? 19.188 -6.5 -9.086 1 97.19 101 PRO B O 1
ATOM 3010 N N . LEU B 1 102 ? 17.703 -4.809 -9.219 1 97.75 102 LEU B N 1
ATOM 3011 C CA . LEU B 1 102 ? 16.531 -5.656 -9.25 1 97.75 102 LEU B CA 1
ATOM 3012 C C . LEU B 1 102 ? 16.141 -5.988 -10.688 1 97.75 102 LEU B C 1
ATOM 3014 O O . LEU B 1 102 ? 15.844 -5.086 -11.477 1 97.75 102 LEU B O 1
ATOM 3018 N N . HIS B 1 103 ? 16.203 -7.25 -11.055 1 98.5 103 HIS B N 1
ATOM 3019 C CA . HIS B 1 103 ? 15.766 -7.672 -12.383 1 98.5 103 HIS B CA 1
ATOM 3020 C C . HIS B 1 103 ? 14.258 -7.852 -12.438 1 98.5 103 HIS B C 1
ATOM 3022 O O . HIS B 1 103 ? 13.703 -8.703 -11.742 1 98.5 103 HIS B O 1
ATOM 3028 N N . ILE B 1 104 ? 13.633 -7.023 -13.242 1 98.56 104 ILE B N 1
ATOM 3029 C CA . ILE B 1 104 ? 12.172 -6.996 -13.312 1 98.56 104 ILE B CA 1
ATOM 3030 C C . ILE B 1 104 ? 11.711 -7.668 -14.602 1 98.56 104 ILE B C 1
ATOM 3032 O O . ILE B 1 104 ? 12.086 -7.246 -15.695 1 98.56 104 ILE B O 1
ATOM 3036 N N . PHE B 1 105 ? 10.906 -8.719 -14.453 1 98.81 105 PHE B N 1
ATOM 3037 C CA . PHE B 1 105 ? 10.375 -9.5 -15.57 1 98.81 105 PHE B CA 1
ATOM 3038 C C . PHE B 1 105 ? 8.867 -9.312 -15.688 1 98.81 105 PHE B C 1
ATOM 3040 O O . PHE B 1 105 ? 8.164 -9.25 -14.68 1 98.81 105 PHE B O 1
ATOM 3047 N N . GLY B 1 106 ? 8.328 -9.242 -16.797 1 98.69 106 GLY B N 1
ATOM 3048 C CA . GLY B 1 106 ? 6.891 -9.141 -17.016 1 98.69 106 GLY B CA 1
ATOM 3049 C C . GLY B 1 106 ? 6.527 -8.961 -18.484 1 98.69 106 GLY B C 1
ATOM 3050 O O . GLY B 1 106 ? 7.387 -9.086 -19.359 1 98.69 106 GLY B O 1
ATOM 3051 N N . ASN B 1 107 ? 5.254 -8.82 -18.75 1 98.12 107 ASN B N 1
ATOM 3052 C CA . ASN B 1 107 ? 4.805 -8.508 -20.109 1 98.12 107 ASN B CA 1
ATOM 3053 C C . ASN B 1 107 ? 5.145 -7.07 -20.484 1 98.12 107 ASN B C 1
ATOM 3055 O O . ASN B 1 107 ? 5.75 -6.34 -19.703 1 98.12 107 ASN B O 1
ATOM 3059 N N . ASP B 1 108 ? 4.871 -6.723 -21.734 1 97.38 108 ASP B N 1
ATOM 3060 C CA . ASP B 1 108 ? 5.242 -5.406 -22.25 1 97.38 108 ASP B CA 1
ATOM 3061 C C . ASP B 1 108 ? 4.527 -4.297 -21.484 1 97.38 108 ASP B C 1
ATOM 3063 O O . ASP B 1 108 ? 5.113 -3.252 -21.188 1 97.38 108 ASP B O 1
ATOM 3067 N N . ARG B 1 109 ? 3.291 -4.516 -21.094 1 96.62 109 ARG B N 1
ATOM 3068 C CA . ARG B 1 109 ? 2.541 -3.514 -20.344 1 96.62 109 ARG B CA 1
ATOM 3069 C C . ARG B 1 109 ? 3.172 -3.271 -18.969 1 96.62 109 ARG B C 1
ATOM 3071 O O . ARG B 1 109 ? 3.309 -2.125 -18.547 1 96.62 109 ARG B O 1
ATOM 3078 N N . ALA B 1 110 ? 3.521 -4.344 -18.344 1 97.5 110 ALA B N 1
ATOM 3079 C CA . ALA B 1 110 ? 4.129 -4.246 -17.031 1 97.5 110 ALA B CA 1
ATOM 3080 C C . ALA B 1 110 ? 5.48 -3.539 -17.094 1 97.5 110 ALA B C 1
ATOM 3082 O O . ALA B 1 110 ? 5.766 -2.648 -16.297 1 97.5 110 ALA B O 1
ATOM 3083 N N . ILE B 1 111 ? 6.297 -3.902 -18.062 1 97.38 111 ILE B N 1
ATOM 3084 C CA . ILE B 1 111 ? 7.637 -3.332 -18.172 1 97.38 111 ILE B CA 1
ATOM 3085 C C . ILE B 1 111 ? 7.535 -1.84 -18.484 1 97.38 111 ILE B C 1
ATOM 3087 O O . ILE B 1 111 ? 8.164 -1.017 -17.812 1 97.38 111 ILE B O 1
ATOM 3091 N N . ASN B 1 112 ? 6.711 -1.502 -19.422 1 94.75 112 ASN B N 1
ATOM 3092 C CA . ASN B 1 112 ? 6.547 -0.092 -19.766 1 94.75 112 ASN B CA 1
ATOM 3093 C C . ASN B 1 112 ? 5.93 0.693 -18.609 1 94.75 112 ASN B C 1
ATOM 3095 O O . ASN B 1 112 ? 6.305 1.84 -18.375 1 94.75 112 ASN B O 1
ATOM 3099 N N . GLY B 1 113 ? 4.977 0.049 -17.938 1 93.31 113 GLY B N 1
ATOM 3100 C CA . GLY B 1 113 ? 4.41 0.68 -16.766 1 93.31 113 GLY B CA 1
ATOM 3101 C C . GLY B 1 113 ? 5.441 0.99 -15.695 1 93.31 113 GLY B C 1
ATOM 3102 O O . GLY B 1 113 ? 5.398 2.053 -15.07 1 93.31 113 GLY B O 1
ATOM 3103 N N . CYS B 1 114 ? 6.363 0.127 -15.461 1 93.88 114 CYS B N 1
ATOM 3104 C CA . CYS B 1 114 ? 7.453 0.355 -14.516 1 93.88 114 CYS B CA 1
ATOM 3105 C C . CYS B 1 114 ? 8.328 1.524 -14.961 1 93.88 114 CYS B C 1
ATOM 3107 O O . CYS B 1 114 ? 8.609 2.426 -14.172 1 93.88 114 CYS B O 1
ATOM 3109 N N . ILE B 1 115 ? 8.68 1.509 -16.203 1 92.56 115 ILE B N 1
ATOM 3110 C CA . ILE B 1 115 ? 9.578 2.523 -16.734 1 92.56 115 ILE B CA 1
ATOM 3111 C C . ILE B 1 115 ? 8.93 3.9 -16.625 1 92.56 115 ILE B C 1
ATOM 3113 O O . ILE B 1 115 ? 9.602 4.887 -16.312 1 92.56 115 ILE B O 1
ATOM 3117 N N . GLU B 1 116 ? 7.672 3.896 -16.797 1 88.5 116 GLU B N 1
ATOM 3118 C CA . GLU B 1 116 ? 6.938 5.156 -16.719 1 88.5 116 GLU B CA 1
ATOM 3119 C C . GLU B 1 116 ? 6.965 5.719 -15.305 1 88.5 116 GLU B C 1
ATOM 3121 O O . GLU B 1 116 ? 7.012 6.938 -15.109 1 88.5 116 GLU B O 1
ATOM 3126 N N . VAL B 1 117 ? 6.922 4.898 -14.383 1 86.81 117 VAL B N 1
ATOM 3127 C CA . VAL B 1 117 ? 6.824 5.309 -12.984 1 86.81 117 VAL B CA 1
ATOM 3128 C C . VAL B 1 117 ? 8.227 5.543 -12.414 1 86.81 117 VAL B C 1
ATOM 3130 O O . VAL B 1 117 ? 8.383 6.195 -11.383 1 86.81 117 VAL B O 1
ATOM 3133 N N . LEU B 1 118 ? 9.227 5.02 -13.008 1 90.88 118 LEU B N 1
ATOM 3134 C CA . LEU B 1 118 ? 10.602 5.113 -12.539 1 90.88 118 LEU B CA 1
ATOM 3135 C C . LEU B 1 118 ? 11.461 5.922 -13.508 1 90.88 118 LEU B C 1
ATOM 3137 O O . LEU B 1 118 ? 12.469 5.426 -14.016 1 90.88 118 LEU B O 1
ATOM 3141 N N . PRO B 1 119 ? 11.031 7.191 -13.648 1 85.12 119 PRO B N 1
ATOM 3142 C CA . PRO B 1 119 ? 11.828 7.98 -14.586 1 85.12 119 PRO B CA 1
ATOM 3143 C C . PRO B 1 119 ? 13.273 8.156 -14.125 1 85.12 119 PRO B C 1
ATOM 3145 O O . PRO B 1 119 ? 13.531 8.383 -12.945 1 85.12 119 PRO B O 1
ATOM 3148 N N . GLY B 1 120 ? 14.227 8 -15.109 1 89.62 120 GLY B N 1
ATOM 3149 C CA . GLY B 1 120 ? 15.641 8.227 -14.828 1 89.62 120 GLY B CA 1
ATOM 3150 C C . GLY B 1 120 ? 16.281 7.098 -14.039 1 89.62 120 GLY B C 1
ATOM 3151 O O . GLY B 1 120 ? 17.281 7.301 -13.359 1 89.62 120 GLY B O 1
ATOM 3152 N N . TYR B 1 121 ? 15.625 5.992 -14 1 90 121 TYR B N 1
ATOM 3153 C CA . TYR B 1 121 ? 16.219 4.859 -13.305 1 90 121 TYR B CA 1
ATOM 3154 C C . TYR B 1 121 ? 17.625 4.57 -13.828 1 90 121 TYR B C 1
ATOM 3156 O O . TYR B 1 121 ? 17.922 4.836 -14.992 1 90 121 TYR B O 1
ATOM 3164 N N . SER B 1 122 ? 18.484 4.082 -12.93 1 94 122 SER B N 1
ATOM 3165 C CA . SER B 1 122 ? 19.828 3.664 -13.328 1 94 122 SER B CA 1
ATOM 3166 C C . SER B 1 122 ? 19.906 2.15 -13.5 1 94 122 SER B C 1
ATOM 3168 O O . SER B 1 122 ? 19.156 1.41 -12.859 1 94 122 SER B O 1
ATOM 3170 N N . LYS B 1 123 ? 20.859 1.679 -14.32 1 93.5 123 LYS B N 1
ATOM 3171 C CA . LYS B 1 123 ? 21.062 0.25 -14.547 1 93.5 123 LYS B CA 1
ATOM 3172 C C . LYS B 1 123 ? 21.594 -0.435 -13.289 1 93.5 123 LYS B C 1
ATOM 3174 O O . LYS B 1 123 ? 21.516 -1.66 -13.164 1 93.5 123 LYS B O 1
ATOM 3179 N N . GLU B 1 124 ? 22.109 0.365 -12.383 1 94.06 124 GLU B N 1
ATOM 3180 C CA . GLU B 1 124 ? 22.594 -0.165 -11.109 1 94.06 124 GLU B CA 1
ATOM 3181 C C . GLU B 1 124 ? 21.438 -0.491 -10.172 1 94.06 124 GLU B C 1
ATOM 3183 O O . GLU B 1 124 ? 21.594 -1.27 -9.227 1 94.06 124 GLU B O 1
ATOM 3188 N N . ARG B 1 125 ? 20.234 0.099 -10.469 1 96.19 125 ARG B N 1
ATOM 3189 C CA . ARG B 1 125 ? 19.094 -0.083 -9.578 1 96.19 125 ARG B CA 1
ATOM 3190 C C . ARG B 1 125 ? 18.094 -1.07 -10.164 1 96.19 125 ARG B C 1
ATOM 3192 O O . ARG B 1 125 ? 17.5 -1.859 -9.438 1 96.19 125 ARG B O 1
ATOM 3199 N N . PHE B 1 126 ? 17.922 -0.956 -11.508 1 97.5 126 PHE B N 1
ATOM 3200 C CA . PHE B 1 126 ? 16.906 -1.781 -12.141 1 97.5 126 PHE B CA 1
ATOM 3201 C C . PHE B 1 126 ? 17.391 -2.334 -13.469 1 97.5 126 PHE B C 1
ATOM 3203 O O . PHE B 1 126 ? 18.125 -1.66 -14.195 1 97.5 126 PHE B O 1
ATOM 3210 N N . ALA B 1 127 ? 17.078 -3.533 -13.805 1 97.88 127 ALA B N 1
ATOM 3211 C CA . ALA B 1 127 ? 17.203 -4.152 -15.117 1 97.88 127 ALA B CA 1
ATOM 3212 C C . ALA B 1 127 ? 15.859 -4.719 -15.586 1 97.88 127 ALA B C 1
ATOM 3214 O O . ALA B 1 127 ? 15.242 -5.523 -14.883 1 97.88 127 ALA B O 1
ATOM 3215 N N . PHE B 1 128 ? 15.383 -4.312 -16.766 1 97.94 128 PHE B N 1
ATOM 3216 C CA . PHE B 1 128 ? 14.047 -4.672 -17.234 1 97.94 128 PHE B CA 1
ATOM 3217 C C . PHE B 1 128 ? 14.133 -5.754 -18.312 1 97.94 128 PHE B C 1
ATOM 3219 O O . PHE B 1 128 ? 15.016 -5.719 -19.156 1 97.94 128 PHE B O 1
ATOM 3226 N N . HIS B 1 129 ? 13.258 -6.711 -18.172 1 98.25 129 HIS B N 1
ATOM 3227 C CA . HIS B 1 129 ? 13.211 -7.84 -19.094 1 98.25 129 HIS B CA 1
ATOM 3228 C C . HIS B 1 129 ? 11.781 -8.102 -19.562 1 98.25 129 HIS B C 1
ATOM 3230 O O . HIS B 1 129 ? 10.961 -8.617 -18.812 1 98.25 129 HIS B O 1
ATOM 3236 N N . CYS B 1 130 ? 11.547 -7.77 -20.812 1 98.12 130 CYS B N 1
ATOM 3237 C CA . CYS B 1 130 ? 10.25 -8.094 -21.406 1 98.12 130 CYS B CA 1
ATOM 3238 C C . CYS B 1 130 ? 10.18 -9.562 -21.797 1 98.12 130 CYS B C 1
ATOM 3240 O O . CYS B 1 130 ? 10.992 -10.031 -22.609 1 98.12 130 CYS B O 1
ATOM 3242 N N . LEU B 1 131 ? 9.211 -10.258 -21.266 1 98.56 131 LEU B N 1
ATOM 3243 C CA . LEU B 1 131 ? 9.125 -11.695 -21.484 1 98.56 131 LEU B CA 1
ATOM 3244 C C . LEU B 1 131 ? 8.172 -12.008 -22.641 1 98.56 131 LEU B C 1
ATOM 3246 O O . LEU B 1 131 ? 7.109 -11.398 -22.75 1 98.56 131 LEU B O 1
ATOM 3250 N N . ILE B 1 132 ? 8.586 -12.914 -23.469 1 97.62 132 ILE B N 1
ATOM 3251 C CA . ILE B 1 132 ? 7.734 -13.453 -24.531 1 97.62 132 ILE B CA 1
ATOM 3252 C C . ILE B 1 132 ? 7.039 -14.719 -24.031 1 97.62 132 ILE B C 1
ATOM 3254 O O . ILE B 1 132 ? 7.684 -15.617 -23.484 1 97.62 132 ILE B O 1
ATOM 3258 N N . PRO B 1 133 ? 5.723 -14.781 -24.203 1 98.12 133 PRO B N 1
ATOM 3259 C CA . PRO B 1 133 ? 5.023 -15.984 -23.734 1 98.12 133 PRO B CA 1
ATOM 3260 C C . PRO B 1 133 ? 5.668 -17.266 -24.25 1 98.12 133 PRO B C 1
ATOM 3262 O O . PRO B 1 133 ? 6.094 -17.344 -25.406 1 98.12 133 PRO B O 1
ATOM 3265 N N . PHE B 1 134 ? 5.805 -18.234 -23.391 1 98.5 134 PHE B N 1
ATOM 3266 C CA . PHE B 1 134 ? 6.203 -19.609 -23.672 1 98.5 134 PHE B CA 1
ATOM 3267 C C . PHE B 1 134 ? 7.699 -19.703 -23.953 1 98.5 134 PHE B C 1
ATOM 3269 O O . PHE B 1 134 ? 8.211 -20.781 -24.25 1 98.5 134 PHE B O 1
ATOM 3276 N N . ILE B 1 135 ? 8.414 -18.594 -23.875 1 98.44 135 ILE B N 1
ATOM 3277 C CA . ILE B 1 135 ? 9.867 -18.609 -24.047 1 98.44 135 ILE B CA 1
ATOM 3278 C C . ILE B 1 135 ? 10.539 -18.562 -22.672 1 98.44 135 ILE B C 1
ATOM 3280 O O . ILE B 1 135 ? 10.281 -17.656 -21.875 1 98.44 135 ILE B O 1
ATOM 3284 N N . THR B 1 136 ? 11.406 -19.516 -22.469 1 98.69 136 THR B N 1
ATOM 3285 C CA . THR B 1 136 ? 12.102 -19.625 -21.188 1 98.69 136 THR B CA 1
ATOM 3286 C C . THR B 1 136 ? 13.305 -18.688 -21.141 1 98.69 136 THR B C 1
ATOM 3288 O O . THR B 1 136 ? 14.062 -18.594 -22.109 1 98.69 136 THR B O 1
ATOM 3291 N N . VAL B 1 137 ? 13.438 -17.953 -20.031 1 98.5 137 VAL B N 1
ATOM 3292 C CA . VAL B 1 137 ? 14.648 -17.188 -19.766 1 98.5 137 VAL B CA 1
ATOM 3293 C C . VAL B 1 137 ? 15.328 -17.734 -18.5 1 98.5 137 VAL B C 1
ATOM 3295 O O . VAL B 1 137 ? 14.664 -18.297 -17.625 1 98.5 137 VAL B O 1
ATOM 3298 N N . GLU B 1 138 ? 16.625 -17.656 -18.484 1 97.94 138 GLU B N 1
ATOM 3299 C CA . GLU B 1 138 ? 17.375 -18.188 -17.359 1 97.94 138 GLU B CA 1
ATOM 3300 C C . GLU B 1 138 ? 18.141 -17.078 -16.641 1 97.94 138 GLU B C 1
ATOM 3302 O O . GLU B 1 138 ? 18.719 -16.203 -17.266 1 97.94 138 GLU B O 1
ATOM 3307 N N . ARG B 1 139 ? 18.094 -17.141 -15.297 1 96.25 139 ARG B N 1
ATOM 3308 C CA . ARG B 1 139 ? 18.875 -16.25 -14.461 1 96.25 139 ARG B CA 1
ATOM 3309 C C . ARG B 1 139 ? 19.188 -16.875 -13.109 1 96.25 139 ARG B C 1
ATOM 3311 O O . ARG B 1 139 ? 18.281 -17.328 -12.406 1 96.25 139 ARG B O 1
ATOM 3318 N N . ASN B 1 140 ? 20.453 -16.859 -12.742 1 95.31 140 ASN B N 1
ATOM 3319 C CA . ASN B 1 140 ? 20.922 -17.328 -11.445 1 95.31 140 ASN B CA 1
ATOM 3320 C C . ASN B 1 140 ? 20.375 -18.719 -11.125 1 95.31 140 ASN B C 1
ATOM 3322 O O . ASN B 1 140 ? 19.906 -18.969 -10.016 1 95.31 140 ASN B O 1
ATOM 3326 N N . GLY B 1 141 ? 20.266 -19.562 -12.086 1 97.38 141 GLY B N 1
ATOM 3327 C CA . GLY B 1 141 ? 19.859 -20.953 -11.898 1 97.38 141 GLY B CA 1
ATOM 3328 C C . GLY B 1 141 ? 18.375 -21.172 -12.031 1 97.38 141 GLY B C 1
ATOM 3329 O O . GLY B 1 141 ? 17.906 -22.312 -12.062 1 97.38 141 GLY B O 1
ATOM 3330 N N . TYR B 1 142 ? 17.641 -20.094 -12.078 1 98.5 142 TYR B N 1
ATOM 3331 C CA . TYR B 1 142 ? 16.188 -20.203 -12.281 1 98.5 142 TYR B CA 1
ATOM 3332 C C . TYR B 1 142 ? 15.859 -20.203 -13.773 1 98.5 142 TYR B C 1
ATOM 3334 O O . TYR B 1 142 ? 16.406 -19.406 -14.539 1 98.5 142 TYR B O 1
ATOM 3342 N N . LYS B 1 143 ? 15.039 -21.125 -14.172 1 98.75 143 LYS B N 1
ATOM 3343 C CA . LYS B 1 143 ? 14.375 -21.062 -15.469 1 98.75 143 LYS B CA 1
ATOM 3344 C C . LYS B 1 143 ? 12.945 -20.547 -15.336 1 98.75 143 LYS B C 1
ATOM 3346 O O . LYS B 1 143 ? 12.109 -21.172 -14.672 1 98.75 143 LYS B O 1
ATOM 3351 N N . ILE B 1 144 ? 12.734 -19.422 -15.914 1 98.81 144 ILE B N 1
ATOM 3352 C CA . ILE B 1 144 ? 11.453 -18.719 -15.789 1 98.81 144 ILE B CA 1
ATOM 3353 C C . ILE B 1 144 ? 10.719 -18.766 -17.125 1 98.81 144 ILE B C 1
ATOM 3355 O O . ILE B 1 144 ? 11.234 -18.281 -18.141 1 98.81 144 ILE B O 1
ATOM 3359 N N . THR B 1 145 ? 9.531 -19.344 -17.172 1 98.88 145 THR B N 1
ATOM 3360 C CA . THR B 1 145 ? 8.719 -19.375 -18.391 1 98.88 145 THR B CA 1
ATOM 3361 C C . THR B 1 145 ? 7.355 -18.719 -18.141 1 98.88 145 THR B C 1
ATOM 3363 O O . THR B 1 145 ? 6.555 -19.234 -17.359 1 98.88 145 THR B O 1
ATOM 3366 N N . PRO B 1 146 ? 7.152 -17.594 -18.797 1 98.88 146 PRO B N 1
ATOM 3367 C CA . PRO B 1 146 ? 5.801 -17.031 -18.719 1 98.88 146 PRO B CA 1
ATOM 3368 C C . PRO B 1 146 ? 4.805 -17.781 -19.594 1 98.88 146 PRO B C 1
ATOM 3370 O O . PRO B 1 146 ? 5.082 -18.047 -20.766 1 98.88 146 PRO B O 1
ATOM 3373 N N . LEU B 1 147 ? 3.727 -18.219 -19.0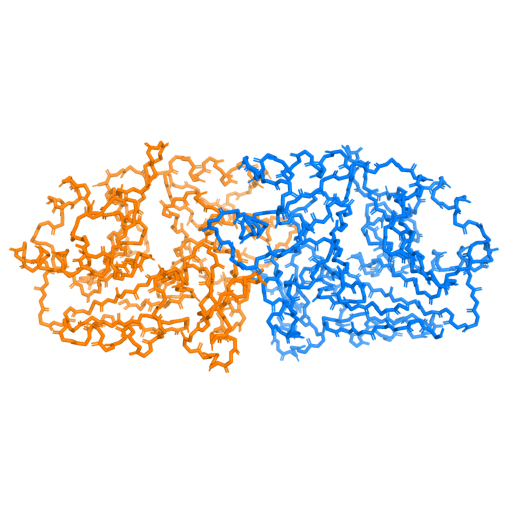31 1 98.75 147 LEU B N 1
ATOM 3374 C CA . LEU B 1 147 ? 2.605 -18.781 -19.781 1 98.75 147 LEU B CA 1
ATOM 3375 C C . LEU B 1 147 ? 1.406 -17.844 -19.75 1 98.75 147 LEU B C 1
ATOM 3377 O O . LEU B 1 147 ? 1.387 -16.875 -18.984 1 98.75 147 LEU B O 1
ATOM 3381 N N . LEU B 1 148 ? 0.444 -18.125 -20.547 1 98.19 148 LEU B N 1
ATOM 3382 C CA . LEU B 1 148 ? -0.676 -17.203 -20.672 1 98.19 148 LEU B CA 1
ATOM 3383 C C . LEU B 1 148 ? -1.792 -17.562 -19.703 1 98.19 148 LEU B C 1
ATOM 3385 O O . LEU B 1 148 ? -2.096 -18.75 -19.516 1 98.19 148 LEU B O 1
ATOM 3389 N N . ALA B 1 149 ? -2.375 -16.562 -19.125 1 98.5 149 ALA B N 1
ATOM 3390 C CA . ALA B 1 149 ? -3.572 -16.688 -18.297 1 98.5 149 ALA B CA 1
ATOM 3391 C C . ALA B 1 149 ? -4.812 -16.219 -19.047 1 98.5 149 ALA B C 1
ATOM 3393 O O . ALA B 1 149 ? -4.715 -15.43 -19.984 1 98.5 149 ALA B O 1
ATOM 3394 N N . ASN B 1 150 ? -5.961 -16.766 -18.703 1 97.94 150 ASN B N 1
ATOM 3395 C CA . ASN B 1 150 ? -7.273 -16.25 -19.078 1 97.94 150 ASN B CA 1
ATOM 3396 C C . ASN B 1 150 ? -7.781 -15.234 -18.047 1 97.94 150 ASN B C 1
ATOM 3398 O O . ASN B 1 150 ? -8.562 -15.586 -17.156 1 97.94 150 ASN B O 1
ATOM 3402 N N . HIS B 1 151 ? -7.473 -13.922 -18.109 1 96.31 151 HIS B N 1
ATOM 3403 C CA . HIS B 1 151 ? -7.766 -13.031 -16.984 1 96.31 151 HIS B CA 1
ATOM 3404 C C . HIS B 1 151 ? -8.195 -11.648 -17.469 1 96.31 151 HIS B C 1
ATOM 3406 O O . HIS B 1 151 ? -9.289 -11.188 -17.156 1 96.31 151 HIS B O 1
ATOM 3412 N N . ALA B 1 152 ? -7.316 -10.867 -18.25 1 91.19 152 ALA B N 1
ATOM 3413 C CA . ALA B 1 152 ? -7.633 -9.547 -18.781 1 91.19 152 ALA B CA 1
ATOM 3414 C C . ALA B 1 152 ? -7.625 -9.555 -20.312 1 91.19 152 ALA B C 1
ATOM 3416 O O . ALA B 1 152 ? -6.617 -9.906 -20.938 1 91.19 152 ALA B O 1
ATOM 3417 N N . LYS B 1 153 ? -8.719 -9.102 -20.891 1 87.19 153 LYS B N 1
ATOM 3418 C CA . LYS B 1 153 ? -8.953 -9.219 -22.328 1 87.19 153 LYS B CA 1
ATOM 3419 C C . LYS B 1 153 ? -7.879 -8.492 -23.125 1 87.19 153 LYS B C 1
ATOM 3421 O O . LYS B 1 153 ? -7.457 -8.969 -24.188 1 87.19 153 LYS B O 1
ATOM 3426 N N . TRP B 1 154 ? -7.352 -7.438 -22.594 1 89.56 154 TRP B N 1
ATOM 3427 C CA . TRP B 1 154 ? -6.477 -6.605 -23.406 1 89.56 154 TRP B CA 1
ATOM 3428 C C . TRP B 1 154 ? -5.059 -6.582 -22.844 1 89.56 154 TRP B C 1
ATOM 3430 O O . TRP B 1 154 ? -4.297 -5.652 -23.109 1 89.56 154 TRP B O 1
ATOM 3440 N N . GLU B 1 155 ? -4.742 -7.617 -22.078 1 94.62 155 GLU B N 1
ATOM 3441 C CA . GLU B 1 155 ? -3.398 -7.781 -21.531 1 94.62 155 GLU B CA 1
ATOM 3442 C C . GLU B 1 155 ? -2.969 -9.242 -21.562 1 94.62 155 GLU B C 1
ATOM 3444 O O . GLU B 1 155 ? -3.76 -10.133 -21.25 1 94.62 155 GLU B O 1
ATOM 3449 N N . LEU B 1 156 ? -1.777 -9.461 -22.031 1 96 156 LEU B N 1
ATOM 3450 C CA . LEU B 1 156 ? -1.213 -10.805 -21.891 1 96 156 LEU B CA 1
ATOM 3451 C C . LEU B 1 156 ? -0.803 -11.07 -20.453 1 96 156 LEU B C 1
ATOM 3453 O O . LEU B 1 156 ? 0.351 -10.844 -20.078 1 96 156 LEU B O 1
ATOM 3457 N N . CYS B 1 157 ? -1.721 -11.523 -19.703 1 98.19 157 CYS B N 1
ATOM 3458 C CA . CYS B 1 157 ? -1.455 -11.859 -18.297 1 98.19 157 CYS B CA 1
ATOM 3459 C C . CYS B 1 157 ? -0.693 -13.172 -18.188 1 98.19 157 CYS B C 1
ATOM 3461 O O . CYS B 1 157 ? -0.96 -14.117 -18.938 1 98.19 157 CYS B O 1
ATOM 3463 N N . TYR B 1 158 ? 0.22 -13.18 -17.281 1 98.69 158 TYR B N 1
ATOM 3464 C CA . TYR B 1 158 ? 1.111 -14.328 -17.219 1 98.69 158 TYR B CA 1
ATOM 3465 C C . TYR B 1 158 ? 0.825 -15.18 -15.984 1 98.69 158 TYR B C 1
ATOM 3467 O O . TYR B 1 158 ? 0.51 -14.641 -14.922 1 98.69 158 TYR B O 1
ATOM 3475 N N . VAL B 1 159 ? 0.868 -16.5 -16.141 1 98.75 159 VAL B N 1
ATOM 3476 C CA . VAL B 1 159 ? 1.191 -17.469 -15.086 1 98.75 159 VAL B CA 1
ATOM 3477 C C . VAL B 1 159 ? 2.605 -18 -15.297 1 98.75 159 VAL B C 1
ATOM 3479 O O . VAL B 1 159 ? 3.137 -17.938 -16.406 1 98.75 159 VAL B O 1
ATOM 3482 N N . TYR B 1 160 ? 3.254 -18.422 -14.234 1 98.88 160 TYR B N 1
ATOM 3483 C CA . TYR B 1 160 ? 4.684 -18.688 -14.367 1 98.88 160 TYR B CA 1
ATOM 3484 C C . TYR B 1 160 ? 5.008 -20.141 -14.07 1 98.88 160 TYR B C 1
ATOM 3486 O O . TYR B 1 160 ? 4.477 -20.719 -13.117 1 98.88 160 TYR B O 1
ATOM 3494 N N . HIS B 1 161 ? 5.785 -20.75 -14.898 1 98.88 161 HIS B N 1
ATOM 3495 C CA . HIS B 1 161 ? 6.527 -21.969 -14.617 1 98.88 161 HIS B CA 1
ATOM 3496 C C . HIS B 1 161 ? 7.969 -21.672 -14.234 1 98.88 161 HIS B C 1
ATOM 3498 O O . HIS B 1 161 ? 8.727 -21.094 -15.023 1 98.88 161 HIS B O 1
ATOM 3504 N N . ILE B 1 162 ? 8.359 -21.922 -13.008 1 98.81 162 ILE B N 1
ATOM 3505 C CA . ILE B 1 162 ? 9.68 -21.625 -12.469 1 98.81 162 ILE B CA 1
ATOM 3506 C C . ILE B 1 162 ? 10.398 -22.906 -12.094 1 98.81 162 ILE B C 1
ATOM 3508 O O . ILE B 1 162 ? 9.898 -23.688 -11.281 1 98.81 162 ILE B O 1
ATOM 3512 N N . GLU B 1 163 ? 11.531 -23.078 -12.672 1 98.56 163 GLU B N 1
ATOM 3513 C CA . GLU B 1 163 ? 12.297 -24.297 -12.445 1 98.56 163 GLU B CA 1
ATOM 3514 C C . GLU B 1 163 ? 13.688 -23.984 -11.891 1 98.56 163 GLU B C 1
ATOM 3516 O O . GLU B 1 163 ? 14.328 -23.016 -12.312 1 98.56 163 GLU B O 1
ATOM 3521 N N . LYS B 1 164 ? 14.094 -24.75 -10.969 1 98.12 164 LYS B N 1
ATOM 3522 C CA . LYS B 1 164 ? 15.461 -24.734 -10.461 1 98.12 164 LYS B CA 1
ATOM 3523 C C . LYS B 1 164 ? 15.859 -26.094 -9.891 1 98.12 164 LYS B C 1
ATOM 3525 O O . LYS B 1 164 ? 15.094 -26.703 -9.133 1 98.12 164 LYS B O 1
ATOM 3530 N N . ASP B 1 165 ? 17.047 -26.562 -10.266 1 97.31 165 ASP B N 1
ATOM 3531 C CA . ASP B 1 165 ? 17.641 -27.781 -9.734 1 97.31 165 ASP B CA 1
ATOM 3532 C C . ASP B 1 165 ? 16.688 -28.969 -9.875 1 97.31 165 ASP B C 1
ATOM 3534 O O . ASP B 1 165 ? 16.5 -29.734 -8.93 1 97.31 165 ASP B O 1
ATOM 3538 N N . GLY B 1 166 ? 15.961 -29.062 -10.945 1 96.69 166 GLY B N 1
ATOM 3539 C CA . GLY B 1 166 ? 15.117 -30.188 -11.281 1 96.69 166 GLY B CA 1
ATOM 3540 C C . GLY B 1 166 ? 13.742 -30.125 -10.633 1 96.69 166 GLY B C 1
ATOM 3541 O O . GLY B 1 166 ? 12.938 -31.047 -10.789 1 96.69 166 GLY B O 1
ATOM 3542 N N . LYS B 1 167 ? 13.492 -29.062 -9.875 1 98.44 167 LYS B N 1
ATOM 3543 C CA . LYS B 1 167 ? 12.18 -28.859 -9.258 1 98.44 167 LYS B CA 1
ATOM 3544 C C . LYS B 1 167 ? 11.414 -27.734 -9.953 1 98.44 167 LYS B C 1
ATOM 3546 O O . LYS B 1 167 ? 12.016 -26.828 -10.516 1 98.44 167 LYS B O 1
ATOM 3551 N N . ALA B 1 168 ? 10.062 -27.875 -9.906 1 98.62 168 ALA B N 1
ATOM 3552 C CA . ALA B 1 168 ? 9.273 -26.906 -10.664 1 98.62 168 ALA B CA 1
ATOM 3553 C C . ALA B 1 168 ? 8.094 -26.406 -9.844 1 98.62 168 ALA B C 1
ATOM 3555 O O . ALA B 1 168 ? 7.438 -27.172 -9.148 1 98.62 168 ALA B O 1
ATOM 3556 N N . ILE B 1 169 ? 7.91 -25.078 -9.883 1 98.81 169 ILE B N 1
ATOM 3557 C CA . ILE B 1 169 ? 6.738 -24.406 -9.328 1 98.81 169 ILE B CA 1
ATOM 3558 C C . ILE B 1 169 ? 5.883 -23.844 -10.469 1 98.81 169 ILE B C 1
ATOM 3560 O O . ILE B 1 169 ? 6.395 -23.188 -11.383 1 98.81 169 ILE B O 1
ATOM 3564 N N . PHE B 1 170 ? 4.648 -24.234 -10.516 1 98.88 170 PHE B N 1
ATOM 3565 C CA . PHE B 1 170 ? 3.676 -23.578 -11.375 1 98.88 170 PHE B CA 1
ATOM 3566 C C . PHE B 1 170 ? 2.82 -22.609 -10.578 1 98.88 170 PHE B C 1
ATOM 3568 O O . PHE B 1 170 ? 1.988 -23.016 -9.773 1 98.88 170 PHE B O 1
ATOM 3575 N N . TYR B 1 171 ? 3.076 -21.297 -10.75 1 98.75 171 TYR B N 1
ATOM 3576 C CA . TYR B 1 171 ? 2.32 -20.219 -10.109 1 98.75 171 TYR B CA 1
ATOM 3577 C C . TYR B 1 171 ? 1.179 -19.75 -11.008 1 98.75 171 TYR B C 1
ATOM 3579 O O . TYR B 1 171 ? 1.339 -18.797 -11.781 1 98.75 171 TYR B O 1
ATOM 3587 N N . GLY B 1 172 ? 0.024 -20.328 -10.852 1 97.31 172 GLY B N 1
ATOM 3588 C CA . GLY B 1 172 ? -1.115 -20.141 -11.742 1 97.31 172 GLY B CA 1
ATOM 3589 C C . GLY B 1 172 ? -2.104 -19.109 -11.234 1 97.31 172 GLY B C 1
ATOM 3590 O O . GLY B 1 172 ? -3.314 -19.344 -11.25 1 97.31 172 GLY B O 1
ATOM 3591 N N . HIS B 1 173 ? -1.527 -17.922 -10.695 1 88 173 HIS B N 1
ATOM 3592 C CA . HIS B 1 173 ? -2.328 -16.891 -10.031 1 88 173 HIS B CA 1
ATOM 3593 C C . HIS B 1 173 ? -2.971 -15.953 -11.047 1 88 173 HIS B C 1
ATOM 3595 O O . HIS B 1 173 ? -2.293 -15.445 -11.945 1 88 173 HIS B O 1
ATOM 3601 N N . ASP B 1 174 ? -4.254 -15.742 -10.914 1 93.44 174 ASP B N 1
ATOM 3602 C CA . ASP B 1 174 ? -5.211 -14.867 -11.586 1 93.44 174 ASP B CA 1
ATOM 3603 C C . ASP B 1 174 ? -5.496 -15.367 -13.008 1 93.44 174 ASP B C 1
ATOM 3605 O O . ASP B 1 174 ? -4.863 -14.922 -13.961 1 93.44 174 ASP B O 1
ATOM 3609 N N . SER B 1 175 ? -6.297 -16.281 -13.141 1 97.69 175 SER B N 1
ATOM 3610 C CA . SER B 1 175 ? -6.754 -16.844 -14.406 1 97.69 175 SER B CA 1
ATOM 3611 C C . SER B 1 175 ? -8.078 -17.594 -14.227 1 97.69 175 SER B C 1
ATOM 3613 O O . SER B 1 175 ? -8.383 -18.078 -13.141 1 97.69 175 SER B O 1
ATOM 3615 N N . GLY B 1 176 ? -8.867 -17.578 -15.266 1 97.75 176 GLY B N 1
ATOM 3616 C CA . GLY B 1 176 ? -9.883 -18.625 -15.367 1 97.75 176 GLY B CA 1
ATOM 3617 C C . GLY B 1 176 ? -9.32 -19.953 -15.828 1 97.75 176 GLY B C 1
ATOM 3618 O O . GLY B 1 176 ? -8.172 -20.297 -15.516 1 97.75 176 GLY B O 1
ATOM 3619 N N . TRP B 1 177 ? -10.156 -20.734 -16.469 1 98.38 177 TRP B N 1
ATOM 3620 C CA . TRP B 1 177 ? -9.617 -21.906 -17.141 1 98.38 177 TRP B CA 1
ATOM 3621 C C . TRP B 1 177 ? -8.469 -21.531 -18.062 1 98.38 177 TRP B C 1
ATOM 3623 O O . TRP B 1 177 ? -8.602 -20.594 -18.875 1 98.38 177 TRP B O 1
ATOM 3633 N N . PHE B 1 178 ? -7.371 -22.188 -17.938 1 98.38 178 PHE B N 1
ATOM 3634 C CA . PHE B 1 178 ? -6.184 -21.766 -18.672 1 98.38 178 PHE B CA 1
ATOM 3635 C C . PHE B 1 178 ? -6.418 -21.875 -20.172 1 98.38 178 PHE B C 1
ATOM 3637 O O . PHE B 1 178 ? -7.18 -22.734 -20.625 1 98.38 178 PHE B O 1
ATOM 3644 N N . PRO B 1 179 ? -5.762 -20.984 -20.953 1 97.62 179 PRO B N 1
ATOM 3645 C CA . PRO B 1 179 ? -5.812 -21.094 -22.406 1 97.62 179 PRO B CA 1
ATOM 3646 C C . PRO B 1 179 ? -5.215 -22.406 -22.906 1 97.62 179 PRO B C 1
ATOM 3648 O O . PRO B 1 179 ? -4.324 -22.984 -22.266 1 97.62 179 PRO B O 1
ATOM 3651 N N . GLU B 1 180 ? -5.613 -22.781 -24.062 1 97.94 180 GLU B N 1
ATOM 3652 C CA . GLU B 1 180 ? -5.203 -24.062 -24.641 1 97.94 180 GLU B CA 1
ATOM 3653 C C . GLU B 1 180 ? -3.686 -24.141 -24.781 1 97.94 180 GLU B C 1
ATOM 3655 O O . GLU B 1 180 ? -3.09 -25.188 -24.516 1 97.94 180 GLU B O 1
ATOM 3660 N N . LEU B 1 181 ? -3.068 -23.094 -25.172 1 98.06 181 LEU B N 1
ATOM 3661 C CA . LEU B 1 181 ? -1.621 -23.094 -25.359 1 98.06 181 LEU B CA 1
ATOM 3662 C C . LEU B 1 181 ? -0.909 -23.344 -24.031 1 98.06 181 LEU B C 1
ATOM 3664 O O . LEU B 1 181 ? 0.155 -23.953 -24 1 98.06 181 LEU B O 1
ATOM 3668 N N . THR B 1 182 ? -1.458 -22.812 -22.969 1 98.62 182 THR B N 1
ATOM 3669 C CA . THR B 1 182 ? -0.896 -23.031 -21.641 1 98.62 182 THR B CA 1
ATOM 3670 C C . THR B 1 182 ? -1.037 -24.484 -21.219 1 98.62 182 THR B C 1
ATOM 3672 O O . THR B 1 182 ? -0.075 -25.109 -20.766 1 98.62 182 THR B O 1
ATOM 3675 N N . TRP B 1 183 ? -2.186 -25.062 -21.469 1 98.62 183 TRP B N 1
ATOM 3676 C CA . TRP B 1 183 ? -2.396 -26.484 -21.172 1 98.62 183 TRP B CA 1
ATOM 3677 C C . TRP B 1 183 ? -1.432 -27.344 -21.969 1 98.62 183 TRP B C 1
ATOM 3679 O O . TRP B 1 183 ? -0.8 -28.25 -21.422 1 98.62 183 TRP B O 1
ATOM 3689 N N . LYS B 1 184 ? -1.343 -27.047 -23.188 1 98.56 184 LYS B N 1
ATOM 3690 C CA . LYS B 1 184 ? -0.468 -27.828 -24.062 1 98.56 184 LYS B CA 1
ATOM 3691 C C . LYS B 1 184 ? 0.985 -27.734 -23.609 1 98.56 184 LYS B C 1
ATOM 3693 O O . LYS B 1 184 ? 1.704 -28.734 -23.609 1 98.56 184 LYS B O 1
ATOM 3698 N N . TRP B 1 185 ? 1.396 -26.578 -23.25 1 98.62 185 TRP B N 1
ATOM 3699 C CA . TRP B 1 185 ? 2.777 -26.375 -22.828 1 98.62 185 TRP B CA 1
ATOM 3700 C C . TRP B 1 185 ? 3.08 -27.156 -21.562 1 98.62 185 TRP B C 1
ATOM 3702 O O . TRP B 1 185 ? 4.188 -27.672 -21.391 1 98.62 185 TRP B O 1
ATOM 3712 N N . LEU B 1 186 ? 2.145 -27.312 -20.656 1 98.62 186 LEU B N 1
ATOM 3713 C CA . LEU B 1 186 ? 2.326 -27.953 -19.359 1 98.62 186 LEU B CA 1
ATOM 3714 C C . LEU B 1 186 ? 2.332 -29.484 -19.5 1 98.62 186 LEU B C 1
ATOM 3716 O O . LEU B 1 186 ? 2.781 -30.188 -18.594 1 98.62 186 LEU B O 1
ATOM 3720 N N . GLU B 1 187 ? 1.865 -29.922 -20.641 1 98.31 187 GLU B N 1
ATOM 3721 C CA . GLU B 1 187 ? 1.688 -31.359 -20.812 1 98.31 187 GLU B CA 1
ATOM 3722 C C . GLU B 1 187 ? 2.988 -32.125 -20.547 1 98.31 187 GLU B C 1
ATOM 3724 O O . GLU B 1 187 ? 4.043 -31.75 -21.078 1 98.31 187 GLU B O 1
ATOM 3729 N N . ASN B 1 188 ? 2.887 -33.094 -19.656 1 97.88 188 ASN B N 1
ATOM 3730 C CA . ASN B 1 188 ? 3.957 -34.031 -19.297 1 97.88 188 ASN B CA 1
ATOM 3731 C C . ASN B 1 188 ? 5.117 -33.312 -18.609 1 97.88 188 ASN B C 1
ATOM 3733 O O . ASN B 1 188 ? 6.262 -33.75 -18.688 1 97.88 188 ASN B O 1
ATOM 3737 N N . LYS B 1 189 ? 4.91 -32.219 -18.031 1 97.44 189 LYS B N 1
ATOM 3738 C CA . LYS B 1 189 ? 5.902 -31.516 -17.219 1 97.44 189 LYS B CA 1
ATOM 3739 C C . LYS B 1 189 ? 5.625 -31.703 -15.734 1 97.44 189 LYS B C 1
ATOM 3741 O O . LYS B 1 189 ? 4.652 -31.172 -15.203 1 97.44 189 LYS B O 1
ATOM 3746 N N . PRO B 1 190 ? 6.5 -32.438 -15.117 1 97.69 190 PRO B N 1
ATOM 3747 C CA . PRO B 1 190 ? 6.262 -32.656 -13.688 1 97.69 190 PRO B CA 1
ATOM 3748 C C . PRO B 1 190 ? 6.297 -31.375 -12.875 1 97.69 190 PRO B C 1
ATOM 3750 O O . PRO B 1 190 ? 7.16 -30.531 -13.094 1 97.69 190 PRO B O 1
ATOM 3753 N N . LEU B 1 191 ? 5.418 -31.234 -11.992 1 98.69 191 LEU B N 1
ATOM 3754 C CA . LEU B 1 191 ? 5.297 -30.062 -11.133 1 98.69 191 LEU B CA 1
ATOM 3755 C C . LEU B 1 191 ? 5.402 -30.438 -9.664 1 98.69 191 LEU B C 1
ATOM 3757 O O . LEU B 1 191 ? 4.723 -31.375 -9.211 1 98.69 191 LEU B O 1
ATOM 3761 N N . ASP B 1 192 ? 6.273 -29.75 -8.93 1 98.81 192 ASP B N 1
ATOM 3762 C CA . ASP B 1 192 ? 6.457 -30.047 -7.512 1 98.81 192 ASP B CA 1
ATOM 3763 C C . ASP B 1 192 ? 5.5 -29.219 -6.656 1 98.81 192 ASP B C 1
ATOM 3765 O O . ASP B 1 192 ? 4.996 -29.688 -5.641 1 98.81 192 ASP B O 1
ATOM 3769 N N . ILE B 1 193 ? 5.277 -27.969 -6.977 1 98.81 193 ILE B N 1
ATOM 3770 C CA . ILE B 1 193 ? 4.316 -27.094 -6.316 1 98.81 193 ILE B CA 1
ATOM 3771 C C . ILE B 1 193 ? 3.412 -26.438 -7.363 1 98.81 193 ILE B C 1
ATOM 3773 O O . ILE B 1 193 ? 3.889 -25.953 -8.391 1 98.81 193 ILE B O 1
ATOM 3777 N N . VAL B 1 194 ? 2.121 -26.531 -7.16 1 98.88 194 VAL B N 1
ATOM 3778 C CA . VAL B 1 194 ? 1.127 -25.875 -8 1 98.88 194 VAL B CA 1
ATOM 3779 C C . VAL B 1 194 ? 0.286 -24.906 -7.16 1 98.88 194 VAL B C 1
ATOM 3781 O O . VAL B 1 194 ? -0.239 -25.297 -6.113 1 98.88 194 VAL B O 1
ATOM 3784 N N . VAL B 1 195 ? 0.228 -23.672 -7.598 1 98.81 195 VAL B N 1
ATOM 3785 C CA . VAL B 1 195 ? -0.634 -22.703 -6.945 1 98.81 195 VAL B CA 1
ATOM 3786 C C . VAL B 1 195 ? -1.757 -22.281 -7.891 1 98.81 195 VAL B C 1
ATOM 3788 O O . VAL B 1 195 ? -1.499 -21.828 -9.008 1 98.81 195 VAL B O 1
ATOM 3791 N N . PHE B 1 196 ? -2.975 -22.469 -7.5 1 98.5 196 PHE B N 1
ATOM 3792 C CA . PHE B 1 196 ? -4.148 -21.938 -8.188 1 98.5 196 PHE B CA 1
ATOM 3793 C C . PHE B 1 196 ? -4.754 -20.766 -7.414 1 98.5 196 PHE B C 1
ATOM 3795 O O . PHE B 1 196 ? -4.496 -20.609 -6.219 1 98.5 196 PHE B O 1
ATOM 3802 N N . GLU B 1 197 ? -5.48 -19.938 -8.148 1 97.56 197 GLU B N 1
ATOM 3803 C CA . GLU B 1 197 ? -6.324 -18.969 -7.469 1 97.56 197 GLU B CA 1
ATOM 3804 C C . GLU B 1 197 ? -7.715 -19.531 -7.199 1 97.56 197 GLU B C 1
ATOM 3806 O O . GLU B 1 197 ? -8.07 -20.594 -7.719 1 97.56 197 GLU B O 1
ATOM 3811 N N . CYS B 1 198 ? -8.469 -18.844 -6.348 1 96.19 198 CYS B N 1
ATOM 3812 C CA . CYS B 1 198 ? -9.859 -19.234 -6.113 1 96.19 198 CYS B CA 1
ATOM 3813 C C . CYS B 1 198 ? -10.695 -18.016 -5.727 1 96.19 198 CYS B C 1
ATOM 3815 O O . CYS B 1 198 ? -11.352 -18.016 -4.68 1 96.19 198 CYS B O 1
ATOM 3817 N N . THR B 1 199 ? -10.734 -17.078 -6.559 1 96.81 199 THR B N 1
ATOM 3818 C CA . THR B 1 199 ? -11.414 -15.812 -6.309 1 96.81 199 THR B CA 1
ATOM 3819 C C . THR B 1 199 ? -12.922 -16.031 -6.168 1 96.81 199 THR B C 1
ATOM 3821 O O . THR B 1 199 ? -13.555 -15.445 -5.289 1 96.81 199 THR B O 1
ATOM 3824 N N . TYR B 1 200 ? -13.492 -17.016 -6.961 1 96.06 200 TYR B N 1
ATOM 3825 C CA . TYR B 1 200 ? -14.945 -17.109 -7.07 1 96.06 200 TYR B CA 1
ATOM 3826 C C . TYR B 1 200 ? -15.5 -18.109 -6.062 1 96.06 200 TYR B C 1
ATOM 3828 O O . TYR B 1 200 ? -16.703 -18.375 -6.043 1 96.06 200 TYR B O 1
ATOM 3836 N N . GLY B 1 201 ? -14.625 -18.641 -5.168 1 96.56 201 GLY B N 1
ATOM 3837 C CA . GLY B 1 201 ? -15.133 -19.625 -4.227 1 96.56 201 GLY B CA 1
ATOM 3838 C C . GLY B 1 201 ? -15.914 -20.75 -4.895 1 96.56 201 GLY B C 1
ATOM 3839 O O . GLY B 1 201 ? -15.438 -21.344 -5.863 1 96.56 201 GLY B O 1
ATOM 3840 N N . LEU B 1 202 ? -17.031 -21.047 -4.199 1 97.25 202 LEU B N 1
ATOM 3841 C CA . LEU B 1 202 ? -17.953 -22 -4.797 1 97.25 202 LEU B CA 1
ATOM 3842 C C . LEU B 1 202 ? -19.031 -21.281 -5.602 1 97.25 202 LEU B C 1
ATOM 3844 O O . LEU B 1 202 ? -19.766 -20.453 -5.062 1 97.25 202 LEU B O 1
ATOM 3848 N N . ASN B 1 203 ? -19.016 -21.516 -6.871 1 96.06 203 ASN B N 1
ATOM 3849 C CA . ASN B 1 203 ? -20.062 -20.859 -7.66 1 96.06 203 ASN B CA 1
ATOM 3850 C C . ASN B 1 203 ? -20.734 -21.812 -8.625 1 96.06 203 ASN B C 1
ATOM 3852 O O . ASN B 1 203 ? -21.516 -21.406 -9.484 1 96.06 203 ASN B O 1
ATOM 3856 N N . GLY B 1 204 ? -20.297 -23.094 -8.617 1 96 204 GLY B N 1
ATOM 3857 C CA . GLY B 1 204 ? -20.938 -24.156 -9.375 1 96 204 GLY B CA 1
ATOM 3858 C C . GLY B 1 204 ? -20.391 -24.312 -10.781 1 96 204 GLY B C 1
ATOM 3859 O O . GLY B 1 204 ? -20.875 -25.125 -11.555 1 96 204 GLY B O 1
ATOM 3860 N N . GLN B 1 205 ? -19.391 -23.547 -11.117 1 97.19 205 GLN B N 1
ATOM 3861 C CA . GLN B 1 205 ? -18.844 -23.578 -12.469 1 97.19 205 GLN B CA 1
ATOM 3862 C C . GLN B 1 205 ? -17.438 -24.172 -12.461 1 97.19 205 GLN B C 1
ATOM 3864 O O . GLN B 1 205 ? -16.578 -23.75 -11.68 1 97.19 205 GLN B O 1
ATOM 3869 N N . ASP B 1 206 ? -17.203 -25.094 -13.336 1 97.38 206 ASP B N 1
ATOM 3870 C CA . ASP B 1 206 ? -15.906 -25.766 -13.352 1 97.38 206 ASP B CA 1
ATOM 3871 C C . ASP B 1 206 ? -15.039 -25.234 -14.492 1 97.38 206 ASP B C 1
ATOM 3873 O O . ASP B 1 206 ? -13.922 -25.719 -14.695 1 97.38 206 ASP B O 1
ATOM 3877 N N . ARG B 1 207 ? -15.562 -24.25 -15.227 1 97.69 207 ARG B N 1
ATOM 3878 C CA . ARG B 1 207 ? -14.812 -23.562 -16.266 1 97.69 207 ARG B CA 1
ATOM 3879 C C . ARG B 1 207 ? -15.148 -22.078 -16.297 1 97.69 207 ARG B C 1
ATOM 3881 O O . ARG B 1 207 ? -15.906 -21.609 -17.156 1 97.69 207 ARG B O 1
ATOM 3888 N N . THR B 1 208 ? -14.547 -21.438 -15.398 1 97.25 208 THR B N 1
ATOM 3889 C CA . THR B 1 208 ? -14.812 -20.016 -15.305 1 97.25 208 THR B CA 1
ATOM 3890 C C . THR B 1 208 ? -13.797 -19.219 -16.125 1 97.25 208 THR B C 1
ATOM 3892 O O . THR B 1 208 ? -12.75 -19.75 -16.5 1 97.25 208 THR B O 1
ATOM 3895 N N . ASN B 1 209 ? -14.156 -18.031 -16.531 1 96.31 209 ASN B N 1
ATOM 3896 C CA . ASN B 1 209 ? -13.258 -17.047 -17.141 1 96.31 209 ASN B CA 1
ATOM 3897 C C . ASN B 1 209 ? -12.758 -16.031 -16.125 1 96.31 209 ASN B C 1
ATOM 3899 O O . ASN B 1 209 ? -13.422 -15.766 -15.125 1 96.31 209 ASN B O 1
ATOM 3903 N N . ASN B 1 210 ? -11.578 -15.484 -16.312 1 96.31 210 ASN B N 1
ATOM 3904 C CA . ASN B 1 210 ? -10.977 -14.391 -15.562 1 96.31 210 ASN B CA 1
ATOM 3905 C C . ASN B 1 210 ? -10.391 -14.867 -14.234 1 96.31 210 ASN B C 1
ATOM 3907 O O . ASN B 1 210 ? -9.203 -14.672 -13.969 1 96.31 210 ASN B O 1
ATOM 3911 N N . HIS B 1 211 ? -11.281 -15.469 -13.469 1 97.94 211 HIS B N 1
ATOM 3912 C CA . HIS B 1 211 ? -10.844 -16.062 -12.211 1 97.94 211 HIS B CA 1
ATOM 3913 C C . HIS B 1 211 ? -11.406 -17.469 -12.039 1 97.94 211 HIS B C 1
ATOM 3915 O O . HIS B 1 211 ? -12.336 -17.859 -12.75 1 97.94 211 HIS B O 1
ATOM 3921 N N . MET B 1 212 ? -10.859 -18.219 -11.156 1 98.19 212 MET B N 1
ATOM 3922 C CA . MET B 1 212 ? -11.289 -19.594 -10.938 1 98.19 212 MET B CA 1
ATOM 3923 C C . MET B 1 212 ? -12.234 -19.688 -9.75 1 98.19 212 MET B C 1
ATOM 3925 O O . MET B 1 212 ? -12.117 -18.922 -8.789 1 98.19 212 MET B O 1
ATOM 3929 N N . SER B 1 213 ? -13.18 -20.578 -9.867 1 98.12 213 SER B N 1
ATOM 3930 C CA . SER B 1 213 ? -13.906 -21.125 -8.727 1 98.12 213 SER B CA 1
ATOM 3931 C C . SER B 1 213 ? -13.203 -22.359 -8.172 1 98.12 213 SER B C 1
ATOM 3933 O O . SER B 1 213 ? -12.266 -22.875 -8.789 1 98.12 213 SER B O 1
ATOM 3935 N N . LEU B 1 214 ? -13.633 -22.797 -6.98 1 98.31 214 LEU B N 1
ATOM 3936 C CA . LEU B 1 214 ? -13.094 -24.031 -6.449 1 98.31 214 LEU B CA 1
ATOM 3937 C C . LEU B 1 214 ? -13.383 -25.203 -7.395 1 98.31 214 LEU B C 1
ATOM 3939 O O . LEU B 1 214 ? -12.547 -26.094 -7.574 1 98.31 214 LEU B O 1
ATOM 3943 N N . GLU B 1 215 ? -14.539 -25.188 -7.996 1 98.5 215 GLU B N 1
ATOM 3944 C CA . GLU B 1 215 ? -14.859 -26.219 -8.969 1 98.5 215 GLU B CA 1
ATOM 3945 C C . GLU B 1 215 ? -13.898 -26.188 -10.156 1 98.5 215 GLU B C 1
ATOM 3947 O O . GLU B 1 215 ? -13.477 -27.234 -10.648 1 98.5 215 GLU B O 1
ATOM 3952 N N . THR B 1 216 ? -13.586 -24.984 -10.609 1 98.69 216 THR B N 1
ATOM 3953 C CA . THR B 1 216 ? -12.609 -24.828 -11.68 1 98.69 216 THR B CA 1
ATOM 3954 C C . THR B 1 216 ? -11.234 -25.344 -11.234 1 98.69 216 THR B C 1
ATOM 3956 O O . THR B 1 216 ? -10.523 -25.984 -12.008 1 98.69 216 THR B O 1
ATOM 3959 N N . VAL B 1 217 ? -10.836 -25.062 -10.008 1 98.69 217 VAL B N 1
ATOM 3960 C CA . VAL B 1 217 ? -9.57 -25.531 -9.438 1 98.69 217 VAL B CA 1
ATOM 3961 C C . VAL B 1 217 ? -9.523 -27.047 -9.445 1 98.69 217 VAL B C 1
ATOM 3963 O O . VAL B 1 217 ? -8.523 -27.656 -9.844 1 98.69 217 VAL B O 1
ATOM 3966 N N . PHE B 1 218 ? -10.641 -27.672 -9.016 1 98.69 218 PHE B N 1
ATOM 3967 C CA . PHE B 1 218 ? -10.703 -29.141 -8.977 1 98.69 218 PHE B CA 1
ATOM 3968 C C . PHE B 1 218 ? -10.578 -29.719 -10.375 1 98.69 218 PHE B C 1
ATOM 3970 O O . PHE B 1 218 ? -9.852 -30.703 -10.578 1 98.69 218 PHE B O 1
ATOM 3977 N N . ALA B 1 219 ? -11.211 -29.078 -11.281 1 98.69 219 ALA B N 1
ATOM 3978 C CA . ALA B 1 219 ? -11.117 -29.516 -12.672 1 98.69 219 ALA B CA 1
ATOM 3979 C C . ALA B 1 219 ? -9.703 -29.344 -13.219 1 98.69 219 ALA B C 1
ATOM 3981 O O . ALA B 1 219 ? -9.211 -30.203 -13.953 1 98.69 219 ALA B O 1
ATOM 3982 N N . ALA B 1 220 ? -9.102 -28.266 -12.898 1 98.69 220 ALA B N 1
ATOM 3983 C CA . ALA B 1 220 ? -7.738 -28 -13.352 1 98.69 220 ALA B CA 1
ATOM 3984 C C . ALA B 1 220 ? -6.758 -29.016 -12.789 1 98.69 220 ALA B C 1
ATOM 3986 O O . ALA B 1 220 ? -5.863 -29.484 -13.5 1 98.69 220 ALA B O 1
ATOM 3987 N N . LYS B 1 221 ? -6.918 -29.328 -11.516 1 98.62 221 LYS B N 1
ATOM 3988 C CA . LYS B 1 221 ? -6.09 -30.359 -10.906 1 98.62 221 LYS B CA 1
ATOM 3989 C C . LYS B 1 221 ? -6.238 -31.688 -11.641 1 98.62 221 LYS B C 1
ATOM 3991 O O . LYS B 1 221 ? -5.242 -32.375 -11.914 1 98.62 221 LYS B O 1
ATOM 3996 N N . GLU B 1 222 ? -7.434 -32.031 -11.914 1 98.5 222 GLU B N 1
ATOM 3997 C CA . GLU B 1 222 ? -7.695 -33.25 -12.641 1 98.5 222 GLU B CA 1
ATOM 3998 C C . GLU B 1 222 ? -7.023 -33.25 -14.016 1 98.5 222 GLU B C 1
ATOM 4000 O O . GLU B 1 222 ? -6.441 -34.25 -14.438 1 98.5 222 GLU B O 1
ATOM 4005 N N . LYS B 1 223 ? -7.141 -32.156 -14.688 1 98.56 223 LYS B N 1
ATOM 4006 C CA . LYS B 1 223 ? -6.512 -32 -16 1 98.56 223 LYS B CA 1
ATOM 4007 C C . LYS B 1 223 ? -4.996 -32.156 -15.906 1 98.56 223 LYS B C 1
ATOM 4009 O O . LYS B 1 223 ? -4.387 -32.844 -16.734 1 98.56 223 LYS B O 1
ATOM 4014 N N . LEU B 1 224 ? -4.395 -31.531 -14.914 1 98.75 224 LEU B N 1
ATOM 4015 C CA . LEU B 1 224 ? -2.955 -31.672 -14.711 1 98.75 224 LEU B CA 1
ATOM 4016 C C . LEU B 1 224 ? -2.58 -33.125 -14.453 1 98.75 224 LEU B C 1
ATOM 4018 O O . LEU B 1 224 ? -1.542 -33.594 -14.922 1 98.75 224 LEU B O 1
ATOM 4022 N N . GLN B 1 225 ? -3.396 -33.75 -13.664 1 98.19 225 GLN B N 1
ATOM 4023 C CA . GLN B 1 225 ? -3.168 -35.156 -13.391 1 98.19 225 GLN B CA 1
ATOM 4024 C C . GLN B 1 225 ? -3.217 -36 -14.672 1 98.19 225 GLN B C 1
ATOM 4026 O O . GLN B 1 225 ? -2.326 -36.812 -14.93 1 98.19 225 GLN B O 1
ATOM 4031 N N . GLN B 1 226 ? -4.207 -35.75 -15.453 1 98.25 226 GLN B N 1
ATOM 4032 C CA . GLN B 1 226 ? -4.391 -36.469 -16.703 1 98.25 226 GLN B CA 1
ATOM 4033 C C . GLN B 1 226 ? -3.227 -36.219 -17.656 1 98.25 226 GLN B C 1
ATOM 4035 O O . GLN B 1 226 ? -2.854 -37.094 -18.438 1 98.25 226 GLN B O 1
ATOM 4040 N N . GLN B 1 227 ? -2.66 -35.062 -17.547 1 98.38 227 GLN B N 1
ATOM 4041 C CA . GLN B 1 227 ? -1.61 -34.656 -18.484 1 98.38 227 GLN B CA 1
ATOM 4042 C C . GLN B 1 227 ? -0.237 -35.125 -17.984 1 98.38 227 GLN B C 1
ATOM 4044 O O . GLN B 1 227 ? 0.779 -34.844 -18.625 1 98.38 227 GLN B O 1
ATOM 4049 N N . GLY B 1 228 ? -0.198 -35.812 -16.859 1 98.12 228 GLY B N 1
ATOM 4050 C CA . GLY B 1 228 ? 1.055 -36.344 -16.359 1 98.12 228 GLY B CA 1
ATOM 4051 C C . GLY B 1 228 ? 1.908 -35.312 -15.648 1 98.12 228 GLY B C 1
ATOM 4052 O O . GLY B 1 228 ? 3.125 -35.469 -15.539 1 98.12 228 GLY B O 1
ATOM 4053 N N . CYS B 1 229 ? 1.287 -34.219 -15.203 1 98.5 229 CYS B N 1
ATOM 4054 C CA . CYS B 1 229 ? 2.033 -33.125 -14.594 1 98.5 229 CYS B CA 1
ATOM 4055 C C . CYS B 1 229 ? 2.219 -33.344 -13.102 1 98.5 229 CYS B C 1
ATOM 4057 O O . CYS B 1 229 ? 3.096 -32.75 -12.477 1 98.5 229 CYS B O 1
ATOM 4059 N N . LEU B 1 230 ? 1.33 -34.188 -12.5 1 98.44 230 LEU B N 1
ATOM 4060 C CA . LEU B 1 230 ? 1.347 -34.375 -11.047 1 98.44 230 LEU B CA 1
ATOM 4061 C C . LEU B 1 230 ? 2.01 -35.688 -10.664 1 98.44 230 LEU B C 1
ATOM 4063 O O . LEU B 1 230 ? 1.828 -36.688 -11.336 1 98.44 230 LEU B O 1
ATOM 4067 N N . HIS B 1 231 ? 2.768 -35.656 -9.633 1 97.25 231 HIS B N 1
ATOM 4068 C CA . HIS B 1 231 ? 3.361 -36.875 -9.047 1 97.25 231 HIS B CA 1
ATOM 4069 C C . HIS B 1 231 ? 3.029 -36.969 -7.562 1 97.25 231 HIS B C 1
ATOM 4071 O O . HIS B 1 231 ? 2.344 -36.094 -7.008 1 97.25 231 HIS B O 1
ATOM 4077 N N . GLN B 1 232 ? 3.49 -37.969 -6.902 1 95 232 GLN B N 1
ATOM 4078 C CA . GLN B 1 232 ? 3.078 -38.312 -5.547 1 95 232 GLN B CA 1
ATOM 4079 C C . GLN B 1 232 ? 3.438 -37.219 -4.555 1 95 232 GLN B C 1
ATOM 4081 O O . GLN B 1 232 ? 2.73 -37 -3.57 1 95 232 GLN B O 1
ATOM 4086 N N . ASP B 1 233 ? 4.496 -36.438 -4.855 1 96.62 233 ASP B N 1
ATOM 4087 C CA . ASP B 1 233 ? 4.996 -35.469 -3.904 1 96.62 233 ASP B CA 1
ATOM 4088 C C . ASP B 1 233 ? 4.539 -34.062 -4.281 1 96.62 233 ASP B C 1
ATOM 4090 O O . ASP B 1 233 ? 4.934 -33.062 -3.641 1 96.62 233 ASP B O 1
ATOM 4094 N N . THR B 1 234 ? 3.732 -34 -5.359 1 98.44 234 THR B N 1
ATOM 4095 C CA . THR B 1 234 ? 3.238 -32.688 -5.777 1 98.44 234 THR B CA 1
ATOM 4096 C C . THR B 1 234 ? 2.389 -32.031 -4.684 1 98.44 234 THR B C 1
ATOM 4098 O O . THR B 1 234 ? 1.523 -32.719 -4.102 1 98.44 234 THR B O 1
ATOM 4101 N N . GLN B 1 235 ? 2.701 -30.812 -4.352 1 98.69 235 GLN B N 1
ATOM 4102 C CA . GLN B 1 235 ? 1.902 -30.016 -3.418 1 98.69 235 GLN B CA 1
ATOM 4103 C C . GLN B 1 235 ? 1.074 -28.969 -4.152 1 98.69 235 GLN B C 1
ATOM 4105 O O . GLN B 1 235 ? 1.602 -28.219 -4.98 1 98.69 235 GLN B O 1
ATOM 4110 N N . ILE B 1 236 ? -0.227 -28.953 -3.92 1 98.69 236 ILE B N 1
ATOM 4111 C CA . ILE B 1 236 ? -1.135 -28.016 -4.566 1 98.69 236 ILE B CA 1
ATOM 4112 C C . ILE B 1 236 ? -1.747 -27.094 -3.516 1 98.69 236 ILE B C 1
ATOM 4114 O O . ILE B 1 236 ? -2.152 -27.531 -2.441 1 98.69 236 ILE B O 1
ATOM 4118 N N . ALA B 1 237 ? -1.761 -25.781 -3.795 1 98.75 237 ALA B N 1
ATOM 4119 C CA . ALA B 1 237 ? -2.363 -24.797 -2.898 1 98.75 237 ALA B CA 1
ATOM 4120 C C . ALA B 1 237 ? -3.283 -23.844 -3.664 1 98.75 237 ALA B C 1
ATOM 4122 O O . ALA B 1 237 ? -3.064 -23.578 -4.848 1 98.75 237 ALA B O 1
ATOM 4123 N N . VAL B 1 238 ? -4.32 -23.375 -2.975 1 98.69 238 VAL B N 1
ATOM 4124 C CA . VAL B 1 238 ? -5.152 -22.312 -3.516 1 98.69 238 VAL B CA 1
ATOM 4125 C C . VAL B 1 238 ? -4.883 -21.016 -2.764 1 98.69 238 VAL B C 1
ATOM 4127 O O . VAL B 1 238 ? -4.613 -21.031 -1.56 1 98.69 238 VAL B O 1
ATOM 4130 N N . SER B 1 239 ? -4.93 -19.906 -3.496 1 98.44 239 SER B N 1
ATOM 4131 C CA . SER B 1 239 ? -4.727 -18.562 -2.982 1 98.44 239 SER B CA 1
ATOM 4132 C C . SER B 1 239 ? -5.645 -17.562 -3.678 1 98.44 239 SER B C 1
ATOM 4134 O O . SER B 1 239 ? -6.664 -17.938 -4.254 1 98.44 239 SER B O 1
ATOM 4136 N N . HIS B 1 240 ? -5.441 -16.25 -3.484 1 98.38 240 HIS B N 1
ATOM 4137 C CA . HIS B 1 240 ? -6.215 -15.188 -4.102 1 98.38 240 HIS B CA 1
ATOM 4138 C C . HIS B 1 240 ? -7.695 -15.305 -3.75 1 98.38 240 HIS B C 1
ATOM 4140 O O . HIS B 1 240 ? -8.547 -15.344 -4.641 1 98.38 240 HIS B O 1
ATOM 4146 N N . ILE B 1 241 ? -7.98 -15.445 -2.562 1 97.94 241 ILE B N 1
ATOM 4147 C CA . ILE B 1 241 ? -9.305 -15.719 -2.016 1 97.94 241 ILE B CA 1
ATOM 4148 C C . ILE B 1 241 ? -10.07 -14.414 -1.832 1 97.94 241 ILE B C 1
ATOM 4150 O O . ILE B 1 241 ? -9.516 -13.422 -1.338 1 97.94 241 ILE B O 1
ATOM 4154 N N . SER B 1 242 ? -11.32 -14.406 -2.203 1 96.69 242 SER B N 1
ATOM 4155 C CA . SER B 1 242 ? -12.164 -13.219 -2.115 1 96.69 242 SER B CA 1
ATOM 4156 C C . SER B 1 242 ? -13.188 -13.344 -0.989 1 96.69 242 SER B C 1
ATOM 4158 O O . SER B 1 242 ? -13.664 -14.445 -0.702 1 96.69 242 SER B O 1
ATOM 4160 N N . HIS B 1 243 ? -13.539 -12.203 -0.398 1 95.38 243 HIS B N 1
ATOM 4161 C CA . HIS B 1 243 ? -14.609 -12.211 0.591 1 95.38 243 HIS B CA 1
ATOM 4162 C C . HIS B 1 243 ? -15.953 -12.539 -0.053 1 95.38 243 HIS B C 1
ATOM 4164 O O . HIS B 1 243 ? -16.891 -12.961 0.632 1 95.38 243 HIS B O 1
ATOM 4170 N N . SER B 1 244 ? -16.062 -12.445 -1.333 1 93.56 244 SER B N 1
ATOM 4171 C CA . SER B 1 244 ? -17.297 -12.734 -2.051 1 93.56 244 SER B CA 1
ATOM 4172 C C . SER B 1 244 ? -17.578 -14.227 -2.092 1 93.56 244 SER B C 1
ATOM 4174 O O . SER B 1 244 ? -18.703 -14.648 -2.375 1 93.56 244 SER B O 1
ATOM 4176 N N . GLY B 1 245 ? -16.516 -15.016 -1.909 1 93.81 245 GLY B N 1
ATOM 4177 C CA . GLY B 1 245 ? -16.703 -16.453 -1.822 1 93.81 245 GLY B CA 1
ATOM 4178 C C . GLY B 1 245 ? -17.438 -16.875 -0.559 1 93.81 245 GLY B C 1
ATOM 4179 O O . GLY B 1 245 ? -17.969 -17.984 -0.49 1 93.81 245 GLY B O 1
ATOM 4180 N N . LYS B 1 246 ? -17.422 -16.062 0.469 1 94.31 246 LYS B N 1
ATOM 4181 C CA . LYS B 1 246 ? -18.156 -16.219 1.721 1 94.31 246 LYS B CA 1
ATOM 4182 C C . LYS B 1 246 ? -17.75 -17.5 2.432 1 94.31 246 LYS B C 1
ATOM 4184 O O . LYS B 1 246 ? -18.609 -18.219 2.955 1 94.31 246 LYS B O 1
ATOM 4189 N N . LEU B 1 247 ? -16.531 -17.891 2.271 1 96.88 247 LEU B N 1
ATOM 4190 C CA . LEU B 1 247 ? -15.984 -19.047 2.98 1 96.88 247 LEU B CA 1
ATOM 4191 C C . LEU B 1 247 ? -14.82 -18.625 3.869 1 96.88 247 LEU B C 1
ATOM 4193 O O . LEU B 1 247 ? -13.836 -18.062 3.389 1 96.88 247 LEU B O 1
ATOM 4197 N N . LEU B 1 248 ? -14.984 -18.891 5.129 1 97.44 248 LEU B N 1
ATOM 4198 C CA . LEU B 1 248 ? -13.867 -18.688 6.047 1 97.44 248 LEU B CA 1
ATOM 4199 C C . LEU B 1 248 ? -12.766 -19.703 5.793 1 97.44 248 LEU B C 1
ATOM 4201 O O . LEU B 1 248 ? -12.992 -20.703 5.102 1 97.44 248 LEU B O 1
ATOM 4205 N N . HIS B 1 249 ? -11.617 -19.438 6.348 1 98.38 249 HIS B N 1
ATOM 4206 C CA . HIS B 1 249 ? -10.453 -20.266 6.055 1 98.38 249 HIS B CA 1
ATOM 4207 C C . HIS B 1 249 ? -10.742 -21.734 6.355 1 98.38 249 HIS B C 1
ATOM 4209 O O . HIS B 1 249 ? -10.469 -22.609 5.531 1 98.38 249 HIS B O 1
ATOM 4215 N N . HIS B 1 250 ? -11.312 -22.016 7.559 1 98.19 250 HIS B N 1
ATOM 4216 C CA . HIS B 1 250 ? -11.562 -23.391 7.949 1 98.19 250 HIS B CA 1
ATOM 4217 C C . HIS B 1 250 ? -12.578 -24.047 7.023 1 98.19 250 HIS B C 1
ATOM 4219 O O . HIS B 1 250 ? -12.516 -25.266 6.777 1 98.19 250 HIS B O 1
ATOM 4225 N N . GLU B 1 251 ? -13.492 -23.25 6.531 1 98.38 251 GLU B N 1
ATOM 4226 C CA . GLU B 1 251 ? -14.477 -23.766 5.586 1 98.38 251 GLU B CA 1
ATOM 4227 C C . GLU B 1 251 ? -13.828 -24.109 4.246 1 98.38 251 GLU B C 1
ATOM 4229 O O . GLU B 1 251 ? -14.172 -25.109 3.619 1 98.38 251 GLU B O 1
ATOM 4234 N N . LEU B 1 252 ? -12.93 -23.25 3.848 1 98.62 252 LEU B N 1
ATOM 4235 C CA . LEU B 1 252 ? -12.164 -23.531 2.637 1 98.62 252 LEU B CA 1
ATOM 4236 C C . LEU B 1 252 ? -11.352 -24.812 2.787 1 98.62 252 LEU B C 1
ATOM 4238 O O . LEU B 1 252 ? -11.297 -25.625 1.867 1 98.62 252 LEU B O 1
ATOM 4242 N N . GLU B 1 253 ? -10.719 -24.984 3.943 1 98.62 253 GLU B N 1
ATOM 4243 C CA . GLU B 1 253 ? -9.938 -26.188 4.203 1 98.62 253 GLU B CA 1
ATOM 4244 C C . GLU B 1 253 ? -10.812 -27.438 4.121 1 98.62 253 GLU B C 1
ATOM 4246 O O . GLU B 1 253 ? -10.383 -28.453 3.584 1 98.62 253 GLU B O 1
ATOM 4251 N N . ALA B 1 254 ? -11.977 -27.297 4.645 1 98.56 254 ALA B N 1
ATOM 4252 C CA . ALA B 1 254 ? -12.891 -28.438 4.637 1 98.56 254 ALA B CA 1
ATOM 4253 C C . ALA B 1 254 ? -13.258 -28.828 3.211 1 98.56 254 ALA B C 1
ATOM 4255 O O . ALA B 1 254 ? -13.336 -30.016 2.893 1 98.56 254 ALA B O 1
ATOM 4256 N N . VAL B 1 255 ? -13.5 -27.844 2.385 1 98.38 255 VAL B N 1
ATOM 4257 C CA . VAL B 1 255 ? -13.898 -28.078 1 1 98.38 255 VAL B CA 1
ATOM 4258 C C . VAL B 1 255 ? -12.719 -28.641 0.213 1 98.38 255 VAL B C 1
ATOM 4260 O O . VAL B 1 255 ? -12.906 -29.484 -0.665 1 98.38 255 VAL B O 1
ATOM 4263 N N . CYS B 1 256 ? -11.508 -28.266 0.523 1 98.56 256 CYS B N 1
ATOM 4264 C CA . CYS B 1 256 ? -10.32 -28.578 -0.262 1 98.56 256 CYS B CA 1
ATOM 4265 C C . CYS B 1 256 ? -9.695 -29.891 0.208 1 98.56 256 CYS B C 1
ATOM 4267 O O . CYS B 1 256 ? -8.969 -30.547 -0.545 1 98.56 256 CYS B O 1
ATOM 4269 N N . ALA B 1 257 ? -9.945 -30.312 1.413 1 98.06 257 ALA B N 1
ATOM 4270 C CA . ALA B 1 257 ? -9.281 -31.438 2.062 1 98.06 257 ALA B CA 1
ATOM 4271 C C . ALA B 1 257 ? -9.438 -32.719 1.235 1 98.06 257 ALA B C 1
ATOM 4273 O O . ALA B 1 257 ? -8.453 -33.406 0.974 1 98.06 257 ALA B O 1
ATOM 4274 N N . PRO B 1 258 ? -10.633 -33.031 0.788 1 97.94 258 PRO B N 1
ATOM 4275 C CA . PRO B 1 258 ? -10.789 -34.281 0.009 1 97.94 258 PRO B CA 1
ATOM 4276 C C . PRO B 1 258 ? -9.984 -34.25 -1.285 1 97.94 258 PRO B C 1
ATOM 4278 O O . PRO B 1 258 ? -9.758 -35.312 -1.888 1 97.94 258 PRO B O 1
ATOM 4281 N N . HIS B 1 259 ? -9.633 -33.156 -1.747 1 97.88 259 HIS B N 1
ATOM 4282 C CA . HIS B 1 259 ? -8.898 -33 -2.998 1 97.88 259 HIS B CA 1
ATOM 4283 C C . HIS B 1 259 ? -7.402 -32.844 -2.742 1 97.88 259 HIS B C 1
ATOM 4285 O O . HIS B 1 259 ? -6.625 -32.625 -3.678 1 97.88 259 HIS B O 1
ATOM 4291 N N . ASN B 1 260 ? -6.957 -32.938 -1.529 1 97.88 260 ASN B N 1
ATOM 4292 C CA . ASN B 1 260 ? -5.562 -32.781 -1.134 1 97.88 260 ASN B CA 1
ATOM 4293 C C . ASN B 1 260 ? -4.992 -31.469 -1.622 1 97.88 260 ASN B C 1
ATOM 4295 O O . ASN B 1 260 ? -3.92 -31.422 -2.23 1 97.88 260 ASN B O 1
ATOM 4299 N N . ILE B 1 261 ? -5.746 -30.438 -1.517 1 98.69 261 ILE B N 1
ATOM 4300 C CA . ILE B 1 261 ? -5.355 -29.078 -1.851 1 98.69 261 ILE B CA 1
ATOM 4301 C C . ILE B 1 261 ? -5.238 -28.25 -0.575 1 98.69 261 ILE B C 1
ATOM 4303 O O . ILE B 1 261 ? -6.145 -28.25 0.261 1 98.69 261 ILE B O 1
ATOM 4307 N N . ARG B 1 262 ? -4.145 -27.656 -0.422 1 98.44 262 ARG B N 1
ATOM 4308 C CA . ARG B 1 262 ? -3.938 -26.781 0.724 1 98.44 262 ARG B CA 1
ATOM 4309 C C . ARG B 1 262 ? -4.531 -25.391 0.469 1 98.44 262 ARG B C 1
ATOM 4311 O O . ARG B 1 262 ? -4.484 -24.891 -0.656 1 98.44 262 ARG B O 1
ATOM 4318 N N . VAL B 1 263 ? -5.066 -24.797 1.509 1 98.81 263 VAL B N 1
ATOM 4319 C CA . VAL B 1 263 ? -5.508 -23.406 1.439 1 98.81 263 VAL B CA 1
ATOM 4320 C C . VAL B 1 263 ? -4.414 -22.484 1.974 1 98.81 263 VAL B C 1
ATOM 4322 O O . VAL B 1 263 ? -4.059 -22.547 3.154 1 98.81 263 VAL B O 1
ATOM 4325 N N . ALA B 1 264 ? -3.885 -21.672 1.115 1 98.75 264 ALA B N 1
ATOM 4326 C CA . ALA B 1 264 ? -2.805 -20.781 1.526 1 98.75 264 ALA B CA 1
ATOM 4327 C C . ALA B 1 264 ? -3.316 -19.703 2.477 1 98.75 264 ALA B C 1
ATOM 4329 O O . ALA B 1 264 ? -4.508 -19.375 2.473 1 98.75 264 ALA B O 1
ATOM 4330 N N . TYR B 1 265 ? -2.514 -19.25 3.318 1 98.69 265 TYR B N 1
ATOM 4331 C CA . TYR B 1 265 ? -2.744 -18.094 4.172 1 98.69 265 TYR B CA 1
ATOM 4332 C C . TYR B 1 265 ? -1.518 -17.188 4.207 1 98.69 265 TYR B C 1
ATOM 4334 O O . TYR B 1 265 ? -0.428 -17.594 3.795 1 98.69 265 TYR B O 1
ATOM 4342 N N . ASP B 1 266 ? -1.698 -15.953 4.57 1 98.12 266 ASP B N 1
ATOM 4343 C CA . ASP B 1 266 ? -0.587 -15.008 4.621 1 98.12 266 ASP B CA 1
ATOM 4344 C C . ASP B 1 266 ? 0.547 -15.539 5.496 1 98.12 266 ASP B C 1
ATOM 4346 O O . ASP B 1 266 ? 0.333 -15.883 6.66 1 98.12 266 ASP B O 1
ATOM 4350 N N . GLY B 1 267 ? 1.734 -15.68 4.906 1 97.94 267 GLY B N 1
ATOM 4351 C CA . GLY B 1 267 ? 2.895 -16.141 5.66 1 97.94 267 GLY B CA 1
ATOM 4352 C C . GLY B 1 267 ? 3.193 -17.609 5.465 1 97.94 267 GLY B C 1
ATOM 4353 O O . GLY B 1 267 ? 4.242 -18.094 5.891 1 97.94 267 GLY B O 1
ATOM 4354 N N . LEU B 1 268 ? 2.344 -18.344 4.832 1 98.38 268 LEU B N 1
ATOM 4355 C CA . LEU B 1 268 ? 2.57 -19.766 4.594 1 98.38 268 LEU B CA 1
ATOM 4356 C C . LEU B 1 268 ? 3.807 -19.984 3.73 1 98.38 268 LEU B C 1
ATOM 4358 O O . LEU B 1 268 ? 4.031 -19.25 2.766 1 98.38 268 LEU B O 1
ATOM 4362 N N . THR B 1 269 ? 4.566 -20.984 4.082 1 98.38 269 THR B N 1
ATOM 4363 C CA . THR B 1 269 ? 5.691 -21.422 3.254 1 98.38 269 THR B CA 1
ATOM 4364 C C . THR B 1 269 ? 5.539 -22.875 2.842 1 98.38 269 THR B C 1
ATOM 4366 O O . THR B 1 269 ? 5.172 -23.719 3.66 1 98.38 269 THR B O 1
ATOM 4369 N N . ILE B 1 270 ? 5.723 -23.141 1.562 1 98.38 270 ILE B N 1
ATOM 4370 C CA . ILE B 1 270 ? 5.766 -24.484 0.997 1 98.38 270 ILE B CA 1
ATOM 4371 C C . ILE B 1 270 ? 7.117 -24.719 0.33 1 98.38 270 ILE B C 1
ATOM 4373 O O . ILE B 1 270 ? 7.641 -23.844 -0.357 1 98.38 270 ILE B O 1
ATOM 4377 N N . GLU B 1 271 ? 7.695 -25.859 0.529 1 98 271 GLU B N 1
ATOM 4378 C CA . GLU B 1 271 ? 9.016 -26.156 -0.027 1 98 271 GLU B CA 1
ATOM 4379 C C . GLU B 1 271 ? 8.977 -27.422 -0.877 1 98 271 GLU B C 1
ATOM 4381 O O . GLU B 1 271 ? 8.297 -28.391 -0.527 1 98 271 GLU B O 1
ATOM 4386 N N . THR B 1 272 ? 9.695 -27.359 -1.979 1 96.19 272 THR B N 1
ATOM 4387 C CA . THR B 1 272 ? 9.828 -28.562 -2.793 1 96.19 272 THR B CA 1
ATOM 4388 C C . THR B 1 272 ? 10.633 -29.641 -2.053 1 96.19 272 THR B C 1
ATOM 4390 O O . THR B 1 272 ? 11.547 -29.312 -1.29 1 96.19 272 THR B O 1
ATOM 4393 N N . ASN B 1 273 ? 10.297 -30.891 -2.137 1 85.94 273 ASN B N 1
ATOM 4394 C CA . ASN B 1 273 ? 10.961 -32.031 -1.485 1 85.94 273 ASN B CA 1
ATOM 4395 C C . ASN B 1 273 ? 12.297 -32.344 -2.154 1 85.94 273 ASN B C 1
ATOM 4397 O O . ASN B 1 273 ? 12.438 -32.188 -3.367 1 85.94 273 ASN B O 1
#

InterPro domains:
  IPR001279 Metallo-beta-lactamase [PF12706] (48-225)
  IPR036866 Ribonuclease Z/Hydroxyacylglutathione hydrolase-like [G3DSA:3.60.15.10] (1-272)
  IPR036866 Ribonuclease Z/Hydroxyacylglutathione hydrolase-like [SSF56281] (1-271)

pLDDT: mean 95.71, std 3.7, range [83.38, 98.88]

Organism: NCBI:txid1354337

Solvent-accessible surface area (backbone atoms only — not comparable to full-atom values): 26745 Å² total; per-residue (Å²): 98,36,41,33,29,50,14,22,6,22,82,47,22,25,45,28,63,42,30,60,37,70,50,28,46,49,17,66,71,70,32,72,67,38,36,19,43,31,32,23,34,27,42,64,72,27,34,35,34,32,40,17,53,46,42,72,51,39,30,61,76,64,68,52,63,54,66,56,41,44,34,34,38,40,41,46,68,54,63,41,28,42,33,57,75,63,56,50,32,47,31,88,92,59,24,36,84,65,89,59,38,35,35,38,35,20,30,65,67,44,46,52,50,45,51,68,72,40,71,86,66,47,72,62,46,40,41,82,41,74,55,51,76,73,44,73,47,77,56,96,70,34,36,41,25,38,31,53,34,29,51,46,95,89,47,80,24,27,20,37,41,40,32,43,94,92,39,28,36,36,44,43,54,59,20,15,53,62,38,69,68,38,54,60,68,45,49,61,42,67,34,33,33,38,34,37,29,23,36,46,21,77,72,89,40,54,70,31,72,33,38,15,13,47,45,16,43,53,45,49,51,50,50,37,46,74,37,48,15,56,54,93,77,40,44,37,33,35,27,28,38,30,58,86,32,64,57,53,54,71,52,46,37,60,70,28,47,88,70,67,34,43,68,58,31,50,64,40,71,49,65,54,131,98,34,43,35,29,49,12,22,6,22,82,48,22,26,45,29,65,42,30,59,37,71,50,28,48,47,18,68,70,70,31,72,68,38,35,19,44,29,32,23,35,27,41,66,72,27,33,34,34,31,40,16,53,47,41,72,51,37,30,61,74,65,70,53,65,55,64,56,40,43,33,36,37,38,38,46,69,55,64,41,28,42,34,57,74,64,56,50,34,47,32,87,93,59,25,37,82,65,87,59,38,36,35,37,35,20,31,64,68,43,47,51,51,44,50,67,72,41,70,86,66,47,72,63,44,40,41,82,41,71,54,52,76,73,46,73,46,76,57,96,69,35,38,41,26,36,30,53,34,29,51,48,96,90,47,80,25,28,20,39,42,40,31,43,93,93,41,27,36,36,45,44,53,60,18,15,52,63,38,68,69,38,54,60,69,45,48,60,42,67,35,35,33,38,36,37,29,24,36,47,22,78,71,87,40,54,70,31,72,35,38,14,14,47,46,16,43,53,45,48,52,51,49,37,47,73,39,48,15,56,54,95,78,40,43,39,33,34,28,28,37,30,59,85,30,66,58,54,50,70,54,45,37,61,71,27,48,87,69,66,34,43,67,58,30,50,64,40,71,49,63,54,131